Protein AF-A0A951I1D6-F1 (afdb_monomer)

Foldseek 3Di:
DVVVVLVVLCVVLQFDDKDKDKDKDDLVLLQVLLPQDPCSVVLSVLVVVVVVVAVIKMKMKMKTWRAQDDLRLLQAADEEEAEDDDPCDWFPSSVSNVFNVQLVLLLLLQCLLALPQLSPSIRMYMYMFMAGPVRTGDDDDDLSNVLSSCLSTVLVRLVVSQVVSQVVCCVVVLDVHPDDFQFQRRAAHEHDYSCQVCVQSSVSSCVVVVHDCSRYFQYDVVRLAAPDHLLLQQLLLLLLLQVLVCCLPVVPDDLQPAAEEEEDQPSNSLNNLVNSVVSPHDQARYEYEDCDPVSQVVSCVVRVHHYYNDDPVRVLVVQALVAAHAEYEYPDEALPQELSSLVSCLSNPYQEYTYLHQNNHNPVCVVVNLVSSQVSQHAYDHNSLRRSLSVLSRVLRSSQVSNVHGNHDPVNVVLSSCSSSVSSSVLCCVQQVVCVVVVNRTRVSSHVSSVVSSVCSSCCRNVDHDDSVRSSVSSRSVNDDSD

Secondary structure (DSSP, 8-state):
-HHHHHHHHHHHTT-SEEEEEEEE--HHHHHHHHTT-TTHHHHHHHHHHHHHHSS-EEEEEEEEES---SSGGG--EE--EE---STT--SHHHHHHHHHHHHHHHHHHHHHH-TT-GGG---EEEEEEEEETTSPBP----HHHHHHHHHHHHHHHHHHHHHHHHHHHHHTTS-SSS-SSSB--SEEB-B-TTTTTTHHHHHHHHHHTT--GGGBSS--GGGT--SS-HHHHHHHHHHHHHHHHHHHHSTTS-GGGPPEEEE--SHHHHHHHHHHHHTT--GGGEEEEES-HHHHHHHHHHH--EEEE--HHHHHHH--TTS--SEEEE-S-TT---HHHHHHHHHTT--EEEE-STT-S-GGGHHHHHHHHHHTT-EEE-GGGT--HHHHHHHHHHHHHHTT--TTSHHHHHHHHHHHHHHHHHHHIIIIIHHHHTT---HHHHHHHHHHHHHHHHHHHHH----HHHHHHHHBTTS----

pLDDT: mean 91.21, std 7.16, range [51.16, 98.69]

Sequence (483 aa):
DGLEKLVELRRSEGVYSITASIIRLSPDSIAEATRGFEDEARIAEELKSLLSSRQEVYAAYVVTHFNYRPMDELTVFIGGDCYRTGEEIKDLKSVLSRTKDLAQAMIRKAVMIFPDIPTLHGGKKGEWIILDREGRKIEGLSEEAIVALGTLIIPKGIKFLNDYKEMSAQARGVFEAFPARNVIRPDTASPDVVSGPNWKAMCQVWQQRGLDLSYVTCLPEDLSGPRVPSSYSTGYGVVATAVKLVQHYFRERPLGEIRFLLEALGGVGQATIEKLLADGCRPENITAFDKSAKACKLVSEKFGIRALTSSHDEFYRSLDGSQQYDVWINNGEGDNTLPEHVDKLLASGVKIFCGAANNFLQQSRKRESLQKIFDGGAWAWPDEAASGGGWTLAVIDVLTRSKGERSSSQEVRNQILETIISRNEKLVDEVVGGLIASGQADGQSIWRKVAQSINERVDHTLDREFAPEDIARQADVTTWRLT

Radius of gyration: 22.66 Å; Cα contacts (8 Å, |Δi|>4): 944; chains: 1; bounding box: 63×44×66 Å

Structure (mmCIF, N/CA/C/O backbone):
data_AF-A0A951I1D6-F1
#
_entry.id   AF-A0A951I1D6-F1
#
loop_
_atom_site.group_PDB
_atom_site.id
_atom_site.type_symbol
_atom_site.label_atom_id
_atom_site.label_alt_id
_atom_site.label_comp_id
_atom_site.label_asym_id
_atom_site.label_entity_id
_atom_site.label_seq_id
_atom_site.pdbx_PDB_ins_code
_atom_site.Cartn_x
_atom_site.Cartn_y
_atom_site.Cartn_z
_atom_site.occupancy
_atom_site.B_iso_or_equiv
_atom_site.auth_seq_id
_atom_site.auth_comp_id
_atom_site.auth_asym_id
_atom_site.auth_atom_id
_atom_site.pdbx_PDB_model_num
ATOM 1 N N . ASP A 1 1 ? 6.846 -21.765 -27.067 1.00 62.59 1 ASP A N 1
ATOM 2 C CA . ASP A 1 1 ? 7.064 -22.295 -25.703 1.00 62.59 1 ASP A CA 1
ATOM 3 C C . ASP A 1 1 ? 6.900 -21.251 -24.588 1.00 62.59 1 ASP A C 1
ATOM 5 O O . ASP A 1 1 ? 6.006 -21.407 -23.768 1.00 62.59 1 ASP A O 1
ATOM 9 N N . GLY A 1 2 ? 7.715 -20.185 -24.491 1.00 71.00 2 GLY A N 1
ATOM 10 C CA . GLY A 1 2 ? 7.650 -19.242 -23.346 1.00 71.00 2 GLY A CA 1
ATOM 11 C C . GLY A 1 2 ? 6.354 -18.416 -23.232 1.00 71.00 2 GLY A C 1
ATOM 12 O O . GLY A 1 2 ? 5.793 -18.288 -22.146 1.00 71.00 2 GLY A O 1
ATOM 13 N N . LEU A 1 3 ? 5.848 -17.897 -24.356 1.00 77.12 3 LEU A N 1
ATOM 14 C CA . LEU A 1 3 ? 4.593 -17.134 -24.404 1.00 77.12 3 LEU A CA 1
ATOM 15 C C . LEU A 1 3 ? 3.372 -18.004 -24.070 1.00 77.12 3 LEU A C 1
ATOM 17 O O . LEU A 1 3 ? 2.489 -17.569 -23.339 1.00 77.12 3 LEU A O 1
ATOM 21 N N . GLU A 1 4 ? 3.337 -19.242 -24.564 1.00 83.56 4 GLU A N 1
ATOM 22 C CA . GLU A 1 4 ? 2.246 -20.189 -24.295 1.00 83.56 4 GLU A CA 1
ATOM 23 C C . GLU A 1 4 ? 2.152 -20.496 -22.800 1.00 83.56 4 GLU A C 1
ATOM 25 O O . GLU A 1 4 ? 1.069 -20.398 -22.231 1.00 83.56 4 GLU A O 1
ATOM 30 N N . LYS A 1 5 ? 3.292 -20.725 -22.135 1.00 81.06 5 LYS A N 1
ATOM 31 C CA . LYS A 1 5 ? 3.342 -20.921 -20.678 1.00 81.06 5 LYS A CA 1
ATOM 32 C C . LYS A 1 5 ? 2.831 -19.710 -19.899 1.00 81.06 5 LYS A C 1
ATOM 34 O O . LYS A 1 5 ? 2.139 -19.883 -18.902 1.00 81.06 5 LYS A O 1
ATOM 39 N N . LEU A 1 6 ? 3.141 -18.486 -20.338 1.00 79.38 6 LEU A N 1
ATOM 40 C CA . LEU A 1 6 ? 2.600 -17.274 -19.708 1.00 79.38 6 LEU A CA 1
ATOM 41 C C . LEU A 1 6 ? 1.085 -17.151 -19.914 1.00 79.38 6 LEU A C 1
ATOM 43 O O . LEU A 1 6 ? 0.382 -16.744 -18.993 1.00 79.38 6 LEU A O 1
ATOM 47 N N . VAL A 1 7 ? 0.564 -17.529 -21.085 1.00 85.81 7 VAL A N 1
ATOM 48 C CA . VAL A 1 7 ? -0.883 -17.544 -21.358 1.00 85.81 7 VAL A CA 1
ATOM 49 C C . VAL A 1 7 ? -1.599 -18.604 -20.520 1.00 85.81 7 VAL A C 1
ATOM 51 O O . VAL A 1 7 ? -2.664 -18.318 -19.972 1.00 85.81 7 VAL A O 1
ATOM 54 N N . GLU A 1 8 ? -1.030 -19.803 -20.408 1.00 86.50 8 GLU A N 1
ATOM 55 C CA . GLU A 1 8 ? -1.536 -20.871 -19.542 1.00 86.50 8 GLU A CA 1
ATOM 56 C C . GLU A 1 8 ? -1.563 -20.423 -18.084 1.00 86.50 8 GLU A C 1
ATOM 58 O O . GLU A 1 8 ? -2.603 -20.532 -17.439 1.00 86.50 8 GLU A O 1
ATOM 63 N N . LEU A 1 9 ? -0.463 -19.841 -17.601 1.00 81.75 9 LEU A N 1
ATOM 64 C CA . LEU A 1 9 ? -0.350 -19.360 -16.229 1.00 81.75 9 LEU A CA 1
ATOM 65 C C . LEU A 1 9 ? -1.326 -18.210 -15.950 1.00 81.75 9 LEU A C 1
ATOM 67 O O . LEU A 1 9 ? -2.036 -18.230 -14.954 1.00 81.75 9 LEU A O 1
ATOM 71 N N . ARG A 1 10 ? -1.460 -17.247 -16.868 1.00 88.62 10 ARG A N 1
ATOM 72 C CA . ARG A 1 10 ? -2.468 -16.176 -16.776 1.00 88.62 10 ARG A CA 1
ATOM 73 C C . ARG A 1 10 ? -3.879 -16.742 -16.598 1.00 88.62 10 ARG A C 1
ATOM 75 O O . ARG A 1 10 ? -4.631 -16.274 -15.748 1.00 88.62 10 ARG A O 1
ATOM 82 N N . ARG A 1 11 ? -4.235 -17.751 -17.405 1.00 87.12 11 ARG A N 1
ATOM 83 C CA . ARG A 1 11 ? -5.548 -18.410 -17.355 1.00 87.12 11 ARG A CA 1
ATOM 84 C C . ARG A 1 11 ? -5.733 -19.217 -16.073 1.00 87.12 11 ARG A C 1
ATOM 86 O O . ARG A 1 11 ? -6.804 -19.133 -15.485 1.00 87.12 11 ARG A O 1
ATOM 93 N N . SER A 1 12 ? -4.722 -19.969 -15.636 1.00 84.62 12 SER A N 1
ATOM 94 C CA . SER A 1 12 ? -4.811 -20.784 -14.418 1.00 84.62 12 SER A CA 1
ATOM 95 C C . SER A 1 12 ? -4.898 -19.936 -13.154 1.00 84.62 12 SER A C 1
ATOM 97 O O . SER A 1 12 ? -5.596 -20.312 -12.220 1.00 84.62 12 SER A O 1
ATOM 99 N N . GLU A 1 13 ? -4.213 -18.791 -13.128 1.00 83.38 13 GLU A N 1
ATOM 100 C CA . GLU A 1 13 ? -4.237 -17.862 -11.995 1.00 83.38 13 GLU A CA 1
ATOM 101 C C . GLU A 1 13 ? -5.455 -16.922 -12.009 1.00 83.38 13 GLU A C 1
ATOM 103 O O . GLU A 1 13 ? -5.668 -16.195 -11.042 1.00 83.38 13 GLU A O 1
ATOM 108 N N . GLY A 1 14 ? -6.264 -16.927 -13.078 1.00 86.12 14 GLY A N 1
ATOM 109 C CA . GLY A 1 14 ? -7.478 -16.111 -13.172 1.00 86.12 14 GLY A CA 1
ATOM 110 C C . GLY A 1 14 ? -7.216 -14.603 -13.206 1.00 86.12 14 GLY A C 1
ATOM 111 O O . GLY A 1 14 ? -8.037 -13.829 -12.722 1.00 86.12 14 GLY A O 1
ATOM 112 N N . VAL A 1 15 ? -6.072 -14.176 -13.748 1.00 89.62 15 VAL A N 1
ATOM 113 C CA . VAL A 1 15 ? -5.700 -12.755 -13.859 1.00 89.62 15 VAL A CA 1
ATOM 114 C C . VAL A 1 15 ? -5.947 -12.226 -15.270 1.00 89.62 15 VAL A C 1
ATOM 116 O O . VAL A 1 15 ? -5.861 -12.967 -16.255 1.00 89.62 15 VAL A O 1
ATOM 119 N N . TYR A 1 16 ? -6.239 -10.931 -15.396 1.00 90.31 16 TYR A N 1
ATOM 120 C CA . TYR A 1 16 ? -6.505 -10.328 -16.699 1.00 90.31 16 TYR A CA 1
ATOM 121 C C . TYR A 1 16 ? -5.262 -10.308 -17.587 1.00 90.31 16 TYR A C 1
ATOM 123 O O . TYR A 1 16 ? -5.294 -10.860 -18.689 1.00 90.31 16 TYR A O 1
ATOM 131 N N . SER A 1 17 ? -4.164 -9.718 -17.114 1.00 91.31 17 SER A N 1
ATOM 132 C CA . SER A 1 17 ? -2.923 -9.614 -17.882 1.00 91.31 17 SER A CA 1
ATOM 133 C C . SER A 1 17 ? -1.689 -9.786 -17.016 1.00 91.31 17 SER A C 1
ATOM 135 O O . SER A 1 17 ? -1.669 -9.466 -15.830 1.00 91.31 17 SER A O 1
ATOM 137 N N . ILE A 1 18 ? -0.644 -10.298 -17.661 1.00 91.69 18 ILE A N 1
ATOM 138 C CA . ILE A 1 18 ? 0.704 -10.399 -17.120 1.00 91.69 18 ILE A CA 1
ATOM 139 C C . ILE A 1 18 ? 1.627 -9.722 -18.126 1.00 91.69 18 ILE A C 1
ATOM 141 O O . ILE A 1 18 ? 1.582 -10.029 -19.318 1.00 91.69 18 ILE A O 1
ATOM 145 N N . THR A 1 19 ? 2.478 -8.822 -17.656 1.00 90.38 19 THR A N 1
ATOM 146 C CA . THR A 1 19 ? 3.561 -8.237 -18.447 1.00 90.38 19 THR A CA 1
ATOM 147 C C . THR A 1 19 ? 4.884 -8.575 -17.791 1.00 90.38 19 THR A C 1
ATOM 149 O O . THR A 1 19 ? 5.047 -8.372 -16.594 1.00 90.38 19 THR A O 1
ATOM 152 N N . ALA A 1 20 ? 5.822 -9.105 -18.573 1.00 90.94 20 ALA A N 1
ATOM 153 C CA . ALA A 1 20 ? 7.159 -9.440 -18.110 1.00 90.94 20 ALA A CA 1
ATOM 154 C C . ALA A 1 20 ? 8.195 -8.703 -18.964 1.00 90.94 20 ALA A C 1
ATOM 156 O O . ALA A 1 20 ? 8.323 -8.967 -20.159 1.00 90.94 20 ALA A O 1
ATOM 157 N N . SER A 1 21 ? 8.945 -7.803 -18.337 1.00 93.12 21 SER A N 1
ATOM 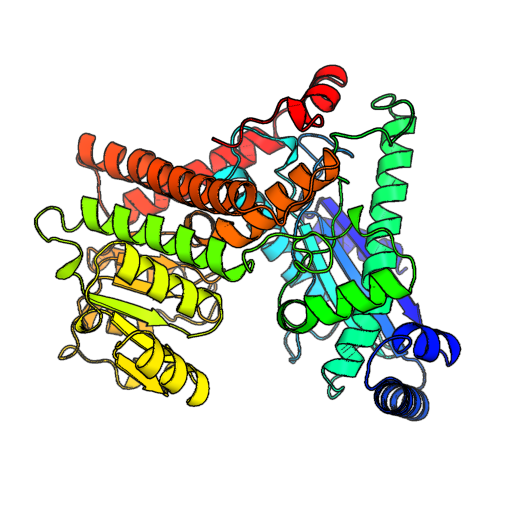158 C CA . SER A 1 21 ? 10.138 -7.189 -18.920 1.00 93.12 21 SER A CA 1
ATOM 159 C C . SER A 1 21 ? 11.352 -7.970 -18.450 1.00 93.12 21 SER A C 1
ATOM 161 O O . SER A 1 21 ? 11.486 -8.206 -17.253 1.00 93.12 21 SER A O 1
ATOM 163 N N . ILE A 1 22 ? 12.237 -8.374 -19.360 1.00 94.56 22 ILE A N 1
ATOM 164 C CA . ILE A 1 22 ? 13.427 -9.165 -19.025 1.00 94.56 22 ILE A CA 1
ATOM 165 C C . ILE A 1 22 ? 14.649 -8.509 -19.657 1.00 94.56 22 ILE A C 1
ATOM 167 O O . ILE A 1 22 ? 14.663 -8.225 -20.853 1.00 94.56 22 ILE A O 1
ATOM 171 N N . ILE A 1 23 ? 15.681 -8.286 -18.850 1.00 95.81 23 ILE A N 1
ATOM 172 C CA . ILE A 1 23 ? 16.967 -7.741 -19.275 1.00 95.81 23 ILE A CA 1
ATOM 173 C C . ILE A 1 23 ? 18.043 -8.746 -18.897 1.00 95.81 23 ILE A C 1
ATOM 175 O O . ILE A 1 23 ? 18.206 -9.082 -17.726 1.00 95.81 23 ILE A O 1
ATOM 179 N N . ARG A 1 24 ? 18.802 -9.209 -19.890 1.00 97.00 24 ARG A N 1
ATOM 180 C CA . ARG A 1 24 ? 20.043 -9.943 -19.647 1.00 97.00 24 ARG A CA 1
ATOM 181 C C . ARG A 1 24 ? 21.093 -8.964 -19.134 1.00 97.00 24 ARG A C 1
ATOM 183 O O . ARG A 1 24 ? 21.327 -7.945 -19.780 1.00 97.00 24 ARG A O 1
ATOM 190 N N . LEU A 1 25 ? 21.739 -9.288 -18.018 1.00 96.94 25 LEU A N 1
ATOM 191 C CA . LEU A 1 25 ? 22.850 -8.489 -17.521 1.00 96.94 25 LEU A CA 1
ATOM 192 C C . LEU A 1 25 ? 24.045 -8.601 -18.478 1.00 96.94 25 LEU A C 1
ATOM 194 O O . LEU A 1 25 ? 24.478 -9.691 -18.858 1.00 96.94 25 LEU A O 1
ATOM 198 N N . SER A 1 26 ? 24.576 -7.447 -18.851 1.00 97.00 26 SER A N 1
ATOM 199 C CA . SER A 1 26 ? 25.793 -7.233 -19.624 1.00 97.00 26 SER A CA 1
ATOM 200 C C . SER A 1 26 ? 26.612 -6.110 -18.968 1.00 97.00 26 SER A C 1
ATOM 202 O O . SER A 1 26 ? 26.086 -5.392 -18.111 1.00 97.00 26 SER A O 1
ATOM 204 N N . PRO A 1 27 ? 27.884 -5.904 -19.359 1.00 96.25 27 PRO A N 1
ATOM 205 C CA . PRO A 1 27 ? 28.654 -4.752 -18.889 1.00 96.25 27 PRO A CA 1
ATOM 206 C C . PRO A 1 27 ? 27.925 -3.413 -19.097 1.00 96.25 27 PRO A C 1
ATOM 208 O O . PRO A 1 27 ? 27.912 -2.580 -18.190 1.00 96.25 27 PRO A O 1
ATOM 211 N N . ASP A 1 28 ? 27.243 -3.247 -20.234 1.00 96.88 28 ASP A N 1
ATOM 212 C CA . ASP A 1 28 ? 26.486 -2.031 -20.555 1.00 96.88 28 ASP A CA 1
ATOM 213 C C . ASP A 1 28 ? 25.262 -1.860 -19.653 1.00 96.88 28 ASP A C 1
ATOM 215 O O . ASP A 1 28 ? 25.020 -0.768 -19.141 1.00 96.88 28 ASP A O 1
ATOM 219 N N . SER A 1 29 ? 24.501 -2.932 -19.400 1.00 96.12 29 SER A N 1
ATOM 220 C CA . SER A 1 29 ? 23.340 -2.840 -18.511 1.00 96.12 29 SER A CA 1
ATOM 221 C C . SER A 1 29 ? 23.749 -2.612 -17.057 1.00 96.12 29 SER A C 1
ATOM 223 O O . SER A 1 29 ? 22.995 -1.993 -16.317 1.00 96.12 29 SER A O 1
ATOM 225 N N . ILE A 1 30 ? 24.917 -3.112 -16.631 1.00 97.00 30 ILE A N 1
ATOM 226 C CA . ILE A 1 30 ? 25.469 -2.832 -15.298 1.00 97.00 30 ILE A CA 1
ATOM 227 C C . ILE A 1 30 ? 25.794 -1.348 -15.185 1.00 97.00 30 ILE A C 1
ATOM 229 O O . ILE A 1 30 ? 25.311 -0.706 -14.259 1.00 97.00 30 ILE A O 1
ATOM 233 N N . ALA A 1 31 ? 26.540 -0.800 -16.149 1.00 96.62 31 ALA A N 1
ATOM 234 C CA . ALA A 1 31 ? 26.841 0.628 -16.181 1.00 96.62 31 ALA A CA 1
ATOM 235 C C . ALA A 1 31 ? 25.554 1.471 -16.204 1.00 96.62 31 ALA A C 1
ATOM 237 O O . ALA A 1 31 ? 25.437 2.461 -15.486 1.00 96.62 31 ALA A O 1
ATOM 238 N N . GLU A 1 32 ? 24.544 1.057 -16.977 1.00 95.69 32 GLU A N 1
ATOM 239 C CA . GLU A 1 32 ? 23.240 1.721 -17.000 1.00 95.69 32 GLU A CA 1
ATOM 240 C C . GLU A 1 32 ? 22.517 1.628 -15.647 1.00 95.69 32 GLU A C 1
ATOM 242 O O . GLU A 1 32 ? 21.950 2.626 -15.204 1.00 95.69 32 GLU A O 1
ATOM 247 N N . ALA A 1 33 ? 22.529 0.459 -14.995 1.00 96.00 33 ALA A N 1
ATOM 248 C CA . ALA A 1 33 ? 21.866 0.211 -13.717 1.00 96.00 33 ALA A CA 1
ATOM 249 C C . ALA A 1 33 ? 22.481 1.018 -12.573 1.00 96.00 33 ALA A C 1
ATOM 251 O O . ALA A 1 33 ? 21.736 1.542 -11.746 1.00 96.00 33 ALA A O 1
ATOM 252 N N . THR A 1 34 ? 23.806 1.148 -12.539 1.00 96.56 34 THR A N 1
ATOM 253 C CA . THR A 1 34 ? 24.538 1.771 -11.427 1.00 96.56 34 THR A CA 1
ATOM 254 C C . THR A 1 34 ? 24.676 3.283 -11.566 1.00 96.56 34 THR A C 1
ATOM 256 O O . THR A 1 34 ? 24.839 3.973 -10.563 1.00 96.56 34 THR A O 1
ATOM 259 N N . ARG A 1 35 ? 24.571 3.816 -12.788 1.00 95.69 35 ARG A N 1
ATOM 260 C CA . ARG A 1 35 ? 24.729 5.247 -13.075 1.00 95.69 35 ARG A CA 1
ATOM 261 C C . ARG A 1 35 ? 23.813 6.130 -12.226 1.00 95.69 35 ARG A C 1
ATOM 263 O O . ARG A 1 35 ? 22.586 6.014 -12.328 1.00 95.69 35 ARG A O 1
ATOM 270 N N . GLY A 1 36 ? 24.408 7.062 -11.485 1.00 92.69 36 GLY A N 1
ATOM 271 C CA . GLY A 1 36 ? 23.699 8.064 -10.675 1.00 92.69 36 GLY A CA 1
ATOM 272 C C . GLY A 1 36 ? 23.469 7.669 -9.213 1.00 92.69 36 GLY A C 1
ATOM 273 O O . GLY A 1 36 ? 22.967 8.483 -8.441 1.00 92.69 36 GLY A O 1
ATOM 274 N N . PHE A 1 37 ? 23.842 6.450 -8.814 1.00 94.50 37 PHE A N 1
ATOM 275 C CA . PHE A 1 37 ? 23.904 6.071 -7.401 1.00 94.50 37 PHE A CA 1
ATOM 276 C C . PHE A 1 37 ? 25.194 6.595 -6.754 1.00 94.50 37 PHE A C 1
ATOM 278 O O . PHE A 1 37 ? 26.236 6.641 -7.401 1.00 94.50 37 PHE A O 1
ATOM 285 N N . GLU A 1 38 ? 25.150 6.940 -5.464 1.00 92.25 38 GLU A N 1
ATOM 286 C CA . GLU A 1 38 ? 26.334 7.414 -4.722 1.00 92.25 38 GLU A CA 1
ATOM 287 C C . GLU A 1 38 ? 27.464 6.364 -4.704 1.00 92.25 38 GLU A C 1
ATOM 289 O O . GLU A 1 38 ? 28.627 6.694 -4.920 1.00 92.25 38 GLU A O 1
ATOM 294 N N . ASP A 1 39 ? 27.106 5.084 -4.553 1.00 92.81 39 ASP A N 1
ATOM 295 C CA . ASP A 1 39 ? 28.028 3.940 -4.498 1.00 92.81 39 ASP A CA 1
ATOM 296 C C . ASP A 1 39 ? 28.229 3.240 -5.859 1.00 92.81 39 ASP A C 1
ATOM 298 O O . ASP A 1 39 ? 28.497 2.036 -5.923 1.00 92.81 39 ASP A O 1
ATOM 302 N N . GLU A 1 40 ? 28.099 3.974 -6.968 1.00 94.94 40 GLU A N 1
ATOM 303 C CA . GLU A 1 40 ? 28.096 3.435 -8.338 1.00 94.94 40 GLU A CA 1
ATOM 304 C C . GLU A 1 40 ? 29.196 2.386 -8.598 1.00 94.94 40 GLU A C 1
ATOM 306 O O . GLU A 1 40 ? 28.907 1.293 -9.089 1.00 94.94 40 GLU A O 1
ATOM 311 N N . ALA A 1 41 ? 30.449 2.680 -8.231 1.00 96.62 41 ALA A N 1
ATOM 312 C CA . ALA A 1 41 ? 31.585 1.789 -8.476 1.00 96.62 41 ALA A CA 1
ATOM 313 C C . ALA A 1 41 ? 31.503 0.472 -7.683 1.00 96.62 41 ALA A C 1
ATOM 315 O O . ALA A 1 41 ? 31.808 -0.591 -8.227 1.00 96.62 41 ALA A O 1
ATOM 316 N N . ARG A 1 42 ? 31.066 0.532 -6.417 1.00 97.50 42 ARG A N 1
ATOM 317 C CA . ARG A 1 42 ? 30.912 -0.647 -5.552 1.00 97.50 42 ARG A CA 1
ATOM 318 C C . ARG A 1 42 ? 29.807 -1.555 -6.080 1.00 97.50 42 ARG A C 1
ATOM 320 O O . ARG A 1 42 ? 30.021 -2.757 -6.215 1.00 97.50 42 ARG A O 1
ATOM 327 N N . ILE A 1 43 ? 28.654 -0.971 -6.411 1.00 97.31 43 ILE A N 1
ATOM 328 C CA . ILE A 1 43 ? 27.507 -1.710 -6.948 1.00 97.31 43 ILE A CA 1
ATOM 329 C C . ILE A 1 43 ? 27.885 -2.361 -8.287 1.00 97.31 43 ILE A C 1
ATOM 331 O O . ILE A 1 43 ? 27.591 -3.533 -8.522 1.00 97.31 43 ILE A O 1
ATOM 335 N N . ALA A 1 44 ? 28.580 -1.627 -9.162 1.00 97.56 44 ALA A N 1
ATOM 336 C CA . ALA A 1 44 ? 29.005 -2.146 -10.456 1.00 97.56 44 ALA A CA 1
ATOM 337 C C . ALA A 1 44 ? 29.974 -3.328 -10.316 1.00 97.56 44 ALA A C 1
ATOM 339 O O . ALA A 1 44 ? 29.867 -4.292 -11.073 1.00 97.56 44 ALA A O 1
ATOM 340 N N . GLU A 1 45 ? 30.906 -3.269 -9.364 1.00 97.75 45 GLU A N 1
ATOM 341 C CA . GLU A 1 45 ? 31.849 -4.358 -9.109 1.00 97.75 45 GLU A CA 1
ATOM 342 C C . GLU A 1 45 ? 31.145 -5.621 -8.600 1.00 97.75 45 GLU A C 1
ATOM 344 O O . GLU A 1 45 ? 31.407 -6.717 -9.097 1.00 97.75 45 GLU A O 1
ATOM 349 N N . GLU A 1 46 ? 30.183 -5.476 -7.687 1.00 98.00 46 GLU A N 1
ATOM 350 C CA . GLU A 1 46 ? 29.366 -6.598 -7.219 1.00 98.00 46 GLU A CA 1
ATOM 351 C C . GLU A 1 46 ? 28.614 -7.276 -8.378 1.00 98.00 46 GLU A C 1
ATOM 353 O O . GLU A 1 46 ? 28.676 -8.497 -8.540 1.00 98.00 46 GLU A O 1
ATOM 358 N N . LEU A 1 47 ? 27.966 -6.491 -9.245 1.00 97.12 47 LEU A N 1
ATOM 359 C CA . LEU A 1 47 ? 27.237 -7.021 -10.400 1.00 97.12 47 LEU A CA 1
ATOM 360 C C . LEU A 1 47 ? 28.166 -7.666 -11.447 1.00 97.12 47 LEU A C 1
ATOM 362 O O . LEU A 1 47 ? 27.792 -8.659 -12.078 1.00 97.12 47 LEU A O 1
ATOM 366 N N . LYS A 1 48 ? 29.388 -7.150 -11.631 1.00 96.62 48 LYS A N 1
ATOM 367 C CA . LYS A 1 48 ? 30.408 -7.767 -12.503 1.00 96.62 48 LYS A CA 1
ATOM 368 C C . LYS A 1 48 ? 30.929 -9.082 -11.929 1.00 96.62 48 LYS A C 1
ATOM 370 O O . LYS A 1 48 ? 31.114 -10.044 -12.678 1.00 96.62 48 LYS A O 1
ATOM 375 N N . SER A 1 49 ? 31.137 -9.145 -10.616 1.00 95.94 49 SER A N 1
ATOM 376 C CA . SER A 1 49 ? 31.509 -10.375 -9.911 1.00 95.94 49 SER A CA 1
ATOM 377 C C . SER A 1 49 ? 30.417 -11.441 -10.050 1.00 95.94 49 SER A C 1
ATOM 379 O O . SER A 1 49 ? 30.694 -12.601 -10.376 1.00 95.94 49 SER A O 1
ATOM 381 N N . LEU A 1 50 ? 29.148 -11.033 -9.939 1.00 94.88 50 LEU A N 1
ATOM 382 C CA . LEU A 1 50 ? 28.013 -11.909 -10.210 1.00 94.88 50 LEU A CA 1
ATOM 383 C C . LEU A 1 50 ? 28.047 -12.460 -11.648 1.00 94.88 50 LEU A C 1
ATOM 385 O O . LEU A 1 50 ? 27.941 -13.671 -11.834 1.00 94.88 50 LEU A O 1
ATOM 389 N N . LEU A 1 51 ? 28.256 -11.606 -12.657 1.00 93.50 51 LEU A N 1
ATOM 390 C CA . LEU A 1 51 ? 28.402 -12.044 -14.053 1.00 93.50 51 LEU A CA 1
ATOM 391 C C . LEU A 1 51 ? 29.613 -12.955 -14.289 1.00 93.50 51 LEU A C 1
ATOM 393 O O . LEU A 1 51 ? 29.582 -13.787 -15.187 1.00 93.50 51 LEU A O 1
ATOM 397 N N . SER A 1 52 ? 30.679 -12.810 -13.505 1.00 91.56 52 SER A N 1
ATOM 398 C CA . SER A 1 52 ? 31.881 -13.646 -13.633 1.00 91.56 52 SER A CA 1
ATOM 399 C C . SER A 1 52 ? 31.693 -15.039 -13.023 1.00 91.56 52 SER A C 1
ATOM 401 O O . SER A 1 52 ? 32.347 -15.992 -13.439 1.00 91.56 52 SER A O 1
ATOM 403 N N . SER A 1 53 ? 30.796 -15.169 -12.041 1.00 92.00 53 SER A N 1
ATOM 404 C CA . SER A 1 53 ? 30.508 -16.426 -11.332 1.00 92.00 53 SER A CA 1
ATOM 405 C C . SER A 1 53 ? 29.322 -17.210 -11.903 1.00 92.00 53 SER A C 1
ATOM 407 O O . SER A 1 53 ? 29.103 -18.364 -11.528 1.00 92.00 53 SER A O 1
ATOM 409 N N . ARG A 1 54 ? 28.544 -16.611 -12.810 1.00 90.31 54 ARG A N 1
ATOM 410 C CA . ARG A 1 54 ? 27.327 -17.192 -13.394 1.00 90.31 54 ARG A CA 1
ATOM 411 C C . ARG A 1 54 ? 27.390 -17.122 -14.914 1.00 90.31 54 ARG A C 1
ATOM 413 O O . ARG A 1 54 ? 27.829 -16.127 -15.470 1.00 90.31 54 ARG A O 1
ATOM 420 N N . GLN A 1 55 ? 26.899 -18.156 -15.599 1.00 87.94 55 GLN A N 1
ATOM 421 C CA . GLN A 1 55 ? 26.922 -18.178 -17.065 1.00 87.94 55 GLN A CA 1
ATOM 422 C C . GLN A 1 55 ? 26.054 -17.065 -17.672 1.00 87.94 55 GLN A C 1
ATOM 424 O O . GLN A 1 55 ? 26.487 -16.372 -18.591 1.00 87.94 55 GLN A O 1
ATOM 429 N N . GLU A 1 56 ? 24.825 -16.909 -17.171 1.00 95.00 56 GLU A N 1
ATOM 430 C CA . GLU A 1 56 ? 23.892 -15.856 -17.577 1.00 95.00 56 GLU A CA 1
ATOM 431 C C . GLU A 1 56 ? 23.091 -15.393 -16.360 1.00 95.00 56 GLU A C 1
ATOM 433 O O . GLU A 1 56 ? 22.739 -16.197 -15.492 1.00 95.00 56 GLU A O 1
ATOM 438 N N . VAL A 1 57 ? 22.818 -14.091 -16.312 1.00 97.06 57 VAL A N 1
ATOM 439 C CA . VAL A 1 57 ? 22.029 -13.450 -15.261 1.00 97.06 57 VAL A CA 1
ATOM 440 C C . VAL A 1 57 ? 21.003 -12.540 -15.914 1.00 97.06 57 VAL A C 1
ATOM 442 O O . VAL A 1 57 ? 21.313 -11.835 -16.877 1.00 97.06 57 VAL A O 1
ATOM 445 N N . TYR A 1 58 ? 19.791 -12.540 -15.378 1.00 97.25 58 TYR A N 1
ATOM 446 C CA . TYR A 1 58 ? 18.676 -11.743 -15.863 1.00 97.25 58 TYR A CA 1
ATOM 447 C C . TYR A 1 58 ? 18.064 -10.947 -14.718 1.00 97.25 58 TYR A C 1
ATOM 449 O O . TYR A 1 58 ? 17.871 -11.473 -13.629 1.00 97.25 58 TYR A O 1
ATOM 457 N N . ALA A 1 59 ? 17.700 -9.697 -14.977 1.00 97.00 59 ALA A N 1
ATOM 458 C CA . ALA A 1 59 ? 16.701 -8.997 -14.185 1.00 97.00 59 ALA A CA 1
ATOM 459 C C . ALA A 1 59 ? 15.360 -9.143 -14.908 1.00 97.00 59 ALA A C 1
ATOM 461 O O . ALA A 1 59 ? 15.278 -8.895 -16.112 1.00 97.00 59 ALA A O 1
ATOM 462 N N . ALA A 1 60 ? 14.318 -9.548 -14.193 1.00 96.31 60 ALA A N 1
ATOM 463 C CA . ALA A 1 60 ? 12.960 -9.626 -14.710 1.00 96.31 60 ALA A CA 1
ATOM 464 C C . ALA A 1 60 ? 12.028 -8.779 -13.845 1.00 96.31 60 ALA A C 1
ATOM 466 O O . ALA A 1 60 ? 12.153 -8.780 -12.627 1.00 96.31 60 ALA A O 1
ATOM 467 N N . TYR A 1 61 ? 11.098 -8.064 -14.467 1.00 96.75 61 TYR A N 1
ATOM 468 C CA . TYR A 1 61 ? 10.044 -7.307 -13.801 1.00 96.75 61 TYR A CA 1
ATOM 469 C C . TYR A 1 61 ? 8.700 -7.789 -14.310 1.00 96.75 61 TYR A C 1
ATOM 471 O O . TYR A 1 61 ? 8.443 -7.769 -15.514 1.00 96.75 61 TYR A O 1
ATOM 479 N N . VAL A 1 62 ? 7.872 -8.246 -13.382 1.00 94.50 62 VAL A N 1
ATOM 480 C CA . VAL A 1 62 ? 6.573 -8.846 -13.641 1.00 94.50 62 VAL A CA 1
ATOM 481 C C . VAL A 1 62 ? 5.496 -7.932 -13.089 1.00 94.50 62 VAL A C 1
ATOM 483 O O . VAL A 1 62 ? 5.504 -7.594 -11.908 1.00 94.50 62 VAL A O 1
ATOM 486 N N . VAL A 1 63 ? 4.556 -7.556 -13.947 1.00 95.38 63 VAL A N 1
ATOM 487 C CA . VAL A 1 63 ? 3.359 -6.800 -13.588 1.00 95.38 63 VAL A CA 1
ATOM 488 C C . VAL A 1 63 ? 2.143 -7.676 -13.813 1.00 95.38 63 VAL A C 1
ATOM 490 O O . VAL A 1 63 ? 1.934 -8.178 -14.917 1.00 95.38 63 VAL A O 1
ATOM 493 N N . THR A 1 64 ? 1.337 -7.819 -12.770 1.00 95.12 64 THR A N 1
ATOM 494 C CA . THR A 1 64 ? 0.072 -8.550 -12.795 1.00 95.12 64 THR A CA 1
ATOM 495 C C . THR A 1 64 ? -1.073 -7.558 -12.670 1.00 95.12 64 THR A C 1
ATOM 497 O O . THR A 1 64 ? -1.145 -6.820 -11.684 1.00 95.12 64 THR A O 1
ATOM 500 N N . HIS A 1 65 ? -1.983 -7.563 -13.644 1.00 95.25 65 HIS A N 1
ATOM 501 C CA . HIS A 1 65 ? -3.257 -6.851 -13.570 1.00 95.25 65 HIS A CA 1
ATOM 502 C C . HIS A 1 65 ? -4.376 -7.851 -13.327 1.00 95.25 65 HIS A C 1
ATOM 504 O O . HIS A 1 65 ? -4.546 -8.816 -14.077 1.00 95.25 65 HIS A O 1
ATOM 510 N N . PHE A 1 66 ? -5.155 -7.616 -12.278 1.00 93.19 66 PHE A N 1
ATOM 511 C CA . PHE A 1 66 ? -6.297 -8.458 -11.950 1.00 93.19 66 PHE A CA 1
ATOM 512 C C . PHE A 1 66 ? -7.471 -8.214 -12.908 1.00 93.19 66 PHE A C 1
ATOM 514 O O . PHE A 1 66 ? -8.134 -9.158 -13.328 1.00 93.19 66 PHE A O 1
ATOM 521 N N . ASN A 1 67 ? -7.678 -6.962 -13.309 1.00 92.12 67 ASN A N 1
ATOM 522 C CA . ASN A 1 67 ? -8.801 -6.513 -14.123 1.00 92.12 67 ASN A CA 1
ATOM 523 C C . ASN A 1 67 ? -8.353 -5.555 -15.236 1.00 92.12 67 ASN A C 1
ATOM 525 O O . ASN A 1 67 ? -7.218 -5.089 -15.247 1.00 92.12 67 ASN A O 1
ATOM 529 N N . TYR A 1 68 ? -9.270 -5.267 -16.161 1.00 85.62 68 TYR A N 1
ATOM 530 C CA . TYR A 1 68 ? -9.118 -4.246 -17.210 1.00 85.62 68 TYR A CA 1
ATOM 531 C C . TYR A 1 68 ? -10.276 -3.250 -17.221 1.00 85.62 68 TYR A C 1
ATOM 533 O O . TYR A 1 68 ? -10.074 -2.060 -17.426 1.00 85.62 68 TYR A O 1
ATOM 541 N N . ARG A 1 69 ? -11.480 -3.734 -16.910 1.00 86.56 69 ARG A N 1
ATOM 542 C CA . ARG A 1 69 ? -12.657 -2.935 -16.557 1.00 86.56 69 ARG A CA 1
ATOM 543 C C . ARG A 1 69 ? -12.428 -2.182 -15.240 1.00 86.56 69 ARG A C 1
ATOM 545 O O . ARG A 1 69 ? -11.659 -2.683 -14.420 1.00 86.56 69 ARG A O 1
ATOM 552 N N . PRO A 1 70 ? -13.082 -1.035 -14.997 1.00 84.75 70 PRO A N 1
ATOM 553 C CA . PRO A 1 70 ? -14.263 -0.530 -15.712 1.00 84.75 70 PRO A CA 1
ATOM 554 C C . PRO A 1 70 ? -13.990 0.339 -16.947 1.00 84.75 70 PRO A C 1
ATOM 556 O O . PRO A 1 70 ? -14.905 0.532 -17.737 1.00 84.75 70 PRO A O 1
ATOM 559 N N . MET A 1 71 ? -12.775 0.864 -17.127 1.00 86.62 71 MET A N 1
ATOM 560 C CA . MET A 1 71 ? -12.463 1.871 -18.159 1.00 86.62 71 MET A CA 1
ATOM 561 C C . MET A 1 71 ? -11.511 1.362 -19.248 1.00 86.62 71 MET A C 1
ATOM 563 O O . MET A 1 71 ? -10.861 2.153 -19.930 1.00 86.62 71 MET A O 1
ATOM 567 N N . ASP A 1 72 ? -11.401 0.044 -19.395 1.00 86.88 72 ASP A N 1
ATOM 568 C CA . ASP A 1 72 ? -10.487 -0.622 -20.320 1.00 86.88 72 ASP A CA 1
ATOM 569 C C . ASP A 1 72 ? -9.043 -0.077 -20.226 1.00 86.88 72 ASP A C 1
ATOM 571 O O . ASP A 1 72 ? -8.425 -0.109 -19.158 1.00 86.88 72 ASP A O 1
ATOM 575 N N . GLU A 1 73 ? -8.482 0.431 -21.328 1.00 86.12 73 GLU A N 1
ATOM 576 C CA . GLU A 1 73 ? -7.141 1.016 -21.376 1.00 86.12 73 GLU A CA 1
ATOM 577 C C . GLU A 1 73 ? -6.957 2.224 -20.448 1.00 86.12 73 GLU A C 1
ATOM 579 O O . GLU A 1 73 ? -5.819 2.522 -20.083 1.00 86.12 73 GLU A O 1
ATOM 584 N N . LEU A 1 74 ? -8.041 2.902 -20.056 1.00 86.94 74 LEU A N 1
ATOM 585 C CA . LEU A 1 74 ? -7.996 4.088 -19.198 1.00 86.94 74 LEU A CA 1
ATOM 586 C C . LEU A 1 74 ? -8.155 3.771 -17.711 1.00 86.94 74 LEU A C 1
ATOM 588 O O . LEU A 1 74 ? -8.049 4.680 -16.890 1.00 86.94 74 LEU A O 1
ATOM 592 N N . THR A 1 75 ? -8.376 2.506 -17.338 1.00 90.38 75 THR A N 1
ATOM 593 C CA . THR A 1 75 ? -8.357 2.117 -15.924 1.00 90.38 75 THR A CA 1
ATOM 594 C C . THR A 1 75 ? -6.975 2.425 -15.345 1.00 90.38 75 THR A C 1
ATOM 596 O O . THR A 1 75 ? -5.950 2.032 -15.904 1.00 90.38 75 THR A O 1
ATOM 599 N N . VAL A 1 76 ? -6.946 3.141 -14.224 1.00 91.44 76 VAL A N 1
ATOM 600 C CA . VAL A 1 76 ? -5.734 3.548 -13.513 1.00 91.44 76 VAL A CA 1
ATOM 601 C C . VAL A 1 76 ? -5.329 2.454 -12.534 1.00 91.44 76 VAL A C 1
ATOM 603 O O . VAL A 1 76 ? -6.077 2.061 -11.641 1.00 91.44 76 VAL A O 1
ATOM 606 N N . PHE A 1 77 ? -4.100 1.988 -12.696 1.00 93.06 77 PHE A N 1
ATOM 607 C CA . PHE A 1 77 ? -3.496 0.879 -11.985 1.00 93.06 77 PHE A CA 1
ATOM 608 C C . PHE A 1 77 ? -2.341 1.376 -11.123 1.00 93.06 77 PHE A C 1
ATOM 610 O O . PHE A 1 77 ? -1.189 1.495 -11.561 1.00 93.06 77 PHE A O 1
ATOM 617 N N . ILE A 1 78 ? -2.662 1.616 -9.855 1.00 91.44 78 ILE A N 1
ATOM 618 C CA . ILE A 1 78 ? -1.691 1.967 -8.822 1.00 91.44 78 ILE A CA 1
ATOM 619 C C . ILE A 1 78 ? -1.506 0.756 -7.915 1.00 91.44 78 ILE A C 1
ATOM 621 O O . ILE A 1 78 ? -2.419 0.332 -7.208 1.00 91.44 78 ILE A O 1
ATOM 625 N N . GLY A 1 79 ? -0.295 0.214 -7.932 1.00 90.94 79 GLY A N 1
ATOM 626 C CA . GLY A 1 79 ? 0.112 -0.897 -7.090 1.00 90.94 79 GLY A CA 1
ATOM 627 C C . GLY A 1 79 ? 1.620 -0.888 -6.920 1.00 90.94 79 GLY A C 1
ATOM 628 O O . GLY A 1 79 ? 2.344 -0.666 -7.887 1.00 90.94 79 GLY A O 1
ATOM 629 N N . GLY A 1 80 ? 2.071 -1.100 -5.684 1.00 91.50 80 GLY A N 1
ATOM 630 C CA . GLY A 1 80 ? 3.488 -1.044 -5.332 1.00 91.50 80 GLY A CA 1
ATOM 631 C C . GLY A 1 80 ? 4.347 -2.077 -6.067 1.00 91.50 80 GLY A C 1
ATOM 632 O O . GLY A 1 80 ? 3.888 -3.202 -6.282 1.00 91.50 80 GLY A O 1
ATOM 633 N N . ASP A 1 81 ? 5.578 -1.696 -6.384 1.00 94.75 81 ASP A N 1
ATOM 634 C CA . ASP A 1 81 ? 6.616 -2.500 -7.016 1.00 94.75 81 ASP A CA 1
ATOM 635 C C . ASP A 1 81 ? 7.571 -3.014 -5.945 1.00 94.75 81 ASP A C 1
ATOM 637 O O . ASP A 1 81 ? 8.249 -2.221 -5.294 1.00 94.75 81 ASP A O 1
ATOM 641 N N . CYS A 1 82 ? 7.626 -4.325 -5.731 1.00 92.56 82 CYS A N 1
ATOM 642 C CA . CYS A 1 82 ? 8.407 -4.905 -4.638 1.00 92.56 82 CYS A CA 1
ATOM 643 C C . CYS A 1 82 ? 9.537 -5.821 -5.107 1.00 92.56 82 CYS A C 1
ATOM 645 O O . CYS A 1 82 ? 9.515 -6.350 -6.216 1.00 92.56 82 CYS A O 1
ATOM 647 N N . TYR A 1 83 ? 10.467 -6.078 -4.195 1.00 93.50 83 TYR A N 1
ATOM 648 C CA . TYR A 1 83 ? 11.376 -7.216 -4.248 1.00 93.50 83 TYR A CA 1
ATOM 649 C C . TYR A 1 83 ? 11.302 -7.959 -2.920 1.00 93.50 83 TYR A C 1
ATOM 651 O O . TYR A 1 83 ? 11.179 -7.340 -1.859 1.00 93.50 83 TYR A O 1
ATOM 659 N N . ARG A 1 84 ? 11.368 -9.286 -2.964 1.00 88.75 84 ARG A N 1
ATOM 660 C CA . ARG A 1 84 ? 11.420 -10.138 -1.774 1.00 88.75 84 ARG A CA 1
ATOM 661 C C . ARG A 1 84 ? 12.668 -10.996 -1.827 1.00 88.75 84 ARG A C 1
ATOM 663 O O . ARG A 1 84 ? 12.948 -11.594 -2.859 1.00 88.75 84 ARG A O 1
ATOM 670 N N . THR A 1 85 ? 13.396 -11.073 -0.722 1.00 84.94 85 THR A N 1
ATOM 671 C CA . THR A 1 85 ? 14.408 -12.105 -0.459 1.00 84.94 85 THR A CA 1
ATOM 672 C C . THR A 1 85 ? 13.738 -13.261 0.278 1.00 84.94 85 THR A C 1
ATOM 674 O O . THR A 1 85 ? 12.808 -13.017 1.041 1.00 84.94 85 THR A O 1
ATOM 677 N N . GLY A 1 86 ? 14.185 -14.495 0.043 1.00 83.69 86 GLY A N 1
ATOM 678 C CA . GLY A 1 86 ? 13.609 -15.680 0.687 1.00 83.69 86 GLY A CA 1
ATOM 679 C C . GLY A 1 86 ? 13.248 -16.794 -0.293 1.00 83.69 86 GLY A C 1
ATOM 680 O O . GLY A 1 86 ? 13.079 -16.567 -1.494 1.00 83.69 86 GLY A O 1
ATOM 681 N N . GLU A 1 87 ? 13.152 -18.017 0.235 1.00 81.31 87 GLU A N 1
ATOM 682 C CA . GLU A 1 87 ? 12.917 -19.244 -0.540 1.00 81.31 87 GLU A CA 1
ATOM 683 C C . GLU A 1 87 ? 11.492 -19.342 -1.110 1.00 81.31 87 GLU A C 1
ATOM 685 O O . GLU A 1 87 ? 11.240 -20.116 -2.038 1.00 81.31 87 GLU A O 1
ATOM 690 N N . GLU A 1 88 ? 10.554 -18.556 -0.578 1.00 82.00 88 GLU A N 1
ATOM 691 C CA . GLU A 1 88 ? 9.162 -18.521 -1.018 1.00 82.00 88 GLU A CA 1
ATOM 692 C C . GLU A 1 88 ? 9.002 -17.919 -2.420 1.00 82.00 88 GLU A C 1
ATOM 694 O O . GLU A 1 88 ? 8.118 -18.335 -3.173 1.00 82.00 88 GLU A O 1
ATOM 699 N N . ILE A 1 89 ? 9.894 -16.997 -2.798 1.00 88.62 89 ILE A N 1
ATOM 700 C CA . ILE A 1 89 ? 9.991 -16.452 -4.151 1.00 88.62 89 ILE A CA 1
ATOM 701 C C . ILE A 1 89 ? 11.259 -17.008 -4.783 1.00 88.62 89 ILE A C 1
ATOM 703 O O . ILE A 1 89 ? 12.347 -16.547 -4.467 1.00 88.62 89 ILE A O 1
ATOM 707 N N . LYS A 1 90 ? 11.128 -17.981 -5.686 1.00 91.81 90 LYS A N 1
ATOM 708 C CA . LYS A 1 90 ? 12.255 -18.727 -6.282 1.00 91.81 90 LYS A CA 1
ATOM 709 C C . LYS A 1 90 ? 12.318 -18.676 -7.806 1.00 91.81 90 LYS A C 1
ATOM 711 O O . LYS A 1 90 ? 13.345 -19.012 -8.389 1.00 91.81 90 LYS A O 1
ATOM 716 N N . ASP A 1 91 ? 11.224 -18.286 -8.446 1.00 89.88 91 ASP A N 1
ATOM 717 C CA . ASP A 1 91 ? 11.055 -18.250 -9.898 1.00 89.88 91 ASP A CA 1
ATOM 718 C C . ASP A 1 91 ? 9.889 -17.321 -10.293 1.00 89.88 91 ASP A C 1
ATOM 720 O O . ASP A 1 91 ? 9.149 -16.811 -9.447 1.00 89.88 91 ASP A O 1
ATOM 724 N N . LEU A 1 92 ? 9.678 -17.120 -11.596 1.00 86.75 92 LEU A N 1
ATOM 725 C CA . LEU A 1 92 ? 8.576 -16.291 -12.104 1.00 86.75 92 LEU A CA 1
ATOM 726 C C . LEU A 1 92 ? 7.184 -16.811 -11.707 1.00 86.75 92 LEU A C 1
ATOM 728 O O . LEU A 1 92 ? 6.259 -16.017 -11.550 1.00 86.75 92 LEU A O 1
ATOM 732 N N . LYS A 1 93 ? 7.012 -18.128 -11.529 1.00 86.50 93 LYS A N 1
ATOM 733 C CA . LYS A 1 93 ? 5.721 -18.709 -11.140 1.00 86.50 93 LYS A CA 1
ATOM 734 C C . LYS A 1 93 ? 5.369 -18.324 -9.704 1.00 86.50 93 LYS A C 1
ATOM 736 O O . LYS A 1 93 ? 4.233 -17.938 -9.445 1.00 86.50 93 LYS A O 1
ATOM 741 N N . SER A 1 94 ? 6.336 -18.384 -8.790 1.00 88.94 94 SER A N 1
ATOM 742 C CA . SER A 1 94 ? 6.160 -17.942 -7.402 1.00 88.94 94 SER A CA 1
ATOM 743 C C . SER A 1 94 ? 5.847 -16.443 -7.300 1.00 88.94 94 SER A C 1
ATOM 745 O O . SER A 1 94 ? 4.931 -16.068 -6.570 1.00 88.94 94 SER A O 1
ATOM 747 N N . VAL A 1 95 ? 6.498 -15.599 -8.116 1.00 90.19 95 VAL A N 1
ATOM 748 C CA . VAL A 1 95 ? 6.164 -14.166 -8.238 1.00 90.19 95 VAL A CA 1
ATOM 749 C C . VAL A 1 95 ? 4.715 -13.975 -8.694 1.00 90.19 95 VAL A C 1
ATOM 751 O O . VAL A 1 95 ? 3.964 -13.193 -8.111 1.00 90.19 95 VAL A O 1
ATOM 754 N N . LEU A 1 96 ? 4.280 -14.705 -9.721 1.00 87.50 96 LEU A N 1
ATOM 755 C CA . LEU A 1 96 ? 2.927 -14.578 -10.268 1.00 87.50 96 LEU A CA 1
ATOM 756 C C . LEU A 1 96 ? 1.842 -15.032 -9.293 1.00 87.50 96 LEU A C 1
ATOM 758 O O . LEU A 1 96 ? 0.858 -14.318 -9.097 1.00 87.50 96 LEU A O 1
ATOM 762 N N . SER A 1 97 ? 2.059 -16.163 -8.622 1.00 84.75 97 SER A N 1
ATOM 763 C CA . SER A 1 97 ? 1.135 -16.666 -7.603 1.00 84.75 97 SER A CA 1
ATOM 764 C C . SER A 1 97 ? 0.923 -15.664 -6.470 1.00 84.75 97 SER A C 1
ATOM 766 O O . SER A 1 97 ? -0.165 -15.622 -5.913 1.00 84.75 97 SER A O 1
ATOM 768 N N . ARG A 1 98 ? 1.936 -14.866 -6.121 1.00 86.00 98 ARG A N 1
ATOM 769 C CA . ARG A 1 98 ? 1.843 -13.850 -5.066 1.00 86.00 98 ARG A CA 1
ATOM 770 C C . ARG A 1 98 ? 1.261 -12.534 -5.576 1.00 86.00 98 ARG A C 1
ATOM 772 O O . ARG A 1 98 ? 0.401 -11.931 -4.936 1.00 86.00 98 ARG A O 1
ATOM 779 N N . THR A 1 99 ? 1.752 -12.049 -6.713 1.00 90.38 99 THR A N 1
ATOM 780 C CA . THR A 1 99 ? 1.337 -10.751 -7.263 1.00 90.38 99 THR A CA 1
ATOM 781 C C . THR A 1 99 ? -0.142 -10.728 -7.640 1.00 90.38 99 THR A C 1
ATOM 783 O O . THR A 1 99 ? -0.745 -9.662 -7.542 1.00 90.38 99 THR A O 1
ATOM 786 N N . LYS A 1 100 ? -0.760 -11.872 -7.978 1.00 89.44 100 LYS A N 1
ATOM 787 C CA . LYS A 1 100 ? -2.214 -11.951 -8.209 1.00 89.44 100 LYS A CA 1
ATOM 788 C C . LYS A 1 100 ? -3.027 -11.584 -6.960 1.00 89.44 100 LYS A C 1
ATOM 790 O O . LYS A 1 100 ? -3.922 -10.747 -7.050 1.00 89.44 100 LYS A O 1
ATOM 795 N N . ASP A 1 101 ? -2.676 -12.142 -5.799 1.00 86.56 101 ASP A N 1
ATOM 796 C CA . ASP A 1 101 ? -3.431 -11.961 -4.555 1.00 86.56 101 ASP A CA 1
ATOM 797 C C . ASP A 1 101 ? -3.298 -10.506 -4.092 1.00 86.56 101 ASP A C 1
ATOM 799 O O . ASP A 1 101 ? -4.250 -9.869 -3.643 1.00 86.56 101 ASP A O 1
ATOM 803 N N . LEU A 1 102 ? -2.112 -9.929 -4.296 1.00 88.12 102 LEU A N 1
ATOM 804 C CA . LEU A 1 102 ? -1.855 -8.522 -4.013 1.00 88.12 102 LEU A CA 1
ATOM 805 C C . LEU A 1 102 ? -2.560 -7.585 -5.003 1.00 88.12 102 LEU A C 1
ATOM 807 O O . LEU A 1 102 ? -3.058 -6.544 -4.582 1.00 88.12 102 LEU A O 1
ATOM 811 N N . ALA A 1 103 ? -2.642 -7.933 -6.290 1.00 92.50 103 ALA A N 1
ATOM 812 C CA . ALA A 1 103 ? -3.393 -7.159 -7.280 1.00 92.50 103 ALA A CA 1
ATOM 813 C C . ALA A 1 103 ? -4.903 -7.171 -6.976 1.00 92.50 103 ALA A C 1
ATOM 815 O O . ALA A 1 103 ? -5.551 -6.127 -7.061 1.00 92.50 103 ALA A O 1
ATOM 816 N N . GLN A 1 104 ? -5.444 -8.314 -6.539 1.00 90.62 104 GLN A N 1
ATOM 817 C CA . GLN A 1 104 ? -6.814 -8.429 -6.026 1.00 90.62 104 GLN A CA 1
ATOM 818 C C . GLN A 1 104 ? -7.033 -7.563 -4.781 1.00 90.62 104 GLN A C 1
ATOM 820 O O . GLN A 1 104 ? -8.038 -6.860 -4.676 1.00 90.62 104 GLN A O 1
ATOM 825 N N . ALA A 1 105 ? -6.078 -7.545 -3.851 1.00 88.50 105 ALA A N 1
ATOM 826 C CA . ALA A 1 105 ? -6.155 -6.659 -2.695 1.00 88.50 105 ALA A CA 1
ATOM 827 C C . ALA A 1 105 ? -6.155 -5.171 -3.101 1.00 88.50 105 ALA A C 1
ATOM 829 O O . ALA A 1 105 ? -6.836 -4.369 -2.464 1.00 88.50 105 ALA A O 1
ATOM 830 N N . MET A 1 106 ? -5.443 -4.779 -4.168 1.00 90.88 106 MET A N 1
ATOM 831 C CA . MET A 1 106 ? -5.412 -3.378 -4.618 1.00 90.88 106 MET A CA 1
ATOM 832 C C . MET A 1 106 ? -6.766 -2.889 -5.139 1.00 90.88 106 MET A C 1
ATOM 834 O O . MET A 1 106 ? -7.189 -1.808 -4.733 1.00 90.88 106 MET A O 1
ATOM 838 N N . ILE A 1 107 ? -7.487 -3.675 -5.951 1.00 92.19 107 ILE A N 1
ATOM 839 C CA . ILE A 1 107 ? -8.838 -3.270 -6.385 1.00 92.19 107 ILE A CA 1
ATOM 840 C C . ILE A 1 107 ? -9.792 -3.161 -5.189 1.00 92.19 107 ILE A C 1
ATOM 842 O O . ILE A 1 107 ? -10.560 -2.205 -5.102 1.00 92.19 107 ILE A O 1
ATOM 846 N N . ARG A 1 108 ? -9.695 -4.083 -4.221 1.00 91.81 108 ARG A N 1
ATOM 847 C CA . ARG A 1 108 ? -10.506 -4.048 -2.993 1.00 91.81 108 ARG A CA 1
ATOM 848 C C . ARG A 1 108 ? -10.249 -2.769 -2.198 1.00 91.81 108 ARG A C 1
ATOM 850 O O . ARG A 1 108 ? -11.199 -2.162 -1.731 1.00 91.81 108 ARG A O 1
ATOM 857 N N . LYS A 1 109 ? -9.000 -2.306 -2.097 1.00 89.31 109 LYS A N 1
ATOM 858 C CA . LYS A 1 109 ? -8.689 -1.006 -1.475 1.00 89.31 109 LYS A CA 1
ATOM 859 C C . LYS A 1 109 ? -9.243 0.166 -2.281 1.00 89.31 109 LYS A C 1
ATOM 861 O O . LYS A 1 109 ? -9.825 1.081 -1.702 1.00 89.31 109 LYS A O 1
ATOM 866 N N . ALA A 1 110 ? -9.091 0.127 -3.602 1.00 90.38 110 ALA A N 1
ATOM 867 C CA . ALA A 1 110 ? -9.512 1.208 -4.483 1.00 90.38 110 ALA A CA 1
ATOM 868 C C . ALA A 1 110 ? -11.012 1.514 -4.357 1.00 90.38 110 ALA A C 1
ATOM 870 O O . ALA A 1 110 ? -11.381 2.664 -4.116 1.00 90.38 110 ALA A O 1
ATOM 871 N N . VAL A 1 111 ? -11.861 0.480 -4.411 1.00 91.31 111 VAL A N 1
ATOM 872 C CA . VAL A 1 111 ? -13.325 0.635 -4.306 1.00 91.31 111 VAL A CA 1
ATOM 873 C C . VAL A 1 111 ? -13.795 1.090 -2.921 1.00 91.31 111 VAL A C 1
ATOM 875 O O . VAL A 1 111 ? -14.921 1.564 -2.759 1.00 91.31 111 VAL A O 1
ATOM 878 N N . MET A 1 112 ? -12.961 0.925 -1.893 1.00 89.19 112 MET A N 1
ATOM 879 C CA . MET A 1 112 ? -13.291 1.378 -0.543 1.00 89.19 112 MET A CA 1
ATOM 880 C C . MET A 1 112 ? -12.975 2.853 -0.347 1.00 89.19 112 MET A C 1
ATOM 882 O O . MET A 1 112 ? -13.771 3.559 0.271 1.00 89.19 112 MET A O 1
ATOM 886 N N . ILE A 1 113 ? -11.864 3.320 -0.914 1.00 88.38 113 ILE A N 1
ATOM 887 C CA . ILE A 1 113 ? -11.435 4.714 -0.802 1.00 88.38 113 ILE A CA 1
ATOM 888 C C . ILE A 1 113 ? -12.171 5.617 -1.797 1.00 88.38 113 ILE A C 1
ATOM 890 O O . ILE A 1 113 ? -12.670 6.669 -1.399 1.00 88.38 113 ILE A O 1
ATOM 894 N N . PHE A 1 114 ? -12.287 5.214 -3.066 1.00 89.75 114 PHE A N 1
ATOM 895 C CA . PHE A 1 114 ? -12.915 6.023 -4.117 1.00 89.75 114 PHE A CA 1
ATOM 896 C C . PHE A 1 114 ? -14.077 5.299 -4.809 1.00 89.75 114 PHE A C 1
ATOM 898 O O . PHE A 1 114 ? -14.064 5.205 -6.031 1.00 89.75 114 PHE A O 1
ATOM 905 N N . PRO A 1 115 ? -15.121 4.854 -4.079 1.00 87.69 115 PRO A N 1
ATOM 906 C CA . PRO A 1 115 ? -16.228 4.073 -4.653 1.00 87.69 115 PRO A CA 1
ATOM 907 C C . PRO A 1 115 ? -16.919 4.751 -5.848 1.00 87.69 115 PRO A C 1
ATOM 909 O O . PRO A 1 115 ? -17.505 4.077 -6.693 1.00 87.69 115 PRO A O 1
ATOM 912 N N . ASP A 1 116 ? -16.842 6.080 -5.913 1.00 87.75 116 ASP A N 1
ATOM 913 C CA . ASP A 1 116 ? -17.525 6.923 -6.890 1.00 87.75 116 ASP A CA 1
ATOM 914 C C . ASP A 1 116 ? -16.659 7.260 -8.122 1.00 87.75 116 ASP A C 1
ATOM 916 O O . ASP A 1 116 ? -17.127 7.973 -9.010 1.00 87.75 116 ASP A O 1
ATOM 920 N N . ILE A 1 117 ? -15.408 6.775 -8.192 1.00 90.19 117 ILE A N 1
ATOM 921 C CA . ILE A 1 117 ? -14.460 7.056 -9.286 1.00 90.19 117 ILE A CA 1
ATOM 922 C C . ILE A 1 117 ? -13.986 5.730 -9.906 1.00 90.19 117 ILE A C 1
ATOM 924 O O . ILE A 1 117 ? -12.876 5.267 -9.627 1.00 90.19 117 ILE A O 1
ATOM 928 N N . PRO A 1 118 ? -14.792 5.108 -10.789 1.00 90.25 118 PRO A N 1
ATOM 929 C CA . PRO A 1 118 ? -14.510 3.773 -11.309 1.00 90.25 118 PRO A CA 1
ATOM 930 C C . PRO A 1 118 ? -13.164 3.670 -12.035 1.00 90.25 118 PRO A C 1
ATOM 932 O O . PRO A 1 118 ? -12.502 2.639 -11.962 1.00 90.25 118 PRO A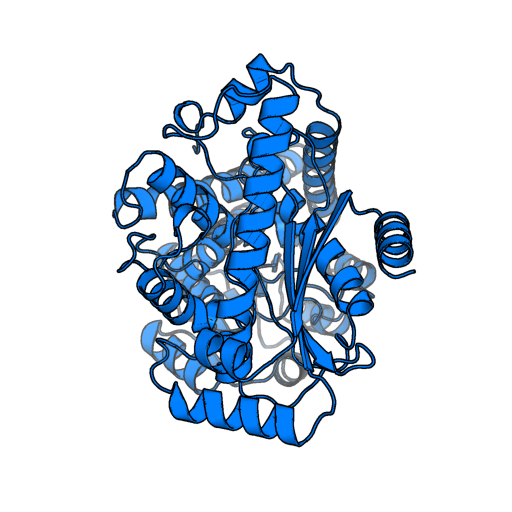 O 1
ATOM 935 N N . THR A 1 119 ? -12.705 4.748 -12.676 1.00 89.88 119 THR A N 1
ATOM 936 C CA . THR A 1 119 ? -11.386 4.823 -13.322 1.00 89.88 119 THR A CA 1
ATOM 937 C C . THR A 1 119 ? -10.241 4.421 -12.395 1.00 89.88 119 THR A C 1
ATOM 939 O O . THR A 1 119 ? -9.246 3.879 -12.861 1.00 89.88 119 THR A O 1
ATOM 942 N N . LEU A 1 120 ? -10.370 4.636 -11.085 1.00 92.31 120 LEU A N 1
ATOM 943 C CA . LEU A 1 120 ? -9.340 4.299 -10.106 1.00 92.31 120 LEU A CA 1
ATOM 944 C C . LEU A 1 120 ? -9.385 2.840 -9.635 1.00 92.31 120 LEU A C 1
ATOM 946 O O . LEU A 1 120 ? -8.525 2.423 -8.865 1.00 92.31 120 LEU A O 1
ATOM 950 N N . HIS A 1 121 ? -10.359 2.042 -10.069 1.00 93.25 121 HIS A N 1
ATOM 951 C CA . HIS A 1 121 ? -10.568 0.681 -9.574 1.00 93.25 121 HIS A CA 1
ATOM 952 C C . HIS A 1 121 ? -9.683 -0.363 -10.283 1.00 93.25 121 HIS A C 1
ATOM 954 O O . HIS A 1 121 ? -10.125 -1.467 -10.603 1.00 93.25 121 HIS A O 1
ATOM 960 N N . GLY A 1 122 ? -8.418 -0.028 -10.541 1.00 93.44 122 GLY A N 1
ATOM 961 C CA . GLY A 1 122 ? -7.429 -0.938 -11.112 1.00 93.44 122 GLY A CA 1
ATOM 962 C C . GLY A 1 122 ? -6.700 -1.763 -10.050 1.00 93.44 122 GLY A C 1
ATOM 963 O O . GLY A 1 122 ? -6.049 -1.227 -9.155 1.00 93.44 122 GLY A O 1
ATOM 964 N N . GLY A 1 123 ? -6.744 -3.088 -10.177 1.00 93.81 123 GLY A N 1
ATOM 965 C CA . GLY A 1 123 ? -5.956 -4.021 -9.378 1.00 93.81 123 GLY A CA 1
ATOM 966 C C . GLY A 1 123 ? -4.633 -4.354 -10.058 1.00 93.81 123 GLY A C 1
ATOM 967 O O . GLY A 1 123 ? -4.617 -5.082 -11.052 1.00 93.81 123 GLY A O 1
ATOM 968 N N . LYS A 1 124 ? -3.517 -3.847 -9.524 1.00 95.06 124 LYS A N 1
ATOM 969 C CA . LYS A 1 124 ? -2.163 -4.082 -10.054 1.00 95.06 124 LYS A CA 1
ATOM 970 C C . LYS A 1 124 ? -1.186 -4.487 -8.963 1.00 95.06 124 LYS A C 1
ATOM 972 O O . LYS A 1 124 ? -1.226 -3.949 -7.858 1.00 95.06 124 LYS A O 1
ATOM 977 N N . LYS A 1 125 ? -0.227 -5.348 -9.309 1.00 95.06 125 LYS A N 1
ATOM 978 C CA . LYS A 1 125 ? 1.012 -5.492 -8.542 1.00 95.06 125 LYS A CA 1
ATOM 979 C C . LYS A 1 125 ? 2.237 -5.686 -9.428 1.00 95.06 125 LYS A C 1
ATOM 981 O O . LYS A 1 125 ? 2.152 -6.412 -10.413 1.00 95.06 125 LYS A O 1
ATOM 986 N N . GLY A 1 126 ? 3.350 -5.047 -9.067 1.00 96.06 126 GLY A N 1
ATOM 987 C CA . GLY A 1 126 ? 4.649 -5.237 -9.709 1.00 96.06 126 GLY A CA 1
ATOM 988 C C . GLY A 1 126 ? 5.650 -5.924 -8.780 1.00 96.06 126 GLY A C 1
ATOM 989 O O . GLY A 1 126 ? 5.670 -5.668 -7.576 1.00 96.06 126 GLY A O 1
ATOM 990 N N . GLU A 1 127 ? 6.497 -6.785 -9.331 1.00 96.31 127 GLU A N 1
ATOM 991 C CA . GLU A 1 127 ? 7.613 -7.396 -8.610 1.00 96.31 127 GLU A CA 1
ATOM 992 C C . GLU A 1 127 ? 8.791 -7.624 -9.555 1.00 96.31 127 GLU A C 1
ATOM 994 O O . GLU A 1 127 ? 8.603 -8.096 -10.678 1.00 96.31 127 GLU A O 1
ATOM 999 N N . TRP A 1 128 ? 10.004 -7.268 -9.125 1.00 97.25 128 TRP A N 1
ATOM 1000 C CA . TRP A 1 128 ? 11.214 -7.625 -9.865 1.00 97.25 128 TRP A CA 1
ATOM 1001 C C . TRP A 1 128 ? 11.977 -8.747 -9.170 1.00 97.25 128 TRP A C 1
ATOM 1003 O O . TRP A 1 128 ? 11.885 -8.933 -7.961 1.00 97.25 128 TRP A O 1
ATOM 1013 N N . ILE A 1 129 ? 12.707 -9.522 -9.963 1.00 97.00 129 ILE A N 1
ATOM 1014 C CA . ILE A 1 129 ? 13.438 -10.711 -9.538 1.00 97.00 129 ILE A CA 1
ATOM 1015 C C . ILE A 1 129 ? 14.716 -10.843 -10.366 1.00 97.00 129 ILE A C 1
ATOM 1017 O O . ILE A 1 129 ? 14.752 -10.472 -11.542 1.00 97.00 129 ILE A O 1
ATOM 1021 N N . ILE A 1 130 ? 15.776 -11.364 -9.752 1.00 97.50 130 ILE A N 1
ATOM 1022 C CA . ILE A 1 130 ? 17.069 -11.588 -10.403 1.00 97.50 130 ILE A CA 1
ATOM 1023 C C . ILE A 1 130 ? 17.240 -13.092 -10.578 1.00 97.50 130 ILE A C 1
ATOM 1025 O O . ILE A 1 130 ? 17.117 -13.835 -9.609 1.00 97.50 130 ILE A O 1
ATOM 1029 N N . LEU A 1 131 ? 17.475 -13.542 -11.806 1.00 96.62 131 LEU A N 1
ATOM 1030 C CA . LEU A 1 131 ? 17.415 -14.944 -12.209 1.00 96.62 131 LEU A CA 1
ATOM 1031 C C . LEU A 1 131 ? 18.726 -15.406 -12.843 1.00 96.62 131 LEU A C 1
ATOM 1033 O O . LEU A 1 131 ? 19.409 -14.631 -13.513 1.00 96.62 131 LEU A O 1
ATOM 1037 N N . ASP A 1 132 ? 19.043 -16.685 -12.678 1.00 95.88 132 ASP A N 1
ATOM 1038 C CA . ASP A 1 132 ? 20.058 -17.377 -13.466 1.00 95.88 132 ASP A CA 1
ATOM 1039 C C . ASP A 1 132 ? 19.507 -17.841 -14.828 1.00 95.88 132 ASP A C 1
ATOM 1041 O O . ASP A 1 132 ? 18.341 -17.624 -15.174 1.00 95.88 132 ASP A O 1
ATOM 1045 N N . ARG A 1 133 ? 20.365 -18.495 -15.614 1.00 93.75 133 ARG A N 1
ATOM 1046 C CA . ARG A 1 133 ? 20.026 -19.081 -16.918 1.00 93.75 133 ARG A CA 1
ATOM 1047 C C . ARG A 1 133 ? 18.868 -20.077 -16.864 1.00 93.75 133 ARG A C 1
ATOM 1049 O O . ARG A 1 133 ? 18.119 -20.202 -17.830 1.00 93.75 133 ARG A O 1
ATOM 1056 N N . GLU A 1 134 ? 18.720 -20.787 -15.751 1.00 92.81 134 GLU A N 1
ATOM 1057 C CA . GLU A 1 134 ? 17.662 -21.774 -15.555 1.00 92.81 134 GLU A CA 1
ATOM 1058 C C . GLU A 1 134 ? 16.352 -21.143 -15.053 1.00 92.81 134 GLU A C 1
ATOM 1060 O O . GLU A 1 134 ? 15.370 -21.855 -14.838 1.00 92.81 134 GLU A O 1
ATOM 1065 N N . GLY A 1 135 ? 16.309 -19.817 -14.883 1.00 91.56 135 GLY A N 1
ATOM 1066 C CA . GLY A 1 135 ? 15.138 -19.100 -14.385 1.00 91.56 135 GLY A CA 1
ATOM 1067 C C . GLY A 1 135 ? 14.937 -19.246 -12.878 1.00 91.56 135 GLY A C 1
ATOM 1068 O O . GLY A 1 135 ? 13.828 -19.016 -12.391 1.00 91.56 135 GLY A O 1
ATOM 1069 N N . ARG A 1 136 ? 15.984 -19.631 -12.139 1.00 94.25 136 ARG A N 1
ATOM 1070 C CA . ARG A 1 136 ? 15.972 -19.697 -10.675 1.00 94.25 136 ARG A CA 1
ATOM 1071 C C . ARG A 1 136 ? 16.488 -18.391 -10.107 1.00 94.25 136 ARG A C 1
ATOM 1073 O O . ARG A 1 136 ? 17.436 -17.807 -10.631 1.00 94.25 136 ARG A O 1
ATOM 1080 N N . LYS A 1 137 ? 15.886 -17.949 -9.013 1.00 96.12 137 LYS A N 1
ATOM 1081 C CA . LYS A 1 137 ? 16.298 -16.734 -8.324 1.00 96.12 137 LYS A CA 1
ATOM 1082 C C . LYS A 1 137 ? 17.730 -16.824 -7.815 1.00 96.12 137 LYS A C 1
ATOM 1084 O O . LYS A 1 137 ? 18.158 -17.847 -7.283 1.00 96.12 137 LYS A O 1
ATOM 1089 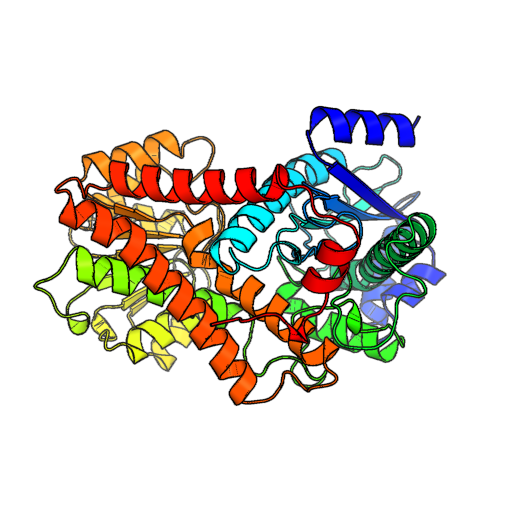N N . ILE A 1 138 ? 18.447 -15.719 -7.954 1.00 95.62 138 ILE A N 1
ATOM 1090 C CA . ILE A 1 138 ? 19.762 -15.508 -7.365 1.00 95.62 138 ILE A CA 1
ATOM 1091 C C . ILE A 1 138 ? 19.578 -14.730 -6.061 1.00 95.62 138 ILE A C 1
ATOM 1093 O O . ILE A 1 138 ? 19.031 -13.630 -6.058 1.00 95.62 138 ILE A O 1
ATOM 1097 N N . GLU A 1 139 ? 20.058 -15.311 -4.965 1.00 93.75 139 GLU A N 1
ATOM 1098 C CA . GLU A 1 139 ? 20.082 -14.701 -3.633 1.00 93.75 139 GLU A CA 1
ATOM 1099 C C . GLU A 1 139 ? 21.494 -14.225 -3.261 1.00 93.75 139 GLU A C 1
ATOM 1101 O O . GLU A 1 139 ? 22.480 -14.601 -3.902 1.00 93.75 139 GLU A O 1
ATOM 1106 N N . GLY A 1 140 ? 21.591 -13.429 -2.192 1.00 91.19 140 GLY A N 1
ATOM 1107 C CA . GLY A 1 140 ? 22.867 -13.003 -1.602 1.00 91.19 140 GLY A CA 1
ATOM 1108 C C . GLY A 1 140 ? 23.475 -11.729 -2.193 1.00 91.19 140 GLY A C 1
ATOM 1109 O O . GLY A 1 140 ? 24.623 -11.419 -1.889 1.00 91.19 140 GLY A O 1
ATOM 1110 N N . LEU A 1 141 ? 22.719 -10.999 -3.015 1.00 94.06 141 LEU A N 1
ATOM 1111 C CA . LEU A 1 141 ? 23.092 -9.659 -3.470 1.00 94.06 141 LEU A CA 1
ATOM 1112 C C . LEU A 1 141 ? 22.792 -8.615 -2.395 1.00 94.06 141 LEU A C 1
ATOM 1114 O O . LEU A 1 141 ? 21.850 -8.771 -1.612 1.00 94.06 141 LEU A O 1
ATOM 1118 N N . SER A 1 142 ? 23.574 -7.540 -2.389 1.00 95.81 142 SER A N 1
ATOM 1119 C CA . SER A 1 142 ? 23.300 -6.362 -1.576 1.00 95.81 142 SER A CA 1
ATOM 1120 C C . SER A 1 142 ? 21.976 -5.712 -1.979 1.00 95.81 142 SER A C 1
ATOM 1122 O O . SER A 1 142 ? 21.527 -5.800 -3.130 1.00 95.81 142 SER A O 1
ATOM 1124 N N . GLU A 1 143 ? 21.335 -5.039 -1.022 1.00 95.62 143 GLU A N 1
ATOM 1125 C CA . GLU A 1 143 ? 20.090 -4.315 -1.281 1.00 95.62 143 GLU A CA 1
ATOM 1126 C C . GLU A 1 143 ? 20.304 -3.234 -2.350 1.00 95.62 143 GLU A C 1
ATOM 1128 O O . GLU A 1 143 ? 19.465 -3.059 -3.230 1.00 95.62 143 GLU A O 1
ATOM 1133 N N . GLU A 1 144 ? 21.462 -2.574 -2.355 1.00 96.25 144 GLU A N 1
ATOM 1134 C CA . GLU A 1 144 ? 21.807 -1.540 -3.327 1.00 96.25 144 GLU A CA 1
ATOM 1135 C C . GLU A 1 144 ? 21.947 -2.099 -4.747 1.00 96.25 144 GLU A C 1
ATOM 1137 O O . GLU A 1 144 ? 21.468 -1.478 -5.698 1.00 96.25 144 GLU A O 1
ATOM 1142 N N . ALA A 1 145 ? 22.528 -3.293 -4.914 1.00 97.25 145 ALA A N 1
ATOM 1143 C CA . ALA A 1 145 ? 22.580 -3.973 -6.208 1.00 97.25 145 ALA A CA 1
ATOM 1144 C C . ALA A 1 145 ? 21.183 -4.379 -6.700 1.00 97.25 145 ALA A C 1
ATOM 1146 O O . ALA A 1 145 ? 20.843 -4.175 -7.871 1.00 97.25 145 ALA A O 1
ATOM 1147 N N . ILE A 1 146 ? 20.342 -4.889 -5.796 1.00 97.62 146 ILE A N 1
ATOM 1148 C CA . ILE A 1 146 ? 18.942 -5.227 -6.080 1.00 97.62 146 ILE A CA 1
ATOM 1149 C C . ILE A 1 146 ? 18.160 -3.981 -6.524 1.00 97.62 146 ILE A C 1
ATOM 1151 O O . ILE A 1 146 ? 17.442 -4.021 -7.529 1.00 97.62 146 ILE A O 1
ATOM 1155 N N . VAL A 1 147 ? 18.317 -2.866 -5.807 1.00 97.69 147 VAL A N 1
ATOM 1156 C CA . VAL A 1 147 ? 17.664 -1.580 -6.088 1.00 97.69 147 VAL A CA 1
ATOM 1157 C C . VAL A 1 147 ? 18.179 -0.955 -7.383 1.00 97.69 147 VAL A C 1
ATOM 1159 O O . VAL A 1 147 ? 17.377 -0.411 -8.144 1.00 97.69 147 VAL A O 1
ATOM 1162 N N . ALA A 1 148 ? 19.473 -1.055 -7.689 1.00 97.81 148 ALA A N 1
ATOM 1163 C CA . ALA A 1 148 ? 20.036 -0.564 -8.946 1.00 97.81 148 ALA A CA 1
ATOM 1164 C C . ALA A 1 148 ? 19.434 -1.295 -10.158 1.00 97.81 148 ALA A C 1
ATOM 1166 O O . ALA A 1 148 ? 19.020 -0.661 -11.135 1.00 97.81 148 ALA A O 1
ATOM 1167 N N . LEU A 1 149 ? 19.293 -2.622 -10.072 1.00 98.00 149 LEU A N 1
ATOM 1168 C CA . LEU A 1 149 ? 18.631 -3.419 -11.108 1.00 98.00 149 LEU A CA 1
ATOM 1169 C C . LEU A 1 149 ? 17.126 -3.124 -11.195 1.00 98.00 149 LEU A C 1
ATOM 1171 O O . LEU A 1 149 ? 16.598 -3.002 -12.301 1.00 98.00 149 LEU A O 1
ATOM 1175 N N . GLY A 1 150 ? 16.442 -2.924 -10.064 1.00 97.38 150 GLY A N 1
ATOM 1176 C CA . GLY A 1 150 ? 15.045 -2.467 -10.032 1.00 97.38 150 GLY A CA 1
ATOM 1177 C C . GLY A 1 150 ? 14.862 -1.111 -10.726 1.00 97.38 150 GLY A C 1
ATOM 1178 O O . GLY A 1 150 ? 14.008 -0.951 -11.599 1.00 97.38 150 GLY A O 1
ATOM 1179 N N . THR A 1 151 ? 15.742 -0.158 -10.412 1.00 96.94 151 THR A N 1
ATOM 1180 C CA . THR A 1 151 ? 15.806 1.191 -11.003 1.00 96.94 151 THR A CA 1
ATOM 1181 C C . THR A 1 151 ? 16.034 1.150 -12.515 1.00 96.94 151 THR A C 1
ATOM 1183 O O . THR A 1 151 ? 15.566 2.039 -13.226 1.00 96.94 151 THR A O 1
ATOM 1186 N N . LEU A 1 152 ? 16.714 0.122 -13.030 1.00 96.56 152 LEU A N 1
ATOM 1187 C CA . LEU A 1 152 ? 16.881 -0.100 -14.466 1.00 96.56 152 LEU A CA 1
ATOM 1188 C C . LEU A 1 152 ? 15.598 -0.616 -15.139 1.00 96.56 152 LEU A C 1
ATOM 1190 O O . LEU A 1 152 ? 15.242 -0.148 -16.223 1.00 96.56 152 LEU A O 1
ATOM 1194 N N . ILE A 1 153 ? 14.940 -1.617 -14.546 1.00 97.00 153 ILE A N 1
ATOM 1195 C CA . ILE A 1 153 ? 13.931 -2.421 -15.250 1.00 97.00 153 ILE A CA 1
ATOM 1196 C C . ILE A 1 153 ? 12.489 -1.932 -15.070 1.00 97.00 153 ILE A C 1
ATOM 1198 O O . ILE A 1 153 ? 11.707 -2.009 -16.021 1.00 97.00 153 ILE A O 1
ATOM 1202 N N . ILE A 1 154 ? 12.138 -1.390 -13.898 1.00 97.06 154 ILE A N 1
ATOM 1203 C CA . ILE A 1 154 ? 10.769 -0.942 -13.591 1.00 97.06 154 ILE A CA 1
ATOM 1204 C C . ILE A 1 154 ? 10.299 0.131 -14.589 1.00 97.06 154 ILE A C 1
ATOM 1206 O O . ILE A 1 154 ? 9.251 -0.070 -15.211 1.00 97.06 154 ILE A O 1
ATOM 1210 N N . PRO A 1 155 ? 11.057 1.219 -14.855 1.00 94.56 155 PRO A N 1
ATOM 1211 C CA . PRO A 1 155 ? 10.592 2.262 -15.771 1.00 94.56 155 PRO A CA 1
ATOM 1212 C C . PRO A 1 155 ? 10.376 1.758 -17.197 1.00 94.56 155 PRO A C 1
ATOM 1214 O O . PRO A 1 155 ? 9.458 2.209 -17.875 1.00 94.56 155 PRO A O 1
ATOM 1217 N N . LYS A 1 156 ? 11.192 0.794 -17.650 1.00 93.69 156 LYS A N 1
ATOM 1218 C CA . LYS A 1 156 ? 11.062 0.187 -18.982 1.00 93.69 156 LYS A CA 1
ATOM 1219 C C . LYS A 1 156 ? 9.743 -0.584 -19.102 1.00 93.69 156 LYS A C 1
ATOM 1221 O O . LYS A 1 156 ? 9.048 -0.441 -20.104 1.00 93.69 156 LYS A O 1
ATOM 1226 N N . GLY A 1 157 ? 9.369 -1.347 -18.070 1.00 94.31 157 GLY A N 1
ATOM 1227 C CA . GLY A 1 157 ? 8.083 -2.051 -18.023 1.00 94.31 157 GLY A CA 1
ATOM 1228 C C . GLY A 1 157 ? 6.878 -1.113 -17.951 1.00 94.31 157 GLY A C 1
ATOM 1229 O O . GLY A 1 157 ? 5.935 -1.272 -18.722 1.00 94.31 157 GLY A O 1
ATOM 1230 N N . ILE A 1 158 ? 6.923 -0.102 -17.079 1.00 94.50 158 ILE A N 1
ATOM 1231 C CA . ILE A 1 158 ? 5.825 0.868 -16.943 1.00 94.50 158 ILE A CA 1
ATOM 1232 C C . ILE A 1 158 ? 5.642 1.696 -18.215 1.00 94.50 158 ILE A C 1
ATOM 1234 O O . ILE A 1 158 ? 4.508 1.916 -18.643 1.00 94.50 158 ILE A O 1
ATOM 1238 N N . LYS A 1 159 ? 6.736 2.119 -18.855 1.00 92.62 159 LYS A N 1
ATOM 1239 C CA . LYS A 1 159 ? 6.663 2.829 -20.131 1.00 92.62 159 LYS A CA 1
ATOM 1240 C C . LYS A 1 159 ? 6.014 1.967 -21.213 1.00 92.62 159 LYS A C 1
ATOM 1242 O O . LYS A 1 159 ? 5.077 2.427 -21.852 1.00 92.62 159 LYS A O 1
ATOM 1247 N N . PHE A 1 160 ? 6.462 0.720 -21.375 1.00 92.94 160 PHE A N 1
ATOM 1248 C CA . PHE A 1 160 ? 5.875 -0.205 -22.347 1.00 92.94 160 PHE A CA 1
ATOM 1249 C C . PHE A 1 160 ? 4.361 -0.377 -22.145 1.00 92.94 160 PHE A C 1
ATOM 1251 O O . PHE A 1 160 ? 3.604 -0.305 -23.109 1.00 92.94 160 PHE A O 1
ATOM 1258 N N . LEU A 1 161 ? 3.917 -0.560 -20.896 1.00 92.56 161 LEU A N 1
ATOM 1259 C CA . LEU A 1 161 ? 2.497 -0.700 -20.560 1.00 92.56 161 LEU A CA 1
ATOM 1260 C C . LEU A 1 161 ? 1.673 0.524 -20.970 1.00 92.56 161 LEU A C 1
ATOM 1262 O O . LEU A 1 161 ? 0.624 0.376 -21.595 1.00 92.56 161 LEU A O 1
ATOM 1266 N N . ASN A 1 162 ? 2.153 1.725 -20.641 1.00 91.25 162 ASN A N 1
ATOM 1267 C CA . ASN A 1 162 ? 1.455 2.958 -20.995 1.00 91.25 162 ASN A CA 1
ATOM 1268 C C . ASN A 1 162 ? 1.456 3.203 -22.508 1.00 91.25 162 ASN A C 1
ATOM 1270 O O . ASN A 1 162 ? 0.403 3.527 -23.048 1.00 91.25 162 ASN A O 1
ATOM 1274 N N . ASP A 1 163 ? 2.584 2.990 -23.195 1.00 90.31 163 ASP A N 1
ATOM 1275 C CA . ASP A 1 163 ? 2.677 3.132 -24.654 1.00 90.31 163 ASP A CA 1
ATOM 1276 C C . ASP A 1 163 ? 1.707 2.161 -25.363 1.00 90.31 163 ASP A C 1
ATOM 1278 O O . ASP A 1 163 ? 1.009 2.536 -26.305 1.00 90.31 163 ASP A O 1
ATOM 1282 N N . TYR A 1 164 ? 1.612 0.915 -24.879 1.00 90.44 164 TYR A N 1
ATOM 1283 C CA . TYR A 1 164 ? 0.679 -0.083 -25.406 1.00 90.44 164 TYR A CA 1
ATOM 1284 C C . TYR A 1 164 ? -0.787 0.316 -25.190 1.00 90.44 164 TYR A C 1
ATOM 1286 O O . TYR A 1 164 ? -1.597 0.221 -26.113 1.00 90.44 164 TYR A O 1
ATOM 1294 N N . LYS A 1 165 ? -1.139 0.770 -23.981 1.00 88.88 165 LYS A N 1
ATOM 1295 C CA . LYS A 1 165 ? -2.506 1.208 -23.659 1.00 88.88 165 LYS A CA 1
ATOM 1296 C C . LYS A 1 165 ? -2.910 2.446 -24.444 1.00 88.88 165 LYS A C 1
ATOM 1298 O O . LYS A 1 165 ? -4.030 2.502 -24.935 1.00 88.88 165 LYS A O 1
ATOM 1303 N N . GLU A 1 166 ? -1.997 3.396 -24.611 1.00 87.06 166 GLU A N 1
ATOM 1304 C CA . GLU A 1 166 ? -2.209 4.574 -25.449 1.00 87.06 166 GLU A CA 1
ATOM 1305 C C . GLU A 1 166 ? -2.493 4.175 -26.903 1.00 87.06 166 GLU A C 1
ATOM 1307 O O . GLU A 1 166 ? -3.505 4.590 -27.467 1.00 87.06 166 GLU A O 1
ATOM 1312 N N . MET A 1 167 ? -1.663 3.302 -27.482 1.00 87.62 167 MET A N 1
ATOM 1313 C CA . MET A 1 167 ? -1.871 2.777 -28.834 1.00 87.62 167 MET A CA 1
ATOM 1314 C C . MET A 1 167 ? -3.223 2.051 -28.973 1.00 87.62 167 MET A C 1
ATOM 1316 O O . MET A 1 167 ? -3.935 2.251 -29.958 1.00 87.62 167 MET A O 1
ATOM 1320 N N . SER A 1 168 ? -3.598 1.217 -27.997 1.00 87.06 168 SER 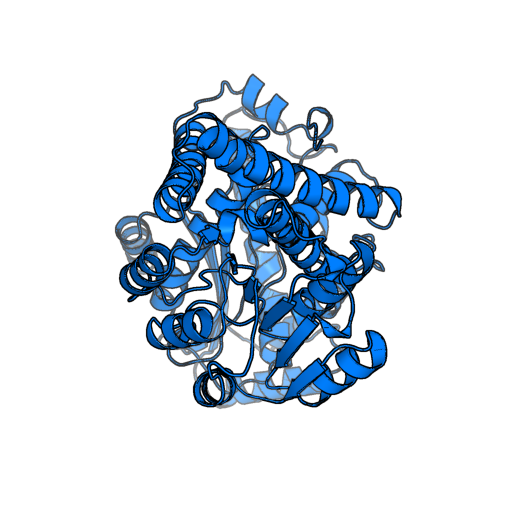A N 1
ATOM 1321 C CA . SER A 1 168 ? -4.865 0.469 -28.025 1.00 87.06 168 SER A CA 1
ATOM 1322 C C . SER A 1 168 ? -6.084 1.389 -27.874 1.00 87.06 168 SER A C 1
ATOM 1324 O O . SER A 1 168 ? -7.046 1.268 -28.635 1.00 87.06 168 SER A O 1
ATOM 1326 N N . ALA A 1 169 ? -6.029 2.375 -26.972 1.00 82.00 169 ALA A N 1
ATOM 1327 C CA . ALA A 1 169 ? -7.093 3.364 -26.795 1.00 82.00 169 ALA A CA 1
ATOM 1328 C C . ALA A 1 169 ? -7.331 4.192 -28.071 1.00 82.00 169 ALA A C 1
ATOM 1330 O O . ALA A 1 169 ? -8.484 4.426 -28.447 1.00 82.00 169 ALA A O 1
ATOM 1331 N N . GLN A 1 170 ? -6.253 4.573 -28.770 1.00 80.94 170 GLN A N 1
ATOM 1332 C CA . GLN A 1 170 ? -6.321 5.262 -30.064 1.00 80.94 170 GLN A CA 1
ATOM 1333 C C . GLN A 1 170 ? -6.991 4.400 -31.135 1.00 80.94 170 GLN A C 1
ATOM 1335 O O . GLN A 1 170 ? -7.915 4.849 -31.813 1.00 80.94 170 GLN A O 1
ATOM 1340 N N . ALA A 1 171 ? -6.585 3.134 -31.253 1.00 83.81 171 ALA A N 1
ATOM 1341 C CA . ALA A 1 171 ? -7.155 2.213 -32.234 1.00 83.81 171 ALA A CA 1
ATOM 1342 C C . ALA A 1 171 ? -8.660 1.961 -32.024 1.00 83.81 171 ALA A C 1
ATOM 1344 O O . ALA A 1 171 ? -9.381 1.691 -32.984 1.00 83.81 171 ALA A O 1
ATOM 1345 N N . ARG A 1 172 ? -9.146 2.058 -30.780 1.00 77.81 172 ARG A N 1
ATOM 1346 C CA . ARG A 1 172 ? -10.562 1.870 -30.424 1.00 77.81 172 ARG A CA 1
ATOM 1347 C C . ARG A 1 172 ? -11.403 3.143 -30.561 1.00 77.81 172 ARG A C 1
ATOM 1349 O O . ARG A 1 172 ? -12.595 3.099 -30.269 1.00 77.81 172 ARG A O 1
ATOM 1356 N N . GLY A 1 173 ? -10.810 4.265 -30.980 1.00 73.62 173 GLY A N 1
ATOM 1357 C CA . GLY A 1 173 ? -11.507 5.551 -31.081 1.00 73.62 173 GLY A CA 1
ATOM 1358 C C . GLY A 1 173 ? -11.983 6.089 -29.729 1.00 73.62 173 GLY A C 1
ATOM 1359 O O . GLY A 1 173 ? -12.842 6.963 -29.683 1.00 73.62 173 GLY A O 1
ATOM 1360 N N . VAL A 1 174 ? -11.439 5.563 -28.626 1.00 70.25 174 VAL A N 1
ATOM 1361 C CA . VAL A 1 174 ? -11.718 6.050 -27.269 1.00 70.25 174 VAL A CA 1
ATOM 1362 C C . VAL A 1 174 ? -10.975 7.374 -27.036 1.00 70.25 174 VAL A C 1
ATOM 1364 O O . VAL A 1 174 ? -11.359 8.139 -26.156 1.00 70.25 174 VAL A O 1
ATOM 1367 N N . PHE A 1 175 ? -9.933 7.672 -27.834 1.00 61.06 175 PHE A N 1
ATOM 1368 C CA . PHE A 1 175 ? -9.121 8.886 -27.703 1.00 61.06 175 PHE A CA 1
ATOM 1369 C C . PHE A 1 175 ? -8.304 9.216 -28.976 1.00 61.06 175 PHE A C 1
ATOM 1371 O O . PHE A 1 175 ? -7.693 8.314 -29.538 1.00 61.06 175 PHE A O 1
ATOM 1378 N N . GLU A 1 176 ? -8.215 10.484 -29.418 1.00 54.81 176 GLU A N 1
ATOM 1379 C CA . GLU A 1 176 ? -7.494 10.853 -30.667 1.00 54.81 176 GLU A CA 1
ATOM 1380 C C . GLU A 1 176 ? -5.992 11.198 -30.517 1.00 54.81 176 GLU A C 1
ATOM 1382 O O . GLU A 1 176 ? -5.277 11.192 -31.512 1.00 54.81 176 GLU A O 1
ATOM 1387 N N . ALA A 1 177 ? -5.454 11.427 -29.315 1.00 51.16 177 ALA A N 1
ATOM 1388 C CA . ALA A 1 177 ? -4.006 11.434 -29.027 1.00 51.16 177 ALA A CA 1
ATOM 1389 C C . ALA A 1 177 ? -3.821 11.565 -27.510 1.00 51.16 177 ALA A C 1
ATOM 1391 O O . ALA A 1 177 ? -4.388 12.480 -26.919 1.00 51.16 177 ALA A O 1
ATOM 1392 N N . PHE A 1 178 ? -3.069 10.689 -26.840 1.00 61.12 178 PHE A N 1
ATOM 1393 C CA . PHE A 1 178 ? -2.922 10.763 -25.381 1.00 61.12 178 PHE A CA 1
ATOM 1394 C C . PHE A 1 178 ? -1.707 11.635 -25.013 1.00 61.12 178 PHE A C 1
ATOM 1396 O O . PHE A 1 178 ? -0.656 11.127 -24.617 1.00 61.12 178 PHE A O 1
ATOM 1403 N N . PRO A 1 179 ? -1.797 12.972 -25.185 1.00 55.12 179 PRO A N 1
ATOM 1404 C CA . PRO A 1 179 ? -1.680 13.839 -23.997 1.00 55.12 179 PRO A CA 1
ATOM 1405 C C . PRO A 1 179 ? -2.330 15.244 -24.113 1.00 55.12 179 PRO A C 1
ATOM 1407 O O . PRO A 1 179 ? -2.038 15.963 -25.063 1.00 55.12 179 PRO A O 1
ATOM 1410 N N . ALA A 1 180 ? -3.043 15.729 -23.076 1.00 53.53 180 ALA A N 1
ATOM 1411 C CA . ALA A 1 180 ? -3.115 17.175 -22.752 1.00 53.53 180 ALA A CA 1
ATOM 1412 C C . ALA A 1 180 ? -3.776 17.484 -21.384 1.00 53.53 180 ALA A C 1
ATOM 1414 O O . ALA A 1 180 ? -4.892 17.984 -21.342 1.00 53.53 180 ALA A O 1
ATOM 1415 N N . ARG A 1 181 ? -3.056 17.288 -20.266 1.00 57.34 181 ARG A N 1
ATOM 1416 C CA . ARG A 1 181 ? -3.472 17.669 -18.890 1.00 57.34 181 ARG A CA 1
ATOM 1417 C C . ARG A 1 181 ? -4.738 16.950 -18.378 1.00 57.34 181 ARG A C 1
ATOM 1419 O O . ARG A 1 181 ? -5.574 16.481 -19.132 1.00 57.34 181 ARG A O 1
ATOM 1426 N N . ASN A 1 182 ? -4.861 16.843 -17.060 1.00 68.38 182 ASN A N 1
ATOM 1427 C CA . ASN A 1 182 ? -6.039 16.325 -16.353 1.00 68.38 182 ASN A CA 1
ATOM 1428 C C . ASN A 1 182 ? -6.384 14.833 -16.541 1.00 68.38 182 ASN A C 1
ATOM 1430 O O . ASN A 1 182 ? -7.485 14.428 -16.184 1.00 68.38 182 ASN A O 1
ATOM 1434 N N . VAL A 1 183 ? -5.468 13.996 -17.035 1.00 74.69 183 VAL A N 1
ATOM 1435 C CA . VAL A 1 183 ? -5.656 12.534 -17.056 1.00 74.69 183 VAL A CA 1
ATOM 1436 C C . VAL A 1 183 ? -4.454 11.856 -16.410 1.00 74.69 183 VAL A C 1
ATOM 1438 O O . VAL A 1 183 ? -3.305 12.228 -16.666 1.00 74.69 183 VAL A O 1
ATOM 1441 N N . ILE A 1 184 ? -4.715 10.867 -15.556 1.00 82.88 184 ILE A N 1
ATOM 1442 C CA . ILE A 1 184 ? -3.671 10.048 -14.933 1.00 82.88 184 ILE A CA 1
ATOM 1443 C C . ILE A 1 184 ? -3.237 8.959 -15.913 1.00 82.88 184 ILE A C 1
ATOM 1445 O O . ILE A 1 184 ? -4.062 8.333 -16.577 1.00 82.88 184 ILE A O 1
ATOM 1449 N N . ARG A 1 185 ? -1.926 8.717 -15.993 1.00 86.12 185 ARG A N 1
ATOM 1450 C CA . ARG A 1 185 ? -1.379 7.610 -16.782 1.00 86.12 185 ARG A CA 1
ATOM 1451 C C . ARG A 1 185 ? -1.899 6.268 -16.231 1.00 86.12 185 ARG A C 1
ATOM 1453 O O . ARG A 1 185 ? -1.798 6.055 -15.021 1.00 86.12 185 ARG A O 1
ATOM 1460 N N . PRO A 1 186 ? -2.432 5.368 -17.080 1.00 87.69 186 PRO A N 1
ATOM 1461 C CA . PRO A 1 186 ? -3.053 4.125 -16.628 1.00 87.69 186 PRO A CA 1
ATOM 1462 C C . PRO A 1 186 ? -2.155 3.214 -15.793 1.00 87.69 186 PRO A C 1
ATOM 1464 O O . PRO A 1 186 ? -2.669 2.492 -14.955 1.00 87.69 186 PRO A O 1
ATOM 1467 N N . ASP A 1 187 ? -0.836 3.211 -15.990 1.00 93.00 187 ASP A N 1
ATOM 1468 C CA . ASP A 1 187 ? 0.084 2.419 -15.167 1.00 93.00 187 ASP A CA 1
ATOM 1469 C C . ASP A 1 187 ? 1.137 3.295 -14.505 1.00 93.00 187 AS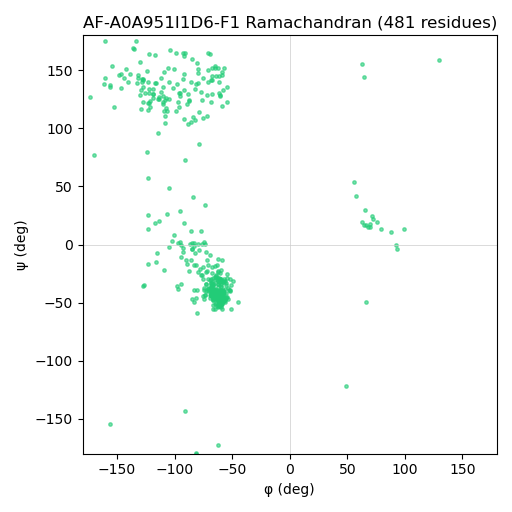P A C 1
ATOM 1471 O O . ASP A 1 187 ? 1.842 4.050 -15.174 1.00 93.00 187 ASP A O 1
ATOM 1475 N N . THR A 1 188 ? 1.314 3.124 -13.196 1.00 92.88 188 THR A N 1
ATOM 1476 C CA . THR A 1 188 ? 2.316 3.887 -12.440 1.00 92.88 188 THR A CA 1
ATOM 1477 C C . THR A 1 188 ? 3.241 2.990 -11.634 1.00 92.88 188 THR A C 1
ATOM 1479 O O . THR A 1 188 ? 2.774 2.031 -11.016 1.00 92.88 188 THR A O 1
ATOM 1482 N N . ALA A 1 189 ? 4.520 3.337 -11.559 1.00 94.25 189 ALA A N 1
ATOM 1483 C CA . ALA A 1 189 ? 5.433 2.818 -10.555 1.00 94.25 189 ALA A CA 1
ATOM 1484 C C . ALA A 1 189 ? 5.048 3.342 -9.159 1.00 94.25 189 ALA A C 1
ATOM 1486 O O . ALA A 1 189 ? 4.649 4.504 -9.006 1.00 94.25 189 ALA A O 1
ATOM 1487 N N . SER A 1 190 ? 5.155 2.504 -8.132 1.00 93.62 190 SER A N 1
ATOM 1488 C CA . SER A 1 190 ? 4.784 2.869 -6.760 1.00 93.62 190 SER A CA 1
ATOM 1489 C C . SER A 1 190 ? 5.653 2.135 -5.731 1.00 93.62 190 SER A C 1
ATOM 1491 O O . SER A 1 190 ? 6.035 0.994 -5.983 1.00 93.62 190 SER A O 1
ATOM 1493 N N . PRO A 1 191 ? 5.988 2.736 -4.576 1.00 90.94 191 PRO A N 1
ATOM 1494 C CA . PRO A 1 191 ? 6.853 2.084 -3.596 1.00 90.94 191 PRO A CA 1
ATOM 1495 C C . PRO A 1 191 ? 6.164 0.918 -2.870 1.00 90.94 191 PRO A C 1
ATOM 1497 O O . PRO A 1 191 ? 4.959 0.937 -2.621 1.00 90.94 191 PRO A O 1
ATOM 1500 N N . ASP A 1 192 ? 6.956 -0.073 -2.463 1.00 88.00 192 ASP A N 1
ATOM 1501 C CA . ASP A 1 192 ? 6.575 -1.200 -1.605 1.00 88.00 192 ASP A CA 1
ATOM 1502 C C . ASP A 1 192 ? 7.811 -1.789 -0.887 1.00 88.00 192 ASP A C 1
ATOM 1504 O O . ASP A 1 192 ? 8.794 -1.095 -0.657 1.00 88.00 192 ASP A O 1
ATOM 1508 N N . VAL A 1 193 ? 7.801 -3.060 -0.488 1.00 83.75 193 VAL A N 1
ATOM 1509 C CA . VAL A 1 193 ? 8.949 -3.744 0.123 1.00 83.75 193 VAL A CA 1
ATOM 1510 C C . VAL A 1 193 ? 10.203 -3.648 -0.760 1.00 83.75 193 VAL A C 1
ATOM 1512 O O . VAL A 1 193 ? 10.133 -3.843 -1.974 1.00 83.75 193 VAL A O 1
ATOM 1515 N N . VAL A 1 194 ? 11.346 -3.346 -0.132 1.00 88.56 194 VAL A N 1
ATOM 1516 C CA . VAL A 1 194 ? 12.647 -2.974 -0.735 1.00 88.56 194 VAL A CA 1
ATOM 1517 C C . VAL A 1 194 ? 12.634 -1.637 -1.485 1.00 88.56 194 VAL A C 1
ATOM 1519 O O . VAL A 1 194 ? 13.487 -0.793 -1.217 1.00 88.56 194 VAL A O 1
ATOM 1522 N N . SER A 1 195 ? 11.675 -1.377 -2.377 1.00 91.06 195 SER A N 1
ATOM 1523 C CA . SER A 1 195 ? 11.645 -0.113 -3.134 1.00 91.06 195 SER A CA 1
ATOM 1524 C C . SER A 1 195 ? 11.268 1.096 -2.273 1.00 91.06 195 SER A C 1
ATOM 1526 O O . SER A 1 195 ? 11.730 2.191 -2.540 1.00 91.06 195 SER A O 1
ATOM 1528 N N . GLY A 1 196 ? 10.470 0.921 -1.222 1.00 88.19 196 GLY A N 1
ATOM 1529 C CA . GLY A 1 196 ? 9.933 1.979 -0.367 1.00 88.19 196 GLY A CA 1
ATOM 1530 C C . GLY A 1 196 ? 10.998 2.734 0.425 1.00 88.19 196 GLY A C 1
ATOM 1531 O O . GLY A 1 196 ? 11.086 3.952 0.268 1.00 88.19 196 GLY A O 1
ATOM 1532 N N . PRO A 1 197 ? 11.845 2.054 1.224 1.00 86.38 197 PRO A N 1
ATOM 1533 C CA . PRO A 1 197 ? 12.980 2.696 1.891 1.00 86.38 197 PRO A CA 1
ATOM 1534 C C . PRO A 1 197 ? 13.935 3.393 0.910 1.00 86.38 197 PRO A C 1
ATOM 1536 O O . PRO A 1 197 ? 14.507 4.430 1.237 1.00 86.38 197 PRO A O 1
ATOM 1539 N N . ASN A 1 198 ? 14.045 2.861 -0.310 1.00 92.31 198 ASN A N 1
ATOM 1540 C CA . ASN A 1 198 ? 14.953 3.341 -1.348 1.00 92.31 198 ASN A CA 1
ATOM 1541 C C . ASN A 1 198 ? 14.289 4.284 -2.368 1.00 92.31 198 ASN A C 1
ATOM 1543 O O . ASN A 1 198 ? 14.953 4.763 -3.287 1.00 92.31 198 ASN A O 1
ATOM 1547 N N . TRP A 1 199 ? 12.997 4.598 -2.212 1.00 93.00 199 TRP A N 1
ATOM 1548 C CA . TRP A 1 199 ? 12.187 5.208 -3.275 1.00 93.00 199 TRP A CA 1
ATOM 1549 C C . TRP A 1 199 ? 12.708 6.578 -3.683 1.00 93.00 199 TRP A C 1
ATOM 1551 O O . TRP A 1 199 ? 12.719 6.925 -4.862 1.00 93.00 199 TRP A O 1
ATOM 1561 N N . LYS A 1 200 ? 13.202 7.339 -2.700 1.00 93.25 200 LYS A N 1
ATOM 1562 C CA . LYS A 1 200 ? 13.829 8.637 -2.935 1.00 93.25 200 LYS A CA 1
ATOM 1563 C C . LYS A 1 200 ? 15.045 8.517 -3.848 1.00 93.25 200 LYS A C 1
ATOM 1565 O O . LYS A 1 200 ? 15.095 9.216 -4.856 1.00 93.25 200 LYS A O 1
ATOM 1570 N N . ALA A 1 201 ? 15.971 7.615 -3.528 1.00 94.25 201 ALA A N 1
ATOM 1571 C CA . ALA A 1 201 ? 17.162 7.387 -4.338 1.00 94.25 201 ALA A CA 1
ATOM 1572 C C . ALA A 1 201 ? 16.782 6.915 -5.750 1.00 94.25 201 ALA A C 1
ATOM 1574 O O . ALA A 1 201 ? 17.269 7.469 -6.732 1.00 94.25 201 ALA A O 1
ATOM 1575 N N . MET A 1 202 ? 15.835 5.975 -5.865 1.00 96.19 202 MET A N 1
ATOM 1576 C CA . MET A 1 202 ? 15.338 5.497 -7.162 1.00 96.19 202 MET A CA 1
ATOM 1577 C C . MET A 1 202 ? 14.770 6.645 -8.012 1.00 96.19 202 MET A C 1
ATOM 1579 O O . MET A 1 202 ? 15.160 6.808 -9.167 1.00 96.19 202 MET A O 1
ATOM 1583 N N . CYS A 1 203 ? 13.902 7.487 -7.439 1.00 95.88 203 CYS A N 1
ATOM 1584 C CA . CYS A 1 203 ? 13.289 8.612 -8.150 1.00 95.88 203 CYS A CA 1
ATOM 1585 C C . CYS A 1 203 ? 14.309 9.681 -8.562 1.00 95.88 203 CYS A C 1
ATOM 1587 O O . CYS A 1 203 ? 14.215 10.223 -9.663 1.00 95.88 203 CYS A O 1
ATOM 1589 N N . GLN A 1 204 ? 15.292 9.977 -7.709 1.00 95.25 204 GLN A N 1
ATOM 1590 C CA . GLN A 1 204 ? 16.367 10.920 -8.030 1.00 95.25 204 GLN A CA 1
ATOM 1591 C C . GLN A 1 204 ? 17.228 10.401 -9.185 1.00 95.25 204 GLN A C 1
ATOM 1593 O O . GLN A 1 204 ? 17.499 11.140 -10.131 1.00 95.25 204 GLN A O 1
ATOM 1598 N N . VAL A 1 205 ? 17.583 9.114 -9.168 1.00 95.81 205 VAL A N 1
ATOM 1599 C CA . VAL A 1 205 ? 18.304 8.470 -10.272 1.00 95.81 205 VAL A CA 1
ATOM 1600 C C . VAL A 1 205 ? 17.475 8.491 -11.560 1.00 95.81 205 VAL A C 1
ATOM 1602 O O . VAL A 1 205 ? 18.000 8.793 -12.632 1.00 95.81 205 VAL A O 1
ATOM 1605 N N . TRP A 1 206 ? 16.168 8.228 -11.484 1.00 96.31 206 TRP A N 1
ATOM 1606 C CA . TRP A 1 206 ? 15.276 8.335 -12.641 1.00 96.31 206 TRP A CA 1
ATOM 1607 C C . TRP A 1 206 ? 15.228 9.750 -13.220 1.00 96.31 206 TRP A C 1
ATOM 1609 O O . TRP A 1 206 ? 15.339 9.905 -14.438 1.00 96.31 206 TRP A O 1
ATOM 1619 N N . GLN A 1 207 ? 15.147 10.775 -12.368 1.00 95.31 207 GLN A N 1
ATOM 1620 C CA . GLN A 1 207 ? 15.197 12.171 -12.798 1.00 95.31 207 GLN A CA 1
ATOM 1621 C C . GLN A 1 207 ? 16.520 12.499 -13.502 1.00 95.31 207 GLN A C 1
ATOM 1623 O O . GLN A 1 207 ? 16.510 13.078 -14.587 1.00 95.31 207 GLN A O 1
ATOM 1628 N N . GLN A 1 208 ? 17.658 12.093 -12.927 1.00 93.31 208 GLN A N 1
ATOM 1629 C CA . GLN A 1 208 ? 18.985 12.305 -13.520 1.00 93.31 208 GLN A CA 1
ATOM 1630 C C . GLN A 1 208 ? 19.132 11.621 -14.887 1.00 93.31 208 GLN A C 1
ATOM 1632 O O . GLN A 1 208 ? 19.817 12.132 -15.770 1.00 93.31 208 GLN A O 1
ATOM 1637 N N . ARG A 1 209 ? 18.463 10.478 -15.082 1.00 92.12 209 ARG A N 1
ATOM 1638 C CA . ARG A 1 209 ? 18.418 9.745 -16.358 1.00 92.12 209 ARG A CA 1
ATOM 1639 C C . ARG A 1 209 ? 17.418 10.327 -17.366 1.00 92.12 209 ARG A C 1
ATOM 1641 O O . ARG A 1 209 ? 17.296 9.780 -18.459 1.00 92.12 209 ARG A O 1
ATOM 1648 N N . GLY A 1 210 ? 16.712 11.408 -17.024 1.00 91.44 210 GLY A N 1
ATOM 1649 C CA . GLY A 1 210 ? 15.726 12.051 -17.895 1.00 91.44 210 GLY A CA 1
ATOM 1650 C C . GLY A 1 210 ? 14.443 11.238 -18.083 1.00 91.44 210 GLY A C 1
ATOM 1651 O O . GLY A 1 210 ? 13.779 11.379 -19.109 1.00 91.44 210 GLY A O 1
ATOM 1652 N N . LEU A 1 211 ? 14.103 10.361 -17.132 1.00 90.62 211 LEU A N 1
ATOM 1653 C CA . LEU A 1 211 ? 12.854 9.605 -17.181 1.00 90.62 211 LEU A CA 1
ATOM 1654 C C . LEU A 1 211 ? 11.662 10.492 -16.815 1.00 90.62 211 LEU A C 1
ATOM 1656 O O . LEU A 1 211 ? 11.740 11.342 -15.928 1.00 90.62 211 LEU A O 1
ATOM 1660 N N . ASP A 1 212 ? 10.538 10.256 -17.487 1.00 88.88 212 ASP A N 1
ATOM 1661 C CA . ASP A 1 212 ? 9.289 10.955 -17.207 1.00 88.88 212 ASP A CA 1
ATOM 1662 C C . ASP A 1 212 ? 8.685 10.474 -15.876 1.00 88.88 212 ASP A C 1
ATOM 1664 O O . ASP A 1 212 ? 8.204 9.346 -15.748 1.00 88.88 212 ASP A O 1
ATOM 1668 N N . LEU A 1 213 ? 8.701 11.352 -14.872 1.00 90.62 213 LEU A N 1
ATOM 1669 C CA . LEU A 1 213 ? 8.164 11.081 -13.537 1.00 90.62 213 LEU A CA 1
ATOM 1670 C C . LEU A 1 213 ? 6.626 11.143 -13.476 1.00 90.62 213 LEU A C 1
ATOM 1672 O O . LEU A 1 213 ? 6.041 10.917 -12.413 1.00 90.62 213 LEU A O 1
ATOM 1676 N N . SER A 1 214 ? 5.938 11.410 -14.593 1.00 86.44 214 SER A N 1
ATOM 1677 C CA . SER A 1 214 ? 4.479 11.261 -14.680 1.00 86.44 214 SER A CA 1
ATOM 1678 C C . SER A 1 214 ? 4.028 9.808 -14.462 1.00 86.44 214 SER A C 1
ATOM 1680 O O . SER A 1 214 ? 2.923 9.576 -13.978 1.00 86.44 214 SER A O 1
ATOM 1682 N N . TYR A 1 215 ? 4.915 8.838 -14.716 1.00 88.94 215 TYR A N 1
ATOM 1683 C CA . TYR A 1 215 ? 4.688 7.410 -14.480 1.00 88.94 215 TYR A CA 1
ATOM 1684 C C . TYR A 1 215 ? 4.945 6.959 -13.042 1.00 88.94 215 TYR A C 1
ATOM 1686 O O . TYR A 1 215 ? 4.863 5.769 -12.760 1.00 88.94 215 TYR A O 1
ATOM 1694 N N . VAL A 1 216 ? 5.313 7.855 -12.132 1.00 92.88 216 VAL A N 1
ATOM 1695 C CA . VAL A 1 216 ? 5.764 7.499 -10.782 1.00 92.88 216 VAL A CA 1
ATOM 1696 C C . VAL A 1 216 ? 4.814 8.117 -9.768 1.00 92.88 216 VAL A C 1
ATOM 1698 O O . VAL A 1 216 ? 4.468 9.286 -9.893 1.00 92.88 216 VAL A O 1
ATOM 1701 N N . THR A 1 217 ? 4.383 7.351 -8.770 1.00 92.50 217 THR A N 1
ATOM 1702 C CA . THR A 1 217 ? 3.588 7.841 -7.628 1.00 92.50 217 THR A CA 1
ATOM 1703 C C . THR A 1 217 ? 4.474 8.072 -6.408 1.00 92.50 217 THR A C 1
ATOM 1705 O O . THR A 1 217 ? 5.594 7.558 -6.333 1.00 92.50 217 THR A O 1
ATOM 1708 N N . CYS A 1 218 ? 3.954 8.803 -5.419 1.00 90.75 218 CYS A N 1
ATOM 1709 C CA . CYS A 1 218 ? 4.622 9.008 -4.132 1.00 90.75 218 CYS A CA 1
ATOM 1710 C C . CYS A 1 218 ? 6.009 9.640 -4.307 1.00 90.75 218 CYS A C 1
ATOM 1712 O O . CYS A 1 218 ? 6.977 9.197 -3.685 1.00 90.75 218 CYS A O 1
ATOM 1714 N N . LEU A 1 219 ? 6.121 10.630 -5.199 1.00 92.44 219 LEU A N 1
ATOM 1715 C CA . LEU A 1 219 ? 7.399 11.295 -5.427 1.00 92.44 219 LEU A CA 1
ATOM 1716 C C . LEU A 1 219 ? 7.930 11.918 -4.118 1.00 92.44 219 LEU A C 1
ATOM 1718 O O . LEU A 1 219 ? 7.148 12.356 -3.270 1.00 92.44 219 LEU A O 1
ATOM 1722 N N . PRO A 1 220 ? 9.255 11.984 -3.937 1.00 90.75 220 PRO A N 1
ATOM 1723 C CA . PRO A 1 220 ? 9.865 12.808 -2.900 1.00 90.75 220 PRO A CA 1
ATOM 1724 C C . PRO A 1 220 ? 9.463 14.284 -3.025 1.00 90.75 220 PRO A C 1
ATOM 1726 O O . PRO A 1 220 ? 9.220 14.778 -4.128 1.00 90.75 220 PRO A O 1
ATOM 1729 N N . GLU A 1 221 ? 9.436 15.014 -1.907 1.00 89.69 221 GLU A N 1
ATOM 1730 C CA . GLU A 1 221 ? 9.077 16.441 -1.892 1.00 89.69 221 GLU A CA 1
ATOM 1731 C C . GLU A 1 221 ? 9.995 17.286 -2.793 1.00 89.69 221 GLU A C 1
ATOM 1733 O O . GLU A 1 221 ? 9.519 18.153 -3.528 1.00 89.69 221 GLU A O 1
ATOM 1738 N N . ASP A 1 222 ? 11.301 16.997 -2.794 1.00 89.50 222 ASP A N 1
ATOM 1739 C CA . ASP A 1 222 ? 12.293 17.646 -3.660 1.00 89.50 222 ASP A CA 1
ATOM 1740 C C . ASP A 1 222 ? 12.038 17.393 -5.155 1.00 89.50 222 ASP A C 1
ATOM 1742 O O . ASP A 1 222 ? 12.496 18.158 -6.002 1.00 89.50 222 ASP A O 1
ATOM 1746 N N . LEU A 1 223 ? 11.229 16.380 -5.476 1.00 90.12 223 LEU A N 1
ATOM 1747 C CA . LEU A 1 223 ? 10.764 16.036 -6.818 1.00 90.12 223 LEU A CA 1
ATOM 1748 C C . LEU A 1 223 ? 9.285 16.400 -7.038 1.00 90.12 223 LEU A C 1
ATOM 1750 O O . LEU A 1 223 ? 8.619 15.829 -7.897 1.00 90.12 223 LEU A O 1
ATOM 1754 N N . SER A 1 224 ? 8.779 17.395 -6.299 1.00 87.50 224 SER A N 1
ATOM 1755 C CA . SER A 1 224 ? 7.397 17.908 -6.362 1.00 87.50 224 SER A CA 1
ATOM 1756 C C . SER A 1 224 ? 6.305 16.957 -5.861 1.00 87.50 224 SER A C 1
ATOM 1758 O O . SER A 1 224 ? 5.126 17.207 -6.123 1.00 87.50 224 SER A O 1
ATOM 1760 N N . GLY A 1 225 ? 6.663 15.897 -5.137 1.00 90.12 225 GLY A N 1
ATOM 1761 C CA . GLY A 1 225 ? 5.685 15.027 -4.492 1.00 90.12 225 GLY A CA 1
ATOM 1762 C C . GLY A 1 225 ? 5.158 15.557 -3.149 1.00 90.12 225 GLY A C 1
ATOM 1763 O O . GLY A 1 225 ? 5.529 16.654 -2.719 1.00 90.12 225 GLY A O 1
ATOM 1764 N N . PRO A 1 226 ? 4.253 14.815 -2.485 1.00 87.00 226 PRO A N 1
ATOM 1765 C CA . PRO A 1 226 ? 3.557 15.282 -1.289 1.00 87.00 226 PRO A CA 1
ATOM 1766 C C . PRO A 1 226 ? 4.458 15.544 -0.077 1.00 87.00 226 PRO A C 1
ATOM 1768 O O . PRO A 1 226 ? 5.369 14.773 0.218 1.00 87.00 226 PRO A O 1
ATOM 1771 N N . ARG A 1 227 ? 4.110 16.566 0.721 1.00 85.12 227 ARG A N 1
ATOM 1772 C CA . ARG A 1 227 ? 4.700 16.871 2.050 1.00 85.12 227 ARG A CA 1
ATOM 1773 C C . ARG A 1 227 ? 4.265 15.909 3.157 1.00 85.12 227 ARG A C 1
ATOM 1775 O O . ARG A 1 227 ? 4.034 16.283 4.307 1.00 85.12 227 ARG A O 1
ATOM 1782 N N . VAL A 1 228 ? 4.066 14.655 2.801 1.00 78.88 228 VAL A N 1
ATOM 1783 C CA . VAL A 1 228 ? 3.581 13.631 3.709 1.00 78.88 228 VAL A CA 1
ATOM 1784 C C . VAL A 1 228 ? 4.104 12.291 3.206 1.00 78.88 228 VAL A C 1
ATOM 1786 O O . VAL A 1 228 ? 3.801 11.904 2.082 1.00 78.88 228 VAL A O 1
ATOM 1789 N N . PRO A 1 229 ? 4.922 11.572 3.990 1.00 77.25 229 PRO A N 1
ATOM 1790 C CA . PRO A 1 229 ? 5.311 10.219 3.620 1.00 77.25 229 PRO A CA 1
ATOM 1791 C C . PRO A 1 229 ? 4.067 9.332 3.480 1.00 77.25 229 PRO A C 1
ATOM 1793 O O . PRO A 1 229 ? 3.121 9.468 4.257 1.00 77.25 229 PRO A O 1
ATOM 1796 N N . SER A 1 230 ? 4.073 8.376 2.549 1.00 76.75 230 SER A N 1
ATOM 1797 C CA . SER A 1 230 ? 2.953 7.432 2.352 1.00 76.75 230 SER A CA 1
ATOM 1798 C C . SER A 1 230 ? 2.511 6.750 3.649 1.00 76.75 230 SER A C 1
ATOM 1800 O O . SER A 1 230 ? 1.317 6.567 3.892 1.00 76.75 230 SER A O 1
ATOM 1802 N N . SER A 1 231 ? 3.462 6.474 4.541 1.00 81.69 231 SER A N 1
ATOM 1803 C CA . SER A 1 231 ? 3.211 5.860 5.839 1.00 81.69 231 SER A CA 1
ATOM 1804 C C . SER A 1 231 ? 2.288 6.667 6.759 1.00 81.69 231 SER A C 1
ATOM 1806 O O . SER A 1 231 ? 1.556 6.068 7.545 1.00 81.69 231 SER A O 1
ATOM 1808 N N . TYR A 1 232 ? 2.281 8.000 6.646 1.00 88.12 232 TYR A N 1
ATOM 1809 C CA . TYR A 1 232 ? 1.427 8.875 7.452 1.00 88.12 232 TYR A CA 1
ATOM 1810 C C . TYR A 1 232 ? -0.043 8.684 7.114 1.00 88.12 232 TYR A C 1
ATOM 1812 O O . TYR A 1 232 ? -0.845 8.395 7.994 1.00 88.12 232 TYR A O 1
ATOM 1820 N N . SER A 1 233 ? -0.383 8.774 5.829 1.00 90.31 233 SER A N 1
ATOM 1821 C CA . SER A 1 233 ? -1.761 8.580 5.374 1.00 90.31 233 SER A CA 1
ATOM 1822 C C . SER A 1 233 ? -2.317 7.205 5.768 1.00 90.31 233 SER A C 1
ATOM 1824 O O . SER A 1 233 ? -3.460 7.119 6.211 1.00 90.31 233 SER A O 1
ATOM 1826 N N . THR A 1 234 ? -1.510 6.136 5.690 1.00 91.75 234 THR A N 1
ATOM 1827 C CA . THR A 1 234 ? -1.916 4.797 6.153 1.00 91.75 234 THR A CA 1
ATOM 1828 C C . THR A 1 234 ? -2.162 4.769 7.660 1.00 91.75 234 THR A C 1
ATOM 1830 O O . THR A 1 234 ? -3.229 4.332 8.080 1.00 91.75 234 THR A O 1
ATOM 1833 N N . GLY A 1 235 ? -1.220 5.266 8.472 1.00 93.94 235 GLY A N 1
ATOM 1834 C CA . GLY A 1 235 ? -1.380 5.286 9.930 1.00 93.94 235 GLY A CA 1
ATOM 1835 C C . GLY A 1 235 ? -2.595 6.109 10.368 1.00 93.94 235 GLY A C 1
ATOM 1836 O O . GLY A 1 235 ? -3.382 5.663 11.195 1.00 93.94 235 GLY A O 1
ATOM 1837 N N . TYR A 1 236 ? -2.815 7.272 9.751 1.00 95.06 236 TYR A N 1
ATOM 1838 C CA . TYR A 1 236 ? -3.941 8.150 10.078 1.00 95.06 236 TYR A CA 1
ATOM 1839 C C . TYR A 1 236 ? -5.287 7.519 9.715 1.00 95.06 236 TYR A C 1
ATOM 1841 O O . TYR A 1 236 ? -6.228 7.605 10.500 1.00 95.06 236 TYR A O 1
ATOM 1849 N N . GLY A 1 237 ? -5.376 6.850 8.562 1.00 94.69 237 GLY A N 1
ATOM 1850 C CA . GLY A 1 237 ? -6.581 6.119 8.169 1.00 94.69 237 GLY A CA 1
ATOM 1851 C C . GLY A 1 237 ? -6.924 4.978 9.128 1.00 94.69 237 GLY A C 1
ATOM 1852 O O . GLY A 1 237 ? -8.090 4.790 9.491 1.00 94.69 237 GLY A O 1
ATOM 1853 N N . VAL A 1 238 ? -5.915 4.239 9.583 1.00 95.31 238 VAL A N 1
ATOM 1854 C CA . VAL A 1 238 ? -6.100 3.145 10.543 1.00 95.31 238 VAL A CA 1
ATOM 1855 C C . VAL A 1 238 ? -6.563 3.680 11.896 1.00 95.31 238 VAL A C 1
ATOM 1857 O O . VAL A 1 238 ? -7.489 3.116 12.478 1.00 95.31 238 VAL A O 1
ATOM 1860 N N . VAL A 1 239 ? -5.984 4.787 12.375 1.00 97.19 239 VAL A N 1
ATOM 1861 C CA . VAL A 1 239 ? -6.435 5.429 13.620 1.00 97.19 239 VAL A CA 1
ATOM 1862 C C . VAL A 1 239 ? -7.861 5.946 13.491 1.00 97.19 239 VAL A C 1
ATOM 1864 O O . VAL A 1 239 ? -8.659 5.673 14.380 1.00 97.19 239 VAL A O 1
ATOM 1867 N N . ALA A 1 240 ? -8.214 6.599 12.380 1.00 96.81 240 ALA A N 1
ATOM 1868 C CA . ALA A 1 240 ? -9.585 7.049 12.134 1.00 96.81 240 ALA A CA 1
ATOM 1869 C C . ALA A 1 240 ? -10.582 5.883 12.240 1.00 96.81 240 ALA A C 1
ATOM 1871 O O . ALA A 1 240 ? -11.579 5.972 12.9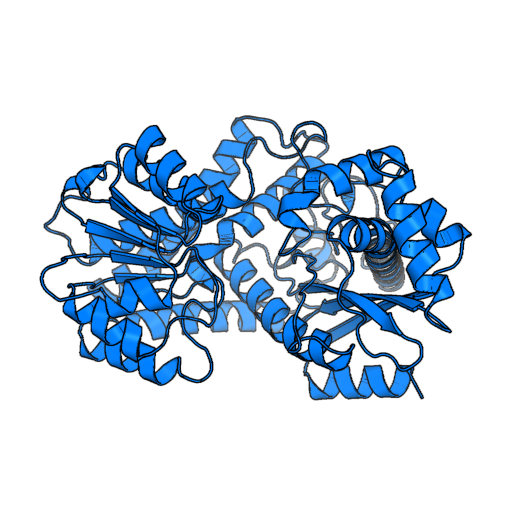51 1.00 96.81 240 ALA A O 1
ATOM 1872 N N . THR A 1 241 ? -10.251 4.739 11.633 1.00 97.00 241 THR A N 1
ATOM 1873 C CA . THR A 1 241 ? -11.048 3.507 11.743 1.00 97.00 241 THR A CA 1
ATOM 1874 C C . THR A 1 241 ? -11.137 3.020 13.193 1.00 97.00 241 THR A C 1
ATOM 1876 O O . THR A 1 241 ? -12.229 2.803 13.714 1.00 97.00 241 THR A O 1
ATOM 1879 N N . ALA A 1 242 ? -9.995 2.859 13.867 1.00 97.69 242 ALA A N 1
ATOM 1880 C CA . ALA A 1 242 ? -9.924 2.302 15.215 1.00 97.69 242 ALA A CA 1
ATOM 1881 C C . ALA A 1 242 ? -10.643 3.181 16.251 1.00 97.69 242 ALA A C 1
ATOM 1883 O O . ALA A 1 242 ? -11.415 2.669 17.059 1.00 97.69 242 ALA A O 1
ATOM 1884 N N . VAL A 1 243 ? -10.442 4.499 16.203 1.00 97.69 243 VAL A N 1
ATOM 1885 C CA . VAL A 1 243 ? -11.109 5.468 17.084 1.00 97.69 243 VAL A CA 1
ATOM 1886 C C . VAL A 1 243 ? -12.615 5.463 16.843 1.00 97.69 243 VAL A C 1
ATOM 1888 O O . VAL A 1 243 ? -13.387 5.479 17.800 1.00 97.69 243 VAL A O 1
ATOM 1891 N N . LYS A 1 244 ? -13.059 5.368 15.587 1.00 97.62 244 LYS A N 1
ATOM 1892 C CA . LYS A 1 244 ? -14.487 5.289 15.278 1.00 97.62 244 LYS A CA 1
ATOM 1893 C C . LYS A 1 244 ? -15.122 3.992 15.786 1.00 97.62 244 LYS A C 1
ATOM 1895 O O . LYS A 1 244 ? -16.207 4.021 16.363 1.00 97.62 244 LYS A O 1
ATOM 1900 N N . LEU A 1 245 ? -14.425 2.860 15.666 1.00 97.69 245 LEU A N 1
ATOM 1901 C CA . LEU A 1 245 ? -14.856 1.591 16.266 1.00 97.69 245 LEU A CA 1
ATOM 1902 C C . LEU A 1 245 ? -14.934 1.686 17.794 1.00 97.69 245 LEU A C 1
ATOM 1904 O O . LEU A 1 245 ? -15.906 1.219 18.383 1.00 97.69 245 LEU A O 1
ATOM 1908 N N . VAL A 1 246 ? -13.956 2.335 18.433 1.00 97.88 246 VAL A N 1
ATOM 1909 C CA . VAL A 1 246 ? -13.954 2.611 19.877 1.00 97.88 246 VAL A CA 1
ATOM 1910 C C . VAL A 1 246 ? -15.173 3.433 20.286 1.00 97.88 246 VAL A C 1
ATOM 1912 O O . VAL A 1 246 ? -15.834 3.069 21.253 1.00 97.88 246 VAL A O 1
ATOM 1915 N N . GLN A 1 247 ? -15.511 4.489 19.543 1.00 96.75 247 GLN A N 1
ATOM 1916 C CA . GLN A 1 247 ? -16.691 5.317 19.822 1.00 96.75 247 GLN A CA 1
ATOM 1917 C C . GLN A 1 247 ? -17.992 4.506 19.772 1.00 96.75 247 GLN A C 1
ATOM 1919 O O . GLN A 1 247 ? -18.901 4.770 20.554 1.00 96.75 247 GLN A O 1
ATOM 1924 N N . HIS A 1 248 ? -18.081 3.501 18.893 1.00 96.75 248 HIS A N 1
ATOM 1925 C CA . HIS A 1 248 ? -19.249 2.620 18.788 1.00 96.75 248 HIS A CA 1
ATOM 1926 C C . HIS A 1 248 ? -19.276 1.502 19.838 1.00 96.75 248 HIS A C 1
ATOM 1928 O O . HIS A 1 248 ? -20.358 1.189 20.345 1.00 96.75 248 HIS A O 1
ATOM 1934 N N . TYR A 1 249 ? -18.120 0.904 20.150 1.00 97.25 249 TYR A N 1
ATOM 1935 C CA . TYR A 1 249 ? -17.981 -0.242 21.059 1.00 97.25 249 TYR A CA 1
ATOM 1936 C C . TYR A 1 249 ? -17.937 0.180 22.533 1.00 97.25 249 TYR A C 1
ATOM 1938 O O . TYR A 1 249 ? -18.676 -0.341 23.364 1.00 97.25 249 TYR A O 1
ATOM 1946 N N . PHE A 1 250 ? -17.088 1.154 22.863 1.00 96.69 250 PHE A N 1
ATOM 1947 C CA . PHE A 1 250 ? -16.839 1.657 24.214 1.00 96.69 250 PHE A CA 1
ATOM 1948 C C . PHE A 1 250 ? -17.515 3.017 24.434 1.00 96.69 250 PHE A C 1
ATOM 1950 O O . PHE A 1 250 ? -16.887 3.947 24.928 1.00 96.69 250 PHE A O 1
ATOM 1957 N N . ARG A 1 251 ? -18.800 3.142 24.074 1.00 92.00 251 ARG A N 1
ATOM 1958 C CA . ARG A 1 251 ? -19.549 4.422 24.028 1.00 92.00 251 ARG A CA 1
ATOM 1959 C C . ARG A 1 251 ? -19.430 5.294 25.277 1.00 92.00 251 ARG A C 1
ATOM 1961 O O . ARG A 1 251 ? -19.516 6.513 25.188 1.00 92.00 251 ARG A O 1
ATOM 1968 N N . GLU A 1 252 ? -19.280 4.664 26.435 1.00 94.00 252 GLU A N 1
ATOM 1969 C CA . GLU A 1 252 ? -19.243 5.328 27.740 1.00 94.00 252 GLU A CA 1
ATOM 1970 C C . GLU A 1 252 ? -17.823 5.687 28.202 1.00 94.00 252 GLU A C 1
ATOM 1972 O O . GLU A 1 252 ? -17.665 6.352 29.223 1.00 94.00 252 GLU A O 1
ATOM 1977 N N . ARG A 1 253 ? -16.782 5.266 27.469 1.00 95.88 253 ARG A N 1
ATOM 1978 C CA . ARG A 1 253 ? -15.380 5.514 27.820 1.00 95.88 253 ARG A CA 1
ATOM 1979 C C . ARG A 1 253 ? -14.770 6.554 26.878 1.00 95.88 253 ARG A C 1
ATOM 1981 O O . ARG A 1 253 ? -14.792 6.364 25.660 1.00 95.88 253 ARG A O 1
ATOM 1988 N N . PRO A 1 254 ? -14.178 7.640 27.401 1.00 95.75 254 PRO A N 1
ATOM 1989 C CA . PRO A 1 254 ? -13.461 8.596 26.568 1.00 95.75 254 PRO A CA 1
ATOM 1990 C C . PRO A 1 254 ? -12.197 7.957 25.976 1.00 95.75 254 PRO A C 1
ATOM 1992 O O . PRO A 1 254 ? -11.571 7.104 26.605 1.00 95.75 254 PRO A O 1
ATOM 1995 N N . LEU A 1 255 ? -11.756 8.427 24.801 1.00 95.81 255 LEU A N 1
ATOM 1996 C CA . LEU A 1 255 ? -10.566 7.891 24.118 1.00 95.81 255 LEU A CA 1
ATOM 1997 C C . LEU A 1 255 ? -9.307 7.910 25.004 1.00 95.81 255 LEU A C 1
ATOM 1999 O O . LEU A 1 255 ? -8.481 7.003 24.937 1.00 95.81 255 LEU A O 1
ATOM 2003 N N . GLY A 1 256 ? -9.190 8.911 25.879 1.00 96.38 256 GLY A N 1
ATOM 2004 C CA . GLY A 1 256 ? -8.089 9.036 26.833 1.00 96.38 256 GLY A CA 1
ATOM 2005 C C . GLY A 1 256 ? -7.990 7.903 27.862 1.00 96.38 256 GLY A C 1
ATOM 2006 O O . GLY A 1 256 ? -6.961 7.815 28.522 1.00 96.38 256 GLY A O 1
ATOM 2007 N N . GLU A 1 257 ? -9.005 7.044 27.999 1.00 97.25 257 GLU A N 1
ATOM 2008 C CA . GLU A 1 257 ? -9.023 5.862 28.879 1.00 97.25 257 GLU A CA 1
ATOM 2009 C C . GLU A 1 257 ? -8.866 4.533 28.125 1.00 97.25 257 GLU A C 1
ATOM 2011 O O . GLU A 1 257 ? -8.857 3.466 28.744 1.00 97.25 257 GLU A O 1
ATOM 2016 N N . ILE A 1 258 ? -8.777 4.578 26.796 1.00 98.56 258 ILE A N 1
ATOM 2017 C CA . ILE A 1 258 ? -8.681 3.395 25.940 1.00 98.56 258 ILE A CA 1
ATOM 2018 C C . ILE A 1 258 ? -7.219 3.011 25.775 1.00 98.56 258 ILE A C 1
ATOM 2020 O O . ILE A 1 258 ? -6.388 3.849 25.424 1.00 98.56 258 ILE A O 1
ATOM 2024 N N . ARG A 1 259 ? -6.910 1.736 26.011 1.00 98.50 259 ARG A N 1
ATOM 2025 C CA . ARG A 1 259 ? -5.555 1.193 25.938 1.00 98.50 259 ARG A CA 1
ATOM 2026 C C . ARG A 1 259 ? -5.295 0.556 24.580 1.00 98.50 259 ARG A C 1
ATOM 2028 O O . ARG A 1 259 ? -5.940 -0.425 24.213 1.00 98.50 259 ARG A O 1
ATOM 2035 N N . PHE A 1 260 ? -4.318 1.089 23.861 1.00 98.62 260 PHE A N 1
ATOM 2036 C CA . PHE A 1 260 ? -3.907 0.616 22.546 1.00 98.62 260 PHE A CA 1
ATOM 2037 C C . PHE A 1 260 ? -2.638 -0.227 22.642 1.00 98.62 260 PHE A C 1
ATOM 2039 O O . PHE A 1 260 ? -1.662 0.165 23.286 1.00 98.62 260 PHE A O 1
ATOM 2046 N N . LEU A 1 261 ? -2.644 -1.361 21.946 1.00 98.31 261 LEU A N 1
ATOM 2047 C CA . LEU A 1 261 ? -1.470 -2.173 21.663 1.00 98.31 261 LEU A CA 1
ATOM 2048 C C . LEU A 1 261 ? -1.132 -2.075 20.172 1.00 98.31 261 LEU A C 1
ATOM 2050 O O . LEU A 1 261 ? -1.953 -2.428 19.325 1.00 98.31 261 LEU A O 1
ATOM 2054 N N . LEU A 1 262 ? 0.076 -1.615 19.854 1.00 97.62 262 LEU A N 1
ATOM 2055 C CA . LEU A 1 262 ? 0.552 -1.435 18.484 1.00 97.62 262 LEU A CA 1
ATOM 2056 C C . LEU A 1 262 ? 1.693 -2.407 18.171 1.00 97.62 262 LEU A C 1
ATOM 2058 O O . LEU A 1 262 ? 2.705 -2.439 18.874 1.00 97.62 262 LEU A O 1
ATOM 2062 N N . GLU A 1 263 ? 1.556 -3.161 17.086 1.00 95.31 263 GLU A N 1
ATOM 2063 C CA . GLU A 1 263 ? 2.643 -3.982 16.547 1.00 95.31 263 GLU A CA 1
ATOM 2064 C C . GLU A 1 263 ? 3.437 -3.203 15.495 1.00 95.31 263 GLU A C 1
ATOM 2066 O O . GLU A 1 263 ? 2.843 -2.624 14.586 1.00 95.31 263 GLU A O 1
ATOM 2071 N N . ALA A 1 264 ? 4.766 -3.260 15.609 1.00 92.31 264 ALA A N 1
ATOM 2072 C CA . ALA A 1 264 ? 5.772 -2.633 14.756 1.00 92.31 264 ALA A CA 1
ATOM 2073 C C . ALA A 1 264 ? 5.794 -1.092 14.753 1.00 92.31 264 ALA A C 1
ATOM 2075 O O . ALA A 1 264 ? 4.784 -0.390 14.806 1.00 92.31 264 ALA A O 1
ATOM 2076 N N . LEU A 1 265 ? 7.007 -0.550 14.652 1.00 93.25 265 LEU A N 1
ATOM 2077 C CA . LEU A 1 265 ? 7.351 0.864 14.824 1.00 93.25 265 LEU A CA 1
ATOM 2078 C C . LEU A 1 265 ? 8.046 1.461 13.592 1.00 93.25 265 LEU A C 1
ATOM 2080 O O . LEU A 1 265 ? 8.778 2.455 13.676 1.00 93.25 265 LEU A O 1
ATOM 2084 N N . GLY A 1 266 ? 7.781 0.872 12.423 1.00 88.25 266 GLY A N 1
ATOM 2085 C CA . GLY A 1 266 ? 8.086 1.483 11.131 1.00 88.25 266 GLY A CA 1
ATOM 2086 C C . GLY A 1 266 ? 7.315 2.792 10.908 1.00 88.25 266 GLY A C 1
ATOM 2087 O O . GLY A 1 266 ? 6.609 3.290 11.788 1.00 88.25 266 GLY A O 1
ATOM 2088 N N . GLY A 1 267 ? 7.409 3.355 9.700 1.00 87.62 267 GLY A N 1
ATOM 2089 C CA . GLY A 1 267 ? 6.778 4.646 9.391 1.00 87.62 267 GLY A CA 1
ATOM 2090 C C . GLY A 1 267 ? 5.267 4.692 9.671 1.00 87.62 267 GLY A C 1
ATOM 2091 O O . GLY A 1 267 ? 4.761 5.732 10.085 1.00 87.62 267 GLY A O 1
ATOM 2092 N N . VAL A 1 268 ? 4.547 3.578 9.465 1.00 90.81 268 VAL A N 1
ATOM 2093 C CA . VAL A 1 268 ? 3.094 3.487 9.719 1.00 90.81 268 VAL A CA 1
ATOM 2094 C C . VAL A 1 268 ? 2.804 3.447 11.221 1.00 90.81 268 VAL A C 1
ATOM 2096 O O . VAL A 1 268 ? 1.926 4.167 11.691 1.00 90.81 268 VAL A O 1
ATOM 2099 N N . GLY A 1 269 ? 3.575 2.673 11.994 1.00 94.31 269 GLY A N 1
ATOM 2100 C CA . GLY A 1 269 ? 3.437 2.604 13.452 1.00 94.31 269 GLY A CA 1
ATOM 2101 C C . GLY A 1 269 ? 3.692 3.953 14.127 1.00 94.31 269 GLY A C 1
ATOM 2102 O O . GLY A 1 269 ? 2.910 4.383 14.970 1.00 94.31 269 GLY A O 1
ATOM 2103 N N . GLN A 1 270 ? 4.719 4.687 13.688 1.00 94.81 270 GLN A N 1
ATOM 2104 C CA . GLN A 1 270 ? 5.000 6.038 14.195 1.00 94.81 270 GLN A CA 1
ATOM 2105 C C . GLN A 1 270 ? 3.869 7.027 13.895 1.00 94.81 270 GLN A C 1
ATOM 2107 O O . GLN A 1 270 ? 3.471 7.780 14.781 1.00 94.81 270 GLN A O 1
ATOM 2112 N N . ALA A 1 271 ? 3.323 7.001 12.676 1.00 94.25 271 ALA A N 1
ATOM 2113 C CA . ALA A 1 271 ? 2.186 7.841 12.309 1.00 94.25 271 ALA A CA 1
ATOM 2114 C C . ALA A 1 271 ? 0.903 7.473 13.073 1.00 94.25 271 ALA A C 1
ATOM 2116 O O . ALA A 1 271 ? 0.120 8.354 13.420 1.00 94.25 271 ALA A O 1
ATOM 2117 N N . THR A 1 272 ? 0.708 6.185 13.368 1.00 96.88 272 THR A N 1
ATOM 2118 C CA . THR A 1 272 ? -0.404 5.691 14.194 1.00 96.88 272 THR A CA 1
ATOM 2119 C C . THR A 1 272 ? -0.316 6.259 15.613 1.00 96.88 272 THR A C 1
ATOM 2121 O O . THR A 1 272 ? -1.301 6.782 16.123 1.00 96.88 272 THR A O 1
ATOM 2124 N N . ILE A 1 273 ? 0.872 6.237 16.232 1.00 97.81 273 ILE A N 1
ATOM 2125 C CA . ILE A 1 273 ? 1.098 6.838 17.560 1.00 97.81 273 ILE A CA 1
ATOM 2126 C C . ILE A 1 273 ? 0.829 8.345 17.523 1.00 97.81 273 ILE A C 1
ATOM 2128 O O . ILE A 1 273 ? 0.079 8.854 18.352 1.00 97.81 273 ILE A O 1
ATOM 2132 N N . GLU A 1 274 ? 1.414 9.051 16.551 1.00 96.94 274 GLU A N 1
ATOM 2133 C CA . GLU A 1 274 ? 1.251 10.501 16.400 1.00 96.94 274 GLU A CA 1
ATOM 2134 C C . GLU A 1 274 ? -0.2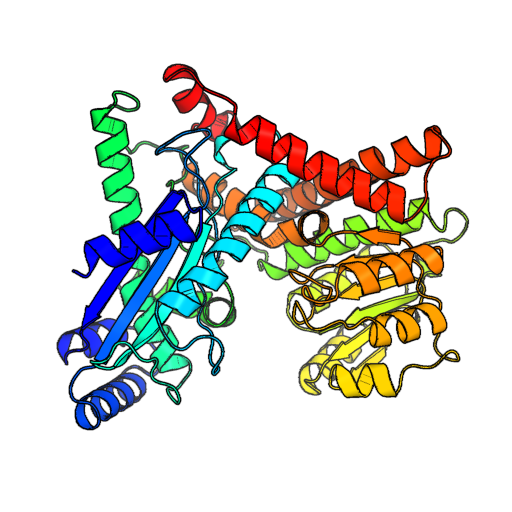29 10.895 16.307 1.00 96.94 274 GLU A C 1
ATOM 2136 O O . GLU A 1 274 ? -0.678 11.798 17.015 1.00 96.94 274 GLU A O 1
ATOM 2141 N N . LYS A 1 275 ? -1.006 10.179 15.487 1.00 96.75 275 LYS A N 1
ATOM 2142 C CA . LYS A 1 275 ? -2.431 10.457 15.307 1.00 96.75 275 LYS A CA 1
ATOM 2143 C C . LYS A 1 275 ? -3.272 10.084 16.531 1.00 96.75 275 LYS A C 1
ATOM 2145 O O . LYS A 1 275 ? -4.136 10.870 16.901 1.00 96.75 275 LYS A O 1
ATOM 2150 N N . LEU A 1 276 ? -2.998 8.963 17.207 1.00 98.19 276 LEU A N 1
ATOM 2151 C CA . LEU A 1 276 ? -3.695 8.606 18.454 1.00 98.19 276 LEU A CA 1
ATOM 2152 C C . LEU A 1 276 ? -3.529 9.687 19.528 1.00 98.19 276 LEU A C 1
ATOM 2154 O O . LEU A 1 276 ? -4.502 10.060 20.184 1.00 98.19 276 LEU A O 1
ATOM 2158 N N . LEU A 1 277 ? -2.311 10.209 19.690 1.00 97.94 277 LEU A N 1
ATOM 2159 C CA . LEU A 1 277 ? -2.032 11.299 20.626 1.00 97.94 277 LEU A CA 1
ATOM 2160 C C . LEU A 1 277 ? -2.746 12.592 20.217 1.00 97.94 277 LEU A C 1
ATOM 2162 O O . LEU A 1 277 ? -3.333 13.261 21.065 1.00 97.94 277 LEU A O 1
ATOM 2166 N N . ALA A 1 278 ? -2.739 12.922 18.921 1.00 96.38 278 ALA A N 1
ATOM 2167 C CA . ALA A 1 278 ? -3.443 14.090 18.395 1.00 96.38 278 ALA A CA 1
ATOM 2168 C C . ALA A 1 278 ? -4.967 14.019 18.610 1.00 96.38 278 ALA A C 1
ATOM 2170 O O . ALA A 1 278 ? -5.593 15.052 18.832 1.00 96.38 278 ALA A O 1
ATOM 2171 N N . ASP A 1 279 ? -5.546 12.815 18.601 1.00 96.31 279 ASP A N 1
ATOM 2172 C CA . ASP A 1 279 ? -6.978 12.587 18.838 1.00 96.31 279 ASP A CA 1
ATOM 2173 C C . ASP A 1 279 ? -7.345 12.522 20.333 1.00 96.31 279 ASP A C 1
ATOM 2175 O O . ASP A 1 279 ? -8.518 12.398 20.685 1.00 96.31 279 ASP A O 1
ATOM 2179 N N . GLY A 1 280 ? -6.360 12.656 21.230 1.00 96.38 280 GLY A N 1
ATOM 2180 C CA . GLY A 1 280 ? -6.569 12.751 22.677 1.00 96.38 280 GLY A CA 1
ATOM 2181 C C . GLY A 1 280 ? -6.347 11.451 23.453 1.00 96.38 280 GLY A C 1
ATOM 2182 O O . GLY A 1 280 ? -6.721 11.374 24.628 1.00 96.38 280 GLY A O 1
ATOM 2183 N N . CYS A 1 281 ? -5.736 10.429 22.844 1.00 97.56 281 CYS A N 1
ATOM 2184 C CA . CYS A 1 281 ? -5.225 9.284 23.595 1.00 97.56 281 CYS A CA 1
ATOM 2185 C C . CYS A 1 281 ? -4.045 9.724 24.476 1.00 97.56 281 CYS A C 1
ATOM 2187 O O . CYS A 1 281 ? -3.221 10.546 24.075 1.00 97.56 281 CYS A O 1
ATOM 2189 N N . ARG A 1 282 ? -3.952 9.177 25.690 1.00 97.75 282 ARG A N 1
ATOM 2190 C CA . ARG A 1 282 ? -2.853 9.497 26.606 1.00 97.75 282 ARG A CA 1
ATOM 2191 C C . ARG A 1 282 ? -1.636 8.608 26.321 1.00 97.75 282 ARG A C 1
ATOM 2193 O O . ARG A 1 282 ? -1.836 7.410 26.108 1.00 97.75 282 ARG A O 1
ATOM 2200 N N . PRO A 1 283 ? -0.395 9.130 26.361 1.00 97.88 283 PRO A N 1
ATOM 2201 C CA . PRO A 1 283 ? 0.804 8.338 26.078 1.00 97.88 283 PRO A CA 1
ATOM 2202 C C . PRO A 1 283 ? 0.923 7.052 26.905 1.00 97.88 283 PRO A C 1
ATOM 2204 O O . PRO A 1 283 ? 1.298 6.010 26.372 1.00 97.88 283 PRO A O 1
ATOM 2207 N N . GLU A 1 284 ? 0.545 7.089 28.186 1.00 97.56 284 GLU A N 1
ATOM 2208 C CA . GLU A 1 284 ? 0.584 5.933 29.089 1.00 97.56 284 GLU A CA 1
ATOM 2209 C C . GLU A 1 284 ? -0.378 4.800 28.699 1.00 97.56 284 GLU A C 1
ATOM 2211 O O . GLU A 1 284 ? -0.193 3.659 29.126 1.00 97.56 284 GLU A O 1
ATOM 2216 N N . ASN A 1 285 ? -1.379 5.095 27.865 1.00 98.25 285 ASN A N 1
ATOM 2217 C CA . ASN A 1 285 ? -2.345 4.128 27.355 1.00 98.25 285 ASN A CA 1
ATOM 2218 C C . ASN A 1 285 ? -1.959 3.568 25.980 1.00 98.25 285 ASN A C 1
ATOM 2220 O O . ASN A 1 285 ? -2.685 2.739 25.437 1.00 98.25 285 ASN A O 1
ATOM 2224 N N . ILE A 1 286 ? -0.811 3.962 25.427 1.00 98.50 286 ILE A N 1
ATOM 2225 C CA . ILE A 1 286 ? -0.275 3.399 24.190 1.00 98.50 286 ILE A CA 1
ATOM 2226 C C . ILE A 1 286 ? 0.925 2.523 24.549 1.00 98.50 286 ILE A C 1
ATOM 2228 O O . ILE A 1 286 ? 1.941 2.992 25.064 1.00 98.50 286 ILE A O 1
ATOM 2232 N N . THR A 1 287 ? 0.817 1.227 24.266 1.00 98.19 287 THR A N 1
ATOM 2233 C CA . THR A 1 287 ? 1.959 0.309 24.278 1.00 98.19 287 THR A CA 1
ATOM 2234 C C . THR A 1 287 ? 2.276 -0.120 22.858 1.00 98.19 287 THR A C 1
ATOM 2236 O O . THR A 1 287 ? 1.377 -0.477 22.102 1.00 98.19 287 THR A O 1
ATOM 2239 N N . ALA A 1 288 ? 3.554 -0.125 22.498 1.00 97.75 288 ALA A N 1
ATOM 2240 C CA . ALA A 1 288 ? 4.012 -0.638 21.216 1.00 97.75 288 ALA A CA 1
ATOM 2241 C C . ALA A 1 288 ? 5.172 -1.623 21.380 1.00 97.75 288 ALA A C 1
ATOM 2243 O O . ALA A 1 288 ? 5.898 -1.571 22.376 1.00 97.75 288 ALA A O 1
ATOM 2244 N N . PHE A 1 289 ? 5.375 -2.500 20.399 1.00 97.00 289 PHE A N 1
ATOM 2245 C CA . PHE A 1 289 ? 6.536 -3.389 20.363 1.00 97.00 289 PHE A CA 1
ATOM 2246 C C . PHE A 1 289 ? 7.127 -3.518 18.956 1.00 97.00 289 PHE A C 1
ATOM 2248 O O . PHE A 1 289 ? 6.409 -3.455 17.959 1.00 97.00 289 PHE A O 1
ATOM 2255 N N . ASP A 1 290 ? 8.449 -3.677 18.880 1.00 96.31 290 ASP A N 1
ATOM 2256 C CA . ASP A 1 290 ? 9.198 -3.887 17.635 1.00 96.31 290 ASP A CA 1
ATOM 2257 C C . ASP A 1 290 ? 10.507 -4.646 17.918 1.00 96.31 290 ASP A C 1
ATOM 2259 O O . ASP A 1 290 ? 11.080 -4.541 19.007 1.00 96.31 290 ASP A O 1
ATOM 2263 N N . LYS A 1 291 ? 11.021 -5.379 16.923 1.00 93.50 291 LYS A N 1
ATOM 2264 C CA . LYS A 1 291 ? 12.322 -6.069 17.004 1.00 93.50 291 LYS A CA 1
ATOM 2265 C C . LYS A 1 291 ? 13.507 -5.096 17.072 1.00 93.50 291 LYS A C 1
ATOM 2267 O O . LYS A 1 291 ? 14.580 -5.439 17.563 1.00 93.50 291 LYS A O 1
ATOM 2272 N N . SER A 1 292 ? 13.331 -3.876 16.573 1.00 93.62 292 SER A N 1
ATOM 2273 C CA . SER A 1 292 ? 14.342 -2.829 16.522 1.00 93.62 292 SER A CA 1
ATOM 2274 C C . SER A 1 292 ? 14.384 -2.028 17.820 1.00 93.62 292 SER A C 1
ATOM 2276 O O . SER A 1 292 ? 13.587 -1.115 18.044 1.00 93.62 292 SER A O 1
ATOM 2278 N N . ALA A 1 293 ? 15.414 -2.281 18.633 1.00 95.25 293 ALA A N 1
ATOM 2279 C CA . ALA A 1 293 ? 15.697 -1.495 19.837 1.00 95.25 293 ALA A CA 1
ATOM 2280 C C . ALA A 1 293 ? 15.793 0.013 19.549 1.00 95.25 293 ALA A C 1
ATOM 2282 O O . ALA A 1 293 ? 15.335 0.845 20.333 1.00 95.25 293 ALA A O 1
ATOM 2283 N N . LYS A 1 294 ? 16.363 0.369 18.390 1.00 95.56 294 LYS A N 1
ATOM 2284 C CA . LYS A 1 294 ? 16.488 1.759 17.940 1.00 95.56 294 LYS A CA 1
ATOM 2285 C C . LYS A 1 294 ? 15.118 2.389 17.681 1.00 95.56 294 LYS A C 1
ATOM 2287 O O . LYS A 1 294 ? 14.911 3.530 18.084 1.00 95.56 294 LYS A O 1
ATOM 2292 N N . ALA A 1 295 ? 14.200 1.666 17.035 1.00 93.31 295 ALA A N 1
ATOM 2293 C CA . ALA A 1 295 ? 12.847 2.160 16.785 1.00 93.31 295 ALA A CA 1
ATOM 2294 C C . ALA A 1 295 ? 12.070 2.332 18.099 1.00 93.31 295 ALA A C 1
ATOM 2296 O O . ALA A 1 295 ? 11.504 3.397 18.327 1.00 93.31 295 ALA A O 1
ATOM 2297 N N . CYS A 1 296 ? 12.126 1.342 18.998 1.00 96.94 296 CYS A N 1
ATOM 2298 C CA . CYS A 1 296 ? 11.496 1.410 20.321 1.00 96.94 296 CYS A CA 1
ATOM 2299 C C . CYS A 1 296 ? 11.993 2.603 21.142 1.00 96.94 296 CYS A C 1
ATOM 2301 O O . CYS A 1 296 ? 11.189 3.368 21.675 1.00 96.94 296 CYS A O 1
ATOM 2303 N N . LYS A 1 297 ? 13.315 2.798 21.203 1.00 97.06 297 LYS A N 1
ATOM 2304 C CA . LYS A 1 297 ? 13.916 3.941 21.894 1.00 97.06 297 LYS A CA 1
ATOM 2305 C C . LYS A 1 297 ? 13.438 5.265 21.296 1.00 97.06 297 LYS A C 1
ATOM 2307 O O . LYS A 1 297 ? 12.959 6.119 22.033 1.00 97.06 297 LYS A O 1
ATOM 2312 N N . LEU A 1 298 ? 13.505 5.397 19.968 1.00 95.44 298 LEU A N 1
ATOM 2313 C CA . LEU A 1 298 ? 13.098 6.610 19.259 1.00 95.44 298 LEU A CA 1
ATOM 2314 C C . LEU A 1 298 ? 11.650 6.999 19.574 1.00 95.44 298 LEU A C 1
ATOM 2316 O O . LEU A 1 298 ? 11.388 8.156 19.888 1.00 95.44 298 LEU A O 1
ATOM 2320 N N . VAL A 1 299 ? 10.703 6.059 19.489 1.00 95.94 299 VAL A N 1
ATOM 2321 C CA . VAL A 1 299 ? 9.286 6.385 19.713 1.00 95.94 299 VAL A CA 1
ATOM 2322 C C . VAL A 1 299 ? 8.968 6.641 21.181 1.00 95.94 299 VAL A C 1
ATOM 2324 O O . VAL A 1 299 ? 8.138 7.497 21.468 1.00 95.94 299 VAL A O 1
ATOM 2327 N N . SER A 1 300 ? 9.636 5.950 22.110 1.00 96.75 300 SER A N 1
ATOM 2328 C CA . SER A 1 300 ? 9.450 6.193 23.541 1.00 96.75 300 SER A CA 1
ATOM 2329 C C . SER A 1 300 ? 9.948 7.589 23.924 1.00 96.75 300 SER A C 1
ATOM 2331 O O . SER A 1 300 ? 9.228 8.331 24.583 1.00 96.75 300 SER A O 1
ATOM 2333 N N . GLU A 1 301 ? 11.117 7.998 23.420 1.00 96.81 301 GLU A N 1
ATOM 2334 C CA . GLU A 1 301 ? 11.666 9.344 23.639 1.00 96.81 301 GLU A CA 1
ATOM 2335 C C . GLU A 1 301 ? 10.835 10.433 22.946 1.00 96.81 301 GLU A C 1
ATOM 2337 O O . GLU A 1 301 ? 10.582 11.483 23.532 1.00 96.81 301 GLU A O 1
ATOM 2342 N N . LYS A 1 302 ? 10.389 10.189 21.706 1.00 96.88 302 LYS A N 1
ATOM 2343 C CA . LYS A 1 302 ? 9.642 11.173 20.907 1.00 96.88 302 LYS A CA 1
ATOM 2344 C C . LYS A 1 302 ? 8.210 11.385 21.402 1.00 96.88 302 LYS A C 1
ATOM 2346 O O . LYS A 1 302 ? 7.726 12.512 21.367 1.00 96.88 302 LYS A O 1
ATOM 2351 N N . PHE A 1 303 ? 7.521 10.316 21.800 1.00 97.06 303 PHE A N 1
ATOM 2352 C CA . PHE A 1 303 ? 6.079 10.338 22.075 1.00 97.06 303 PHE A CA 1
ATOM 2353 C C . PHE A 1 303 ? 5.717 10.073 23.542 1.00 97.06 303 PHE A C 1
ATOM 2355 O O . PHE A 1 303 ? 4.549 10.183 23.902 1.00 97.06 303 PHE A O 1
ATOM 2362 N N . GLY A 1 304 ? 6.684 9.710 24.393 1.00 97.06 304 GLY A N 1
ATOM 2363 C CA . GLY A 1 304 ? 6.445 9.421 25.811 1.00 97.06 304 GLY A CA 1
ATOM 2364 C C . GLY A 1 304 ? 5.661 8.130 26.073 1.00 97.06 304 GLY A C 1
ATOM 2365 O O . GLY A 1 304 ? 5.104 7.969 27.156 1.00 97.06 304 GLY A O 1
ATOM 2366 N N . ILE A 1 305 ? 5.585 7.223 25.093 1.00 97.69 305 ILE A N 1
ATOM 2367 C CA . ILE A 1 305 ? 4.831 5.965 25.199 1.00 97.69 305 ILE A CA 1
ATOM 2368 C C . ILE A 1 305 ? 5.695 4.814 25.734 1.00 97.69 305 ILE A C 1
ATOM 2370 O O . ILE A 1 305 ? 6.932 4.853 25.680 1.00 97.69 305 ILE A O 1
ATOM 2374 N N . ARG A 1 306 ? 5.045 3.726 26.168 1.00 97.19 306 ARG A N 1
ATOM 2375 C CA . ARG A 1 306 ? 5.730 2.467 26.492 1.00 97.19 306 ARG A CA 1
ATOM 2376 C C . ARG A 1 306 ? 6.059 1.702 25.206 1.00 97.19 306 ARG A C 1
ATOM 2378 O O . ARG A 1 306 ? 5.157 1.206 24.538 1.00 97.19 306 ARG A O 1
ATOM 2385 N N . ALA A 1 307 ? 7.345 1.544 24.893 1.00 97.50 307 ALA A N 1
ATOM 2386 C CA . ALA A 1 307 ? 7.812 0.749 23.755 1.00 97.50 307 ALA A CA 1
ATOM 2387 C C . ALA A 1 307 ? 8.692 -0.424 24.212 1.00 97.50 307 ALA A C 1
ATOM 2389 O O . ALA A 1 307 ? 9.634 -0.239 24.982 1.00 97.50 307 ALA A O 1
ATOM 2390 N N . LEU A 1 308 ? 8.387 -1.633 23.744 1.00 97.00 308 LEU A N 1
ATOM 2391 C CA . LEU A 1 308 ? 9.072 -2.867 24.127 1.00 97.00 308 LEU A CA 1
ATOM 2392 C C . LEU A 1 308 ? 9.896 -3.407 22.959 1.00 97.00 308 LEU A C 1
ATOM 2394 O O . LEU A 1 308 ? 9.388 -3.589 21.857 1.00 97.00 308 LEU A O 1
ATOM 2398 N N . THR A 1 309 ? 11.178 -3.681 23.202 1.00 97.38 309 THR A N 1
ATOM 2399 C CA . THR A 1 309 ? 12.023 -4.347 22.202 1.00 97.38 309 THR A CA 1
ATOM 2400 C C . THR A 1 309 ? 11.786 -5.846 22.280 1.00 97.38 309 THR A C 1
ATOM 2402 O O . THR A 1 309 ? 12.192 -6.473 23.256 1.00 97.38 309 THR A O 1
ATOM 2405 N N . SER A 1 310 ? 11.100 -6.405 21.289 1.00 95.62 310 SER A N 1
ATOM 2406 C CA . SER A 1 310 ? 10.754 -7.824 21.251 1.00 95.62 310 SER A CA 1
ATOM 2407 C C . SER A 1 310 ? 10.411 -8.249 19.827 1.00 95.62 310 SER A C 1
ATOM 2409 O O . SER A 1 310 ? 9.814 -7.478 19.072 1.00 95.62 310 SER A O 1
ATOM 2411 N N . SER A 1 311 ? 10.787 -9.469 19.446 1.00 92.62 311 SER A N 1
ATOM 2412 C CA . SER A 1 311 ? 10.248 -10.080 18.226 1.00 92.62 311 SER A CA 1
ATOM 2413 C C . SER A 1 311 ? 8.758 -10.420 18.384 1.00 92.62 311 SER A C 1
ATOM 2415 O O . SER A 1 311 ? 8.241 -10.475 19.500 1.00 92.62 311 SER A O 1
ATOM 2417 N N . HIS A 1 312 ? 8.071 -10.676 17.264 1.00 91.19 312 HIS A N 1
ATOM 2418 C CA . HIS A 1 312 ? 6.654 -11.064 17.248 1.00 91.19 312 HIS A CA 1
ATOM 2419 C C . HIS A 1 312 ? 6.384 -12.243 18.203 1.00 91.19 312 HIS A C 1
ATOM 2421 O O . HIS A 1 312 ? 5.618 -12.117 19.158 1.00 91.19 312 HIS A O 1
ATOM 2427 N N . ASP A 1 313 ? 7.101 -13.354 18.029 1.00 91.00 313 ASP A N 1
ATOM 2428 C CA . ASP A 1 313 ? 6.889 -14.568 18.824 1.00 91.00 313 ASP A CA 1
ATOM 2429 C C . ASP A 1 313 ? 7.282 -14.414 20.298 1.00 91.00 313 ASP A C 1
ATOM 2431 O O . ASP A 1 313 ? 6.713 -15.065 21.174 1.00 91.00 313 ASP A O 1
ATOM 2435 N N . GLU A 1 314 ? 8.303 -13.612 20.607 1.00 94.25 314 GLU A N 1
ATOM 2436 C CA . GLU A 1 314 ? 8.690 -13.334 21.996 1.00 94.25 314 GLU A CA 1
ATOM 2437 C C . GLU A 1 314 ? 7.618 -12.521 22.717 1.00 94.25 314 GLU A C 1
ATOM 2439 O O . GLU A 1 314 ? 7.251 -12.869 23.843 1.00 94.25 314 GLU A O 1
ATOM 2444 N N . PHE A 1 315 ? 7.076 -11.493 22.059 1.00 95.69 315 PHE A N 1
ATOM 2445 C CA . PHE A 1 315 ? 6.045 -10.649 22.642 1.00 95.69 315 PHE A CA 1
ATOM 2446 C C . PHE A 1 315 ? 4.803 -11.476 22.989 1.00 95.69 315 PHE A C 1
ATOM 2448 O O . PHE A 1 315 ? 4.387 -11.484 24.149 1.00 95.69 315 PHE A O 1
ATOM 2455 N N . TYR A 1 316 ? 4.265 -12.253 22.043 1.00 95.00 316 TYR A N 1
ATOM 2456 C CA . TYR A 1 316 ? 3.064 -13.066 22.280 1.00 95.00 316 TYR A CA 1
ATOM 2457 C C . TYR A 1 316 ? 3.270 -14.203 23.287 1.00 95.00 316 TYR A C 1
ATOM 2459 O O . TYR A 1 316 ? 2.331 -14.568 23.999 1.00 95.00 316 TYR A O 1
ATOM 2467 N N . ARG A 1 317 ? 4.491 -14.741 23.414 1.00 93.88 317 ARG A N 1
ATOM 2468 C CA . ARG A 1 317 ? 4.828 -15.680 24.499 1.00 93.88 317 ARG A CA 1
ATOM 2469 C C . ARG A 1 317 ? 4.821 -15.009 25.870 1.00 93.88 317 ARG A C 1
ATOM 2471 O O . ARG A 1 317 ? 4.432 -15.652 26.842 1.00 93.88 317 ARG A O 1
ATOM 2478 N N . SER A 1 318 ? 5.247 -13.748 25.936 1.00 92.88 318 SER A N 1
ATOM 2479 C CA . SER A 1 318 ? 5.264 -12.954 27.169 1.00 92.88 318 SER A CA 1
ATOM 2480 C C . SER A 1 318 ? 3.911 -12.334 27.529 1.00 92.88 318 SER A C 1
ATOM 2482 O O . SER A 1 318 ? 3.727 -11.939 28.675 1.00 92.88 318 SER A O 1
ATOM 2484 N N . LEU A 1 319 ? 2.979 -12.252 26.570 1.00 93.94 319 LEU A N 1
ATOM 2485 C CA . LEU A 1 319 ? 1.665 -11.652 26.767 1.00 93.94 319 LEU A CA 1
ATOM 2486 C C . LEU A 1 319 ? 0.813 -12.517 27.708 1.00 93.94 319 LEU A C 1
ATOM 2488 O O . LEU A 1 319 ? 0.564 -13.703 27.446 1.00 93.94 319 LEU A O 1
ATOM 2492 N N . ASP A 1 320 ? 0.349 -11.913 28.797 1.00 86.50 320 ASP A N 1
ATOM 2493 C CA . ASP A 1 320 ? -0.522 -12.549 29.781 1.00 86.50 320 ASP A CA 1
ATOM 2494 C C . ASP A 1 320 ? -1.712 -11.656 30.176 1.00 86.50 320 ASP A C 1
ATOM 2496 O O . ASP A 1 320 ? -1.841 -10.514 29.737 1.00 86.50 320 ASP A O 1
ATOM 2500 N N . GLY A 1 321 ? -2.620 -12.197 30.994 1.00 82.25 321 GLY A N 1
ATOM 2501 C CA . GLY A 1 321 ? -3.837 -11.493 31.410 1.00 82.25 321 GLY A CA 1
ATOM 2502 C C . GLY A 1 321 ? -3.615 -10.363 32.423 1.00 82.25 321 GLY A C 1
ATOM 2503 O O . GLY A 1 321 ? -4.563 -9.655 32.753 1.00 82.25 321 GLY A O 1
ATOM 2504 N N . SER A 1 322 ? -2.398 -10.171 32.945 1.00 86.94 322 SER A N 1
ATOM 2505 C CA . SER A 1 322 ? -2.084 -9.018 33.803 1.00 86.94 322 SER A CA 1
ATOM 2506 C C . SER A 1 322 ? -1.914 -7.736 32.984 1.00 86.94 322 SER A C 1
ATOM 2508 O O . SER A 1 322 ? -2.165 -6.632 33.474 1.00 86.94 322 SER A O 1
ATOM 2510 N N . GLN A 1 323 ? -1.533 -7.883 31.715 1.00 91.75 323 GLN A N 1
ATOM 2511 C CA . GLN A 1 323 ? -1.524 -6.809 30.736 1.00 91.75 323 GLN A CA 1
ATOM 2512 C C . GLN A 1 323 ? -2.939 -6.647 30.181 1.00 91.75 323 GLN A C 1
ATOM 2514 O O . GLN A 1 323 ? -3.614 -7.624 29.872 1.00 91.75 323 GLN A O 1
ATOM 2519 N N . GLN A 1 324 ? -3.407 -5.405 30.101 1.00 95.69 324 GLN A N 1
ATOM 2520 C CA . GLN A 1 324 ? -4.790 -5.095 29.747 1.00 95.69 324 GLN A CA 1
ATOM 2521 C C . GLN A 1 324 ? -4.807 -4.060 28.625 1.00 95.69 324 GLN A C 1
ATOM 2523 O O . GLN A 1 324 ? -4.343 -2.934 28.832 1.00 95.69 324 GLN A O 1
ATOM 2528 N N . TYR A 1 325 ? -5.345 -4.447 27.472 1.00 98.06 325 TYR A N 1
ATOM 2529 C CA . TYR A 1 325 ? -5.451 -3.657 26.249 1.00 98.06 325 TYR A CA 1
ATOM 2530 C C . TYR A 1 325 ? -6.877 -3.742 25.706 1.00 98.06 325 TYR A C 1
ATOM 2532 O O . TYR A 1 325 ? -7.494 -4.793 25.766 1.00 98.06 325 TYR A O 1
ATOM 2540 N N . ASP A 1 326 ? -7.395 -2.653 25.147 1.00 98.50 326 ASP A N 1
ATOM 2541 C CA . ASP A 1 326 ? -8.745 -2.603 24.575 1.00 98.50 326 ASP A CA 1
ATOM 2542 C C . ASP A 1 326 ? -8.725 -2.815 23.057 1.00 98.50 326 ASP A C 1
ATOM 2544 O O . ASP A 1 326 ? -9.602 -3.472 22.488 1.00 98.50 326 ASP A O 1
ATOM 2548 N N . VAL A 1 327 ? -7.709 -2.252 22.400 1.00 98.69 327 VAL A N 1
ATOM 2549 C CA . VAL A 1 327 ? -7.574 -2.223 20.943 1.00 98.69 327 VAL A CA 1
ATOM 2550 C C . VAL A 1 327 ? -6.195 -2.722 20.551 1.00 98.69 327 VAL A C 1
ATOM 2552 O O . VAL A 1 327 ? -5.188 -2.258 21.086 1.00 98.69 327 VAL A O 1
ATOM 2555 N N . TRP A 1 328 ? -6.145 -3.617 19.573 1.00 98.19 328 TRP A N 1
ATOM 2556 C CA . TRP A 1 328 ? -4.910 -4.029 18.923 1.00 98.19 328 TRP A CA 1
ATOM 2557 C C . TRP A 1 328 ? -4.883 -3.545 17.474 1.00 98.19 328 TRP A C 1
ATOM 2559 O O . TRP A 1 328 ? -5.849 -3.731 16.726 1.00 98.19 328 TRP A O 1
ATOM 2569 N N . ILE A 1 329 ? -3.768 -2.925 17.088 1.00 97.50 329 ILE A N 1
ATOM 2570 C CA . ILE A 1 329 ? -3.508 -2.463 15.725 1.00 97.50 329 ILE A CA 1
ATOM 2571 C C . ILE A 1 329 ? -2.236 -3.132 15.206 1.00 97.50 329 ILE A C 1
ATOM 2573 O O . ILE A 1 329 ? -1.143 -2.908 15.736 1.00 97.50 329 ILE A O 1
ATOM 2577 N N . ASN A 1 330 ? -2.370 -3.912 14.134 1.00 94.75 330 ASN A N 1
ATOM 2578 C CA . ASN A 1 330 ? -1.229 -4.531 13.465 1.00 94.75 330 ASN A CA 1
ATOM 2579 C C . ASN A 1 330 ? -0.657 -3.595 12.393 1.00 94.75 330 ASN A C 1
ATOM 2581 O O . ASN A 1 330 ? -1.239 -3.509 11.312 1.00 94.75 330 ASN A O 1
ATOM 2585 N N . ASN A 1 331 ? 0.479 -2.936 12.665 1.00 91.31 331 ASN A N 1
ATOM 2586 C CA . ASN A 1 331 ? 1.261 -2.187 11.663 1.00 91.31 331 ASN A CA 1
ATOM 2587 C C . ASN A 1 331 ? 2.492 -2.959 11.159 1.00 91.31 331 ASN A C 1
ATOM 2589 O O . ASN A 1 331 ? 3.346 -2.373 10.488 1.00 91.31 331 ASN A O 1
ATOM 2593 N N . GLY A 1 332 ? 2.611 -4.233 11.533 1.00 84.56 332 GLY A N 1
ATOM 2594 C CA . GLY A 1 332 ? 3.771 -5.075 11.291 1.00 84.56 332 GLY A CA 1
ATOM 2595 C C . GLY A 1 332 ? 3.695 -5.851 9.987 1.00 84.56 332 GLY A C 1
ATOM 2596 O O . GLY A 1 332 ? 3.261 -5.352 8.948 1.00 84.56 332 GLY A O 1
ATOM 2597 N N . GLU A 1 333 ? 4.202 -7.076 10.032 1.00 79.75 333 GLU A N 1
ATOM 2598 C CA . GLU A 1 333 ? 4.172 -7.975 8.887 1.00 79.75 333 GLU A CA 1
ATOM 2599 C C . GLU A 1 333 ? 2.783 -8.620 8.774 1.00 79.75 333 GLU A C 1
ATOM 2601 O O . GLU A 1 333 ? 2.156 -8.981 9.764 1.00 79.75 333 GLU A O 1
ATOM 2606 N N . GLY A 1 334 ? 2.284 -8.736 7.545 1.00 81.19 334 GLY A N 1
ATOM 2607 C CA . GLY A 1 334 ? 1.084 -9.514 7.259 1.00 81.19 334 GLY A CA 1
ATOM 2608 C C . GLY A 1 334 ? 1.326 -11.014 7.392 1.00 81.19 334 GLY A C 1
ATOM 2609 O O . GLY A 1 334 ? 2.466 -11.466 7.361 1.00 81.19 334 GLY A O 1
ATOM 2610 N N . ASP A 1 335 ? 0.244 -11.785 7.456 1.00 84.69 335 ASP A N 1
ATOM 2611 C CA . ASP A 1 335 ? 0.231 -13.252 7.416 1.00 84.69 335 ASP A CA 1
ATOM 2612 C C . ASP A 1 335 ? 0.969 -13.934 8.590 1.00 84.69 335 ASP A C 1
ATOM 2614 O O . ASP A 1 335 ? 1.314 -15.112 8.523 1.00 84.69 335 ASP A O 1
ATOM 2618 N N . ASN A 1 336 ? 1.190 -13.206 9.693 1.00 87.44 336 ASN A N 1
ATOM 2619 C CA . ASN A 1 336 ? 1.976 -13.672 10.841 1.00 87.44 336 ASN A CA 1
ATOM 2620 C C . ASN A 1 336 ? 1.142 -13.971 12.105 1.00 87.44 336 ASN A C 1
ATOM 2622 O O . ASN A 1 336 ? 1.569 -14.745 12.958 1.00 87.44 336 ASN A O 1
ATOM 2626 N N . THR A 1 337 ? -0.058 -13.395 12.239 1.00 93.00 337 THR A N 1
ATOM 2627 C CA . THR A 1 337 ? -0.847 -13.508 13.473 1.00 93.00 337 THR A CA 1
ATOM 2628 C C . THR A 1 337 ? -1.650 -14.806 13.478 1.00 93.00 337 THR A C 1
ATOM 2630 O O . THR A 1 337 ? -2.622 -14.965 12.728 1.00 93.00 337 THR A O 1
ATOM 2633 N N . LEU A 1 338 ? -1.236 -15.732 14.344 1.00 95.44 338 LEU A N 1
ATOM 2634 C CA . LEU A 1 338 ? -1.816 -17.064 14.491 1.00 95.44 338 LEU A CA 1
ATOM 2635 C C . LEU A 1 338 ? -3.042 -17.071 15.427 1.00 95.44 338 LEU A C 1
ATOM 2637 O O . LEU A 1 338 ? -3.174 -16.189 16.283 1.00 95.44 338 LEU A O 1
ATOM 2641 N N . PRO A 1 339 ? -3.917 -18.091 15.349 1.00 97.25 339 PRO A N 1
ATOM 2642 C CA . PRO A 1 339 ? -5.014 -18.276 16.300 1.00 97.25 339 PRO A CA 1
ATOM 2643 C C . PRO A 1 339 ? -4.580 -18.318 17.770 1.00 97.25 339 PRO A C 1
ATOM 2645 O O . PRO A 1 339 ? -5.360 -17.959 18.646 1.00 97.25 339 PRO A O 1
ATOM 2648 N N . GLU A 1 340 ? -3.362 -18.765 18.068 1.00 96.56 340 GLU A N 1
ATOM 2649 C CA . GLU A 1 340 ? -2.804 -18.778 19.423 1.00 96.56 340 GLU A CA 1
ATOM 2650 C C . GLU A 1 340 ? -2.450 -17.360 19.901 1.00 96.56 340 GLU A C 1
ATOM 2652 O O . GLU A 1 340 ? -2.618 -17.040 21.076 1.00 96.56 340 GLU A O 1
ATOM 2657 N N . HIS A 1 341 ? -2.013 -16.479 18.996 1.00 96.88 341 HIS A N 1
ATOM 2658 C CA . HIS A 1 341 ? -1.767 -15.065 19.304 1.00 96.88 341 HIS A CA 1
ATOM 2659 C C . HIS A 1 341 ? -3.087 -14.338 19.589 1.00 96.88 341 HIS A C 1
ATOM 2661 O O . HIS A 1 341 ? -3.161 -13.522 20.508 1.00 96.88 341 HIS A O 1
ATOM 2667 N N . VAL A 1 342 ? -4.154 -14.688 18.861 1.00 97.50 342 VAL A N 1
ATOM 2668 C CA . VAL A 1 342 ? -5.514 -14.185 19.114 1.00 97.50 342 VAL A CA 1
ATOM 2669 C C . VAL A 1 342 ? -5.990 -14.541 20.523 1.00 97.50 342 VAL A C 1
ATOM 2671 O O . VAL A 1 342 ? -6.492 -13.659 21.218 1.00 97.50 342 VAL A O 1
ATOM 2674 N N . ASP A 1 343 ? -5.784 -15.779 20.986 1.00 96.88 343 ASP A N 1
ATOM 2675 C CA . ASP A 1 343 ? -6.158 -16.176 22.354 1.00 96.88 343 ASP A CA 1
ATOM 2676 C C . ASP A 1 343 ? -5.463 -15.301 23.405 1.00 96.88 343 ASP A C 1
ATOM 2678 O O . ASP A 1 343 ? -6.082 -14.871 24.378 1.00 96.88 343 ASP A O 1
ATOM 2682 N N . LYS A 1 344 ? -4.178 -14.993 23.194 1.00 97.38 344 LYS A N 1
ATOM 2683 C CA . LYS A 1 344 ? -3.398 -14.115 24.078 1.00 97.38 344 LYS A CA 1
ATOM 2684 C C . LYS A 1 344 ? -3.916 -12.674 24.068 1.00 97.38 344 LYS A C 1
ATOM 2686 O O . LYS A 1 344 ? -4.030 -12.054 25.125 1.00 97.38 344 LYS A O 1
ATOM 2691 N N . LEU A 1 345 ? -4.279 -12.149 22.898 1.00 97.44 345 LEU A N 1
ATOM 2692 C CA . LEU A 1 345 ? -4.868 -10.811 22.768 1.00 97.44 345 LEU A CA 1
ATOM 2693 C C . LEU A 1 345 ? -6.226 -10.733 23.475 1.00 97.44 345 LEU A C 1
ATOM 2695 O O . LEU A 1 345 ? -6.460 -9.817 24.258 1.00 97.44 345 LEU A O 1
ATOM 2699 N N . LEU A 1 346 ? -7.089 -11.732 23.292 1.00 97.38 346 LEU A N 1
ATOM 2700 C CA . LEU A 1 346 ? -8.375 -11.804 23.990 1.00 97.38 346 LEU A CA 1
ATOM 2701 C C . LEU A 1 346 ? -8.198 -11.932 25.511 1.00 97.38 346 LEU A C 1
ATOM 2703 O O . LEU A 1 346 ? -8.896 -11.257 26.267 1.00 97.38 346 LEU A O 1
ATOM 2707 N N . ALA A 1 347 ? -7.242 -12.747 25.970 1.00 96.38 347 ALA A N 1
ATOM 2708 C CA . ALA A 1 347 ? -6.930 -12.912 27.392 1.00 96.38 347 ALA A CA 1
ATOM 2709 C C . ALA A 1 347 ? -6.374 -11.633 28.046 1.00 96.38 347 ALA A C 1
ATOM 2711 O O . ALA A 1 347 ? -6.584 -11.418 29.239 1.00 96.38 347 ALA A O 1
ATOM 2712 N N . SER A 1 348 ? -5.713 -10.774 27.266 1.00 97.31 348 SER A N 1
ATOM 2713 C CA . SER A 1 348 ? -5.279 -9.430 27.683 1.00 97.31 348 SER A CA 1
ATOM 2714 C C . SER A 1 348 ? -6.360 -8.356 27.493 1.00 97.31 348 SER A C 1
ATOM 2716 O O . SER A 1 348 ? -6.080 -7.170 27.619 1.00 97.31 348 SER A O 1
ATOM 2718 N N . GLY A 1 349 ? -7.606 -8.746 27.210 1.00 96.94 349 GLY A N 1
ATOM 2719 C CA . GLY A 1 349 ? -8.762 -7.848 27.210 1.00 96.94 349 GLY A CA 1
ATOM 2720 C C . GLY A 1 349 ? -9.110 -7.206 25.867 1.00 96.94 349 GLY A C 1
ATOM 2721 O O . GLY A 1 349 ? -10.109 -6.488 25.805 1.00 96.94 349 GLY A O 1
ATOM 2722 N N . VAL A 1 350 ? -8.365 -7.484 24.789 1.00 98.25 350 VAL A N 1
ATOM 2723 C CA . VAL A 1 350 ? -8.585 -6.834 23.486 1.00 98.25 350 VAL A CA 1
ATOM 2724 C C . VAL A 1 350 ? -9.990 -7.133 22.968 1.00 98.25 350 VAL A C 1
ATOM 2726 O O . VAL A 1 350 ? -10.399 -8.292 22.867 1.00 98.25 350 VAL A O 1
ATOM 2729 N N . LYS A 1 351 ? -10.725 -6.079 22.599 1.00 98.31 351 LYS A N 1
ATOM 2730 C CA . LYS A 1 351 ? -12.070 -6.160 22.011 1.00 98.31 351 LYS A CA 1
ATOM 2731 C C . LYS A 1 351 ? -12.166 -5.634 20.589 1.00 98.31 351 LYS A C 1
ATOM 2733 O O . LYS A 1 351 ? -13.148 -5.932 19.917 1.00 98.31 351 LYS A O 1
ATOM 2738 N N . ILE A 1 352 ? -11.170 -4.896 20.110 1.00 98.50 352 ILE A N 1
ATOM 2739 C CA . ILE A 1 352 ? -11.129 -4.402 18.731 1.00 98.50 352 ILE A CA 1
ATOM 2740 C C . ILE A 1 352 ? -9.800 -4.805 18.094 1.00 98.50 352 ILE A C 1
ATOM 2742 O O . ILE A 1 352 ? -8.733 -4.447 18.588 1.00 98.50 352 ILE A O 1
ATOM 2746 N N . PHE A 1 353 ? -9.882 -5.524 16.977 1.00 97.94 353 PHE A N 1
ATOM 2747 C CA . PHE A 1 353 ? -8.759 -5.949 16.148 1.00 97.94 353 PHE A CA 1
ATOM 2748 C C . PHE A 1 353 ? -8.792 -5.159 14.837 1.00 97.94 353 PHE A C 1
ATOM 2750 O O . PHE A 1 353 ? -9.731 -5.305 14.052 1.00 97.94 353 PHE A O 1
ATOM 2757 N N . CYS A 1 354 ? -7.782 -4.324 14.593 1.00 94.56 354 CYS A N 1
ATOM 2758 C CA . CYS A 1 354 ? -7.701 -3.483 13.398 1.00 94.56 354 CYS A CA 1
ATOM 2759 C C . CYS A 1 354 ? -6.418 -3.778 12.606 1.00 94.56 354 CYS A C 1
ATOM 2761 O O . CYS A 1 354 ? -5.310 -3.685 13.139 1.00 94.56 354 CYS A O 1
ATOM 2763 N N . GLY A 1 355 ? -6.556 -4.129 11.327 1.00 84.00 355 GLY A N 1
ATOM 2764 C CA . GLY A 1 355 ? -5.415 -4.386 10.448 1.00 84.00 355 GLY A CA 1
ATOM 2765 C C . GLY A 1 355 ? -4.924 -3.128 9.728 1.00 84.00 355 GLY A C 1
ATOM 2766 O O . GLY A 1 355 ? -5.669 -2.539 8.948 1.00 84.00 355 GLY A O 1
ATOM 2767 N N . ALA A 1 356 ? -3.660 -2.743 9.923 1.00 85.88 356 ALA A N 1
ATOM 2768 C CA . ALA A 1 356 ? -2.958 -1.821 9.021 1.00 85.88 356 ALA A CA 1
ATOM 2769 C C . ALA A 1 356 ? -2.080 -2.573 8.012 1.00 85.88 356 ALA A C 1
ATOM 2771 O O . ALA A 1 356 ? -1.948 -2.153 6.861 1.00 85.88 356 ALA A O 1
ATOM 2772 N N . ALA A 1 357 ? -1.480 -3.683 8.442 1.00 84.56 357 ALA A N 1
ATOM 2773 C CA . ALA A 1 357 ? -0.753 -4.602 7.585 1.00 84.56 357 ALA A CA 1
ATOM 2774 C C . ALA A 1 357 ? -1.717 -5.381 6.681 1.00 84.56 357 ALA A C 1
ATOM 2776 O O . ALA A 1 357 ? -2.779 -5.822 7.124 1.00 84.56 357 ALA A O 1
ATOM 2777 N N . ASN A 1 358 ? -1.322 -5.585 5.420 1.00 80.19 358 ASN A N 1
AT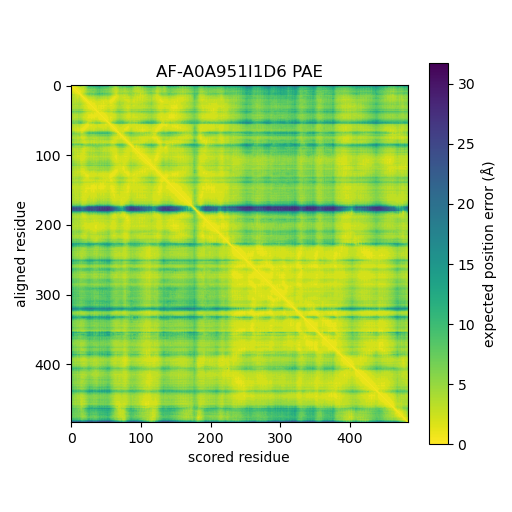OM 2778 C CA . ASN A 1 358 ? -2.075 -6.446 4.509 1.00 80.19 358 ASN A CA 1
ATOM 2779 C C . ASN A 1 358 ? -2.178 -7.847 5.102 1.00 80.19 358 ASN A C 1
ATOM 2781 O O . ASN A 1 358 ? -1.146 -8.385 5.490 1.00 80.19 358 ASN A O 1
ATOM 2785 N N . ASN A 1 359 ? -3.360 -8.465 5.105 1.00 83.25 359 ASN A N 1
ATOM 2786 C CA . ASN A 1 359 ? -3.544 -9.801 5.674 1.00 83.25 359 ASN A CA 1
ATOM 2787 C C . ASN A 1 359 ? -3.096 -9.881 7.143 1.00 83.25 359 ASN A C 1
ATOM 2789 O O . ASN A 1 359 ? -2.298 -10.742 7.490 1.00 83.25 359 ASN A O 1
ATOM 2793 N N . PHE A 1 360 ? -3.593 -9.014 8.025 1.00 88.50 360 PHE A N 1
ATOM 2794 C CA . PHE A 1 360 ? -3.125 -8.969 9.422 1.00 88.50 360 PHE A CA 1
ATOM 2795 C C . PHE A 1 360 ? -3.296 -10.288 10.216 1.00 88.50 360 PHE A C 1
ATOM 2797 O O . PHE A 1 360 ? -2.727 -10.428 11.292 1.00 88.50 360 PHE A O 1
ATOM 2804 N N . LEU A 1 361 ? -4.072 -11.251 9.703 1.00 92.06 361 LEU A N 1
ATOM 2805 C CA . LEU A 1 361 ? -4.177 -12.628 10.199 1.00 92.06 361 LEU A CA 1
ATOM 2806 C C . LEU A 1 361 ? -3.527 -13.601 9.213 1.00 92.06 361 LEU A C 1
ATOM 2808 O O . LEU A 1 361 ? -3.638 -13.408 7.997 1.00 92.06 361 LEU A O 1
ATOM 2812 N N . GLN A 1 362 ? -2.963 -14.697 9.730 1.00 91.12 362 GLN A N 1
ATOM 2813 C CA . GLN A 1 362 ? -2.443 -15.776 8.891 1.00 91.12 362 GLN A CA 1
ATOM 2814 C C . GLN A 1 362 ? -3.550 -16.355 7.994 1.00 91.12 362 GLN A C 1
ATOM 2816 O O . GLN A 1 362 ? -4.541 -16.889 8.491 1.00 91.12 362 GLN A O 1
ATOM 2821 N N . GLN A 1 363 ? -3.390 -16.288 6.672 1.00 86.31 363 GLN A N 1
ATOM 2822 C CA . GLN A 1 363 ? -4.423 -16.632 5.692 1.00 86.31 363 GLN A CA 1
ATOM 2823 C C . GLN A 1 363 ? -4.866 -18.089 5.794 1.00 86.31 363 GLN A C 1
ATOM 2825 O O . GLN A 1 363 ? -6.067 -18.365 5.794 1.00 86.31 363 GLN A O 1
ATOM 2830 N N . SER A 1 364 ? -3.917 -19.014 5.962 1.00 88.81 364 SER A N 1
ATOM 2831 C CA . SER A 1 364 ? -4.199 -20.452 6.084 1.00 88.81 364 SER A CA 1
ATOM 2832 C C . SER A 1 364 ? -5.081 -20.793 7.291 1.00 88.81 364 SER A C 1
ATOM 2834 O O . SER A 1 364 ? -5.797 -21.794 7.262 1.00 88.81 364 SER A O 1
ATOM 2836 N N . ARG A 1 365 ? -5.082 -19.946 8.330 1.00 95.44 365 ARG A N 1
ATOM 2837 C CA . ARG A 1 365 ? -5.860 -20.121 9.567 1.00 95.44 365 ARG A CA 1
ATOM 2838 C C . ARG A 1 365 ? -6.799 -18.949 9.868 1.00 95.44 365 ARG A C 1
ATOM 2840 O O . ARG A 1 365 ? -7.379 -18.882 10.949 1.00 95.44 365 ARG A O 1
ATOM 2847 N N . LYS A 1 366 ? -7.039 -18.056 8.900 1.00 94.69 366 LYS A N 1
ATOM 2848 C CA . LYS A 1 366 ? -7.828 -16.822 9.074 1.00 94.69 366 LYS A CA 1
ATOM 2849 C C . LYS A 1 366 ? -9.221 -17.098 9.627 1.00 94.69 366 LYS A C 1
ATOM 2851 O O . LYS A 1 366 ? -9.692 -16.382 10.504 1.00 94.69 366 LYS A O 1
ATOM 2856 N N . ARG A 1 367 ? -9.877 -18.155 9.138 1.00 96.44 367 ARG A N 1
ATOM 2857 C CA . ARG A 1 367 ? -11.210 -18.564 9.604 1.00 96.44 367 ARG A CA 1
ATOM 2858 C C . ARG A 1 367 ? -11.214 -18.935 11.088 1.00 96.44 367 ARG A C 1
ATOM 2860 O O . ARG A 1 367 ? -12.146 -18.560 11.788 1.00 96.44 367 ARG A O 1
ATOM 2867 N N . GLU A 1 368 ? -10.195 -19.655 11.545 1.00 97.94 368 GLU A N 1
ATOM 2868 C CA . GLU A 1 368 ? -10.046 -20.047 12.948 1.00 97.94 368 GLU A CA 1
ATOM 2869 C C . GLU A 1 368 ? -9.804 -18.816 13.830 1.00 97.94 368 GLU A C 1
ATOM 2871 O O . GLU A 1 368 ? -10.518 -18.619 14.811 1.00 97.94 368 GLU A O 1
ATOM 2876 N N . SER A 1 369 ? -8.874 -17.940 13.430 1.00 97.69 369 SER A N 1
ATOM 2877 C CA . SER A 1 369 ? -8.598 -16.676 14.124 1.00 97.69 369 SER A CA 1
ATOM 2878 C C . SER A 1 369 ? -9.846 -15.798 14.243 1.00 97.69 369 SER A C 1
ATOM 2880 O O . SER A 1 369 ? -10.163 -15.325 15.330 1.00 97.69 369 SER A O 1
ATOM 2882 N N . LEU A 1 370 ? -10.590 -15.605 13.148 1.00 97.75 370 LEU A N 1
ATOM 2883 C CA . LEU A 1 370 ? -11.821 -14.810 13.155 1.00 97.75 370 LEU A CA 1
ATOM 2884 C C . LEU A 1 370 ? -12.893 -15.424 14.059 1.00 97.75 370 LEU A C 1
ATOM 2886 O O . LEU A 1 370 ? -13.525 -14.695 14.817 1.00 97.75 370 LEU A O 1
ATOM 2890 N N . GLN A 1 371 ? -13.074 -16.748 14.019 1.00 98.12 371 GLN A N 1
ATOM 2891 C CA . GLN A 1 371 ? -14.045 -17.421 14.882 1.00 98.12 371 GLN A CA 1
ATOM 2892 C C . GLN A 1 371 ? -13.727 -17.182 16.362 1.00 98.12 371 GLN A C 1
ATOM 2894 O O . GLN A 1 371 ? -14.617 -16.786 17.107 1.00 98.12 371 GLN A O 1
ATOM 2899 N N . LYS A 1 372 ? -12.457 -17.307 16.766 1.00 98.38 372 LYS A N 1
ATOM 2900 C CA . LYS A 1 372 ? -12.019 -17.006 18.138 1.00 98.38 372 LYS A CA 1
ATOM 2901 C C . LYS A 1 372 ? -12.292 -15.557 18.544 1.00 98.38 372 LYS A C 1
ATOM 2903 O O . LYS A 1 372 ? -12.791 -15.320 19.640 1.00 98.38 372 LYS A O 1
ATOM 2908 N N . ILE A 1 373 ? -11.997 -14.592 17.665 1.00 98.38 373 ILE A N 1
ATOM 2909 C CA . ILE A 1 373 ? -12.290 -13.169 17.911 1.00 98.38 373 ILE A CA 1
ATOM 2910 C C . ILE A 1 373 ? -13.789 -12.982 18.184 1.00 98.38 373 ILE A C 1
ATOM 2912 O O . ILE A 1 373 ? -14.163 -12.355 19.176 1.00 98.38 373 ILE A O 1
ATOM 2916 N N . PHE A 1 374 ? -14.646 -13.554 17.335 1.00 98.06 374 PHE A N 1
ATOM 2917 C CA . PHE A 1 374 ? -16.096 -13.402 17.451 1.00 98.06 374 PHE A CA 1
ATOM 2918 C C . PHE A 1 374 ? -16.664 -14.116 18.682 1.00 98.06 374 PHE A C 1
ATOM 2920 O O . PHE A 1 374 ? -17.474 -13.526 19.395 1.00 98.06 374 PHE A O 1
ATOM 2927 N N . ASP A 1 375 ? -16.196 -15.329 18.985 1.00 97.88 375 ASP A N 1
ATOM 2928 C CA . ASP A 1 375 ? -16.592 -16.079 20.185 1.00 97.88 375 ASP A CA 1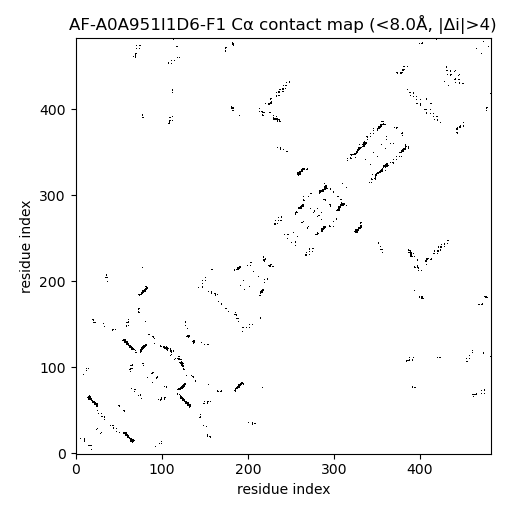
ATOM 2929 C C . ASP A 1 375 ? -16.169 -15.351 21.474 1.00 97.88 375 ASP A C 1
ATOM 2931 O O . ASP A 1 375 ? -16.864 -15.409 22.487 1.00 97.88 375 ASP A O 1
ATOM 2935 N N . GLY A 1 376 ? -15.065 -14.595 21.427 1.00 96.81 376 GLY A N 1
ATOM 2936 C CA . GLY A 1 376 ? -14.619 -13.698 22.499 1.00 96.81 376 GLY A CA 1
ATOM 2937 C C . GLY A 1 376 ? -15.421 -12.391 22.628 1.00 96.81 376 GLY A C 1
ATOM 2938 O O . GLY A 1 376 ? -15.084 -11.539 23.465 1.00 96.81 376 GLY A O 1
ATOM 2939 N N . GLY A 1 377 ? -16.455 -12.204 21.800 1.00 97.06 377 GLY A N 1
ATOM 2940 C CA . GLY A 1 377 ? -17.284 -10.999 21.735 1.00 97.06 377 GLY A CA 1
ATOM 2941 C C . GLY A 1 377 ? -16.562 -9.776 21.165 1.00 97.06 377 GLY A C 1
ATOM 2942 O O . GLY A 1 377 ? -17.031 -8.658 21.348 1.00 97.06 377 GLY A O 1
ATOM 2943 N N . ALA A 1 378 ? -15.410 -9.966 20.522 1.00 98.12 378 ALA A N 1
ATOM 2944 C CA . ALA A 1 378 ? -14.603 -8.890 19.965 1.00 98.12 378 ALA A CA 1
ATOM 2945 C C . ALA A 1 378 ? -14.971 -8.602 18.500 1.00 98.12 378 ALA A C 1
ATOM 2947 O O . ALA A 1 378 ? -15.601 -9.406 17.807 1.00 98.12 378 ALA A O 1
ATOM 2948 N N . TRP A 1 379 ? -14.575 -7.427 18.018 1.00 97.88 379 TRP A N 1
ATOM 2949 C CA . TRP A 1 379 ? -14.759 -6.989 16.639 1.00 97.88 379 TRP A CA 1
ATOM 2950 C C . TRP A 1 379 ? -13.437 -7.054 15.880 1.00 97.88 379 TRP A C 1
ATOM 2952 O O . TRP A 1 379 ? -12.392 -6.675 16.405 1.00 97.88 379 TRP A O 1
ATOM 2962 N N . ALA A 1 380 ? -13.494 -7.495 14.624 1.00 96.69 380 ALA A N 1
ATOM 2963 C CA . ALA A 1 380 ? -12.379 -7.424 13.688 1.00 96.69 380 ALA A CA 1
ATOM 2964 C C . ALA A 1 380 ? -12.745 -6.517 12.516 1.00 96.69 380 ALA A C 1
ATOM 2966 O O . ALA A 1 380 ? -13.858 -6.601 11.991 1.00 96.69 380 ALA A O 1
ATOM 2967 N N . TRP A 1 381 ? -11.793 -5.696 12.081 1.00 95.19 381 TRP A N 1
ATOM 2968 C CA . TRP A 1 381 ? -11.929 -4.857 10.898 1.00 95.19 381 TRP A CA 1
ATOM 2969 C C . TRP A 1 381 ? -10.870 -5.226 9.851 1.00 95.19 381 TRP A C 1
ATOM 2971 O O . TRP A 1 381 ? -9.683 -5.271 10.191 1.00 95.19 381 TRP A O 1
ATOM 2981 N N . PRO A 1 382 ? -11.268 -5.525 8.600 1.00 90.62 382 PRO A N 1
ATOM 2982 C CA . PRO A 1 382 ? -10.339 -5.970 7.568 1.00 90.62 382 PRO A CA 1
ATOM 2983 C C . PRO A 1 382 ? -9.369 -4.861 7.156 1.00 90.62 382 PRO A C 1
ATOM 2985 O O . PRO A 1 382 ? -9.738 -3.688 7.066 1.00 90.62 382 PRO A O 1
ATOM 2988 N N . ASP A 1 383 ? -8.131 -5.242 6.848 1.00 88.75 383 ASP A N 1
ATOM 2989 C CA . ASP A 1 383 ? -7.079 -4.306 6.458 1.00 88.75 383 ASP A CA 1
ATOM 2990 C C . ASP A 1 383 ? -7.378 -3.590 5.138 1.00 88.75 383 ASP A C 1
ATOM 2992 O O . ASP A 1 383 ? -7.018 -2.419 4.986 1.00 88.75 383 ASP A O 1
ATOM 2996 N N . GLU A 1 384 ? -8.098 -4.225 4.208 1.00 86.75 384 GLU A N 1
ATOM 2997 C CA . GLU A 1 384 ? -8.491 -3.597 2.940 1.00 86.75 384 GLU A CA 1
ATOM 2998 C C . GLU A 1 384 ? -9.394 -2.369 3.146 1.00 86.75 384 GLU A C 1
ATOM 3000 O O . GLU A 1 384 ? -9.438 -1.488 2.289 1.00 86.75 384 GLU A O 1
ATOM 3005 N N . ALA A 1 385 ? -10.076 -2.293 4.293 1.00 88.69 385 ALA A N 1
ATOM 3006 C CA . ALA A 1 385 ? -10.998 -1.223 4.662 1.00 88.69 385 ALA A CA 1
ATOM 3007 C C . ALA A 1 385 ? -10.410 -0.206 5.660 1.00 88.69 385 ALA A C 1
ATOM 3009 O O . ALA A 1 385 ? -11.135 0.680 6.102 1.00 88.69 385 ALA A O 1
ATOM 3010 N N . ALA A 1 386 ? -9.136 -0.336 6.046 1.00 88.06 386 ALA A N 1
ATOM 3011 C CA . ALA A 1 386 ? -8.463 0.593 6.967 1.00 88.06 386 ALA A CA 1
ATOM 3012 C C . ALA A 1 386 ? -7.135 1.135 6.409 1.00 88.06 386 ALA A C 1
ATOM 3014 O O . ALA A 1 386 ? -6.799 2.304 6.605 1.00 88.06 386 ALA A O 1
ATOM 3015 N N . SER A 1 387 ? -6.389 0.312 5.665 1.00 84.38 387 SER A N 1
ATOM 3016 C CA . SER A 1 387 ? -5.009 0.583 5.228 1.00 84.38 387 SER A CA 1
ATOM 3017 C C . SER A 1 387 ? -4.883 1.265 3.853 1.00 84.38 387 SER A C 1
ATOM 3019 O O . SER A 1 387 ? -3.820 1.233 3.227 1.00 84.38 387 SER A O 1
ATOM 3021 N N . GLY A 1 388 ? -5.955 1.886 3.350 1.00 86.75 388 GLY A N 1
ATOM 3022 C CA . GLY A 1 388 ? -5.998 2.529 2.027 1.00 86.75 388 GLY A CA 1
ATOM 3023 C C . GLY A 1 388 ? -5.241 3.861 1.913 1.00 86.75 388 GLY A C 1
ATOM 3024 O O . GLY A 1 388 ? -5.219 4.464 0.840 1.00 86.75 388 GLY A O 1
ATOM 3025 N N . GLY A 1 389 ? -4.606 4.337 2.988 1.00 88.12 389 GLY A N 1
ATOM 3026 C CA . GLY A 1 389 ? -3.988 5.665 3.034 1.00 88.12 389 GLY A CA 1
ATOM 3027 C C . GLY A 1 389 ? -2.852 5.867 2.032 1.00 88.12 389 GLY A C 1
ATOM 3028 O O . GLY A 1 389 ? -2.917 6.791 1.228 1.00 88.12 389 GLY A O 1
ATOM 3029 N N . GLY A 1 390 ? -1.855 4.977 2.000 1.00 88.25 390 GLY A N 1
ATOM 3030 C CA . GLY A 1 390 ? -0.746 5.090 1.043 1.00 88.25 390 GLY A CA 1
ATOM 3031 C C . GLY A 1 390 ? -1.207 5.090 -0.420 1.00 88.25 390 GLY A C 1
ATOM 3032 O O . GLY A 1 390 ? -0.630 5.784 -1.253 1.00 88.25 390 GLY A O 1
ATOM 3033 N N . TRP A 1 391 ? -2.293 4.374 -0.715 1.00 89.06 391 TRP A N 1
ATOM 3034 C CA . TRP A 1 391 ? -2.915 4.369 -2.037 1.00 89.06 391 TRP A CA 1
ATOM 3035 C C . TRP A 1 391 ? -3.693 5.669 -2.318 1.00 89.06 391 TRP A C 1
ATOM 3037 O O . TRP A 1 391 ? -3.572 6.234 -3.401 1.00 89.06 391 TRP A O 1
ATOM 3047 N N . THR A 1 392 ? -4.394 6.213 -1.316 1.00 91.44 392 THR A N 1
ATOM 3048 C CA . THR A 1 392 ? -5.038 7.543 -1.369 1.00 91.44 392 THR A CA 1
ATOM 3049 C C . THR A 1 392 ? -4.018 8.632 -1.701 1.00 91.44 392 THR A C 1
ATOM 3051 O O . THR A 1 392 ? -4.244 9.453 -2.588 1.00 91.44 392 THR A O 1
ATOM 3054 N N . LEU A 1 393 ? -2.864 8.609 -1.028 1.00 92.50 393 LEU A N 1
ATOM 3055 C CA . LEU A 1 393 ? -1.763 9.525 -1.306 1.00 92.50 393 LEU A CA 1
ATOM 3056 C C . LEU A 1 393 ? -1.252 9.372 -2.737 1.00 92.50 393 LEU A C 1
ATOM 3058 O O . LEU A 1 393 ? -1.071 10.377 -3.419 1.00 92.50 393 LEU A O 1
ATOM 3062 N N . ALA A 1 394 ? -1.026 8.135 -3.186 1.00 91.69 394 ALA A N 1
ATOM 3063 C CA . ALA A 1 394 ? -0.537 7.865 -4.531 1.00 91.69 394 ALA A CA 1
ATOM 3064 C C . ALA A 1 394 ? -1.479 8.444 -5.596 1.00 91.69 394 ALA A C 1
ATOM 3066 O O . ALA A 1 394 ? -1.000 9.117 -6.506 1.00 91.69 394 ALA A O 1
ATOM 3067 N N . VAL A 1 395 ? -2.796 8.249 -5.441 1.00 91.38 395 VAL A N 1
ATOM 3068 C CA . VAL A 1 395 ? -3.830 8.809 -6.327 1.00 91.38 395 VAL A CA 1
ATOM 3069 C C . VAL A 1 395 ? -3.814 10.332 -6.318 1.00 91.38 395 VAL A C 1
ATOM 3071 O O . VAL A 1 395 ? -3.773 10.944 -7.382 1.00 91.38 395 VAL A O 1
ATOM 3074 N N . ILE A 1 396 ? -3.855 10.957 -5.140 1.00 91.25 396 ILE A N 1
ATOM 3075 C CA . ILE A 1 396 ? -3.948 12.420 -5.049 1.00 91.25 396 ILE A CA 1
ATOM 3076 C C . ILE A 1 396 ? -2.667 13.075 -5.574 1.00 91.25 396 ILE A C 1
ATOM 3078 O O . ILE A 1 396 ? -2.746 14.109 -6.235 1.00 91.25 396 ILE A O 1
ATOM 3082 N N . ASP A 1 397 ? -1.502 12.456 -5.367 1.00 90.94 397 ASP A N 1
ATOM 3083 C CA . ASP A 1 397 ? -0.237 12.910 -5.945 1.00 90.94 397 ASP A CA 1
ATOM 3084 C C . ASP A 1 397 ? -0.288 12.953 -7.480 1.00 90.94 397 ASP A C 1
ATOM 3086 O O . ASP A 1 397 ? -0.049 14.002 -8.084 1.00 90.94 397 ASP A O 1
ATOM 3090 N N . VAL A 1 398 ? -0.633 11.834 -8.128 1.00 89.00 398 VAL A N 1
ATOM 3091 C CA . VAL A 1 398 ? -0.697 11.798 -9.599 1.00 89.00 398 VAL A CA 1
ATOM 3092 C C . VAL A 1 398 ? -1.825 12.669 -10.141 1.00 89.00 398 VAL A C 1
ATOM 3094 O O . VAL A 1 398 ? -1.641 13.317 -11.167 1.00 89.00 398 VAL A O 1
ATOM 3097 N N . LEU A 1 399 ? -2.956 12.759 -9.436 1.00 90.00 399 LEU A N 1
ATOM 3098 C CA . LEU A 1 399 ? -4.057 13.656 -9.779 1.00 90.00 399 LEU A CA 1
ATOM 3099 C C . LEU A 1 399 ? -3.592 15.113 -9.779 1.00 90.00 399 LEU A C 1
ATOM 3101 O O . LEU A 1 399 ? -3.779 15.813 -10.772 1.00 90.00 399 LEU A O 1
ATOM 3105 N N . THR A 1 400 ? -2.945 15.556 -8.704 1.00 89.75 400 THR A N 1
ATOM 3106 C CA . THR A 1 400 ? -2.465 16.936 -8.548 1.00 89.75 400 THR A CA 1
ATOM 3107 C C . THR A 1 400 ? -1.468 17.278 -9.650 1.00 89.75 400 THR A C 1
ATOM 3109 O O . THR A 1 400 ? -1.625 18.265 -10.373 1.00 89.75 400 THR A O 1
ATOM 3112 N N . ARG A 1 401 ? -0.488 16.401 -9.881 1.00 88.69 401 ARG A N 1
ATOM 3113 C CA . ARG A 1 401 ? 0.509 16.617 -10.935 1.00 88.69 401 ARG A CA 1
ATOM 3114 C C . ARG A 1 401 ? -0.077 16.540 -12.339 1.00 88.69 401 ARG A C 1
ATOM 3116 O O . ARG A 1 401 ? 0.366 17.288 -13.208 1.00 88.69 401 ARG A O 1
ATOM 3123 N N . SER A 1 402 ? -1.101 15.717 -12.573 1.00 86.12 402 SER A N 1
ATOM 3124 C CA . SER A 1 402 ? -1.789 15.665 -13.873 1.00 86.12 402 SER A CA 1
ATOM 3125 C C . SER A 1 402 ? -2.498 16.982 -14.220 1.00 86.12 402 SER A C 1
ATOM 3127 O O . SER A 1 402 ? -2.605 17.324 -15.399 1.00 86.12 402 SER A O 1
ATOM 3129 N N . LYS A 1 403 ? -2.895 17.770 -13.208 1.00 85.62 403 LYS A N 1
ATOM 3130 C CA . LYS A 1 403 ? -3.435 19.135 -13.361 1.00 85.62 403 LYS A CA 1
ATOM 3131 C C . LYS A 1 403 ? -2.349 20.194 -13.602 1.00 85.62 403 LYS A C 1
ATOM 3133 O O . LYS A 1 403 ? -2.658 21.350 -13.878 1.00 85.62 403 LYS A O 1
ATOM 3138 N N . GLY A 1 404 ? -1.071 19.813 -13.545 1.00 85.00 404 GLY A N 1
ATOM 3139 C CA . GLY A 1 404 ? 0.069 20.731 -13.620 1.00 85.00 404 GLY A CA 1
ATOM 3140 C C . GLY A 1 404 ? 0.368 21.451 -12.302 1.00 85.00 404 GLY A C 1
ATOM 3141 O O . GLY A 1 404 ? 1.120 22.425 -12.295 1.00 85.00 404 GLY A O 1
ATOM 3142 N N . GLU A 1 405 ? -0.216 20.986 -11.198 1.00 87.69 405 GLU A N 1
ATOM 3143 C CA . GLU A 1 405 ? -0.020 21.530 -9.856 1.00 87.69 405 GLU A CA 1
ATOM 3144 C C . GLU A 1 405 ? 1.116 20.791 -9.126 1.00 87.69 405 GLU A C 1
ATOM 3146 O O . GLU A 1 405 ? 1.562 19.715 -9.535 1.00 87.69 405 GLU A O 1
ATOM 3151 N N . ARG A 1 406 ? 1.616 21.375 -8.031 1.00 85.44 406 ARG A N 1
ATOM 3152 C CA . ARG A 1 406 ? 2.639 20.746 -7.181 1.00 85.44 406 ARG A CA 1
ATOM 3153 C C . ARG A 1 406 ? 1.977 20.035 -6.008 1.00 85.44 406 ARG A C 1
ATOM 3155 O O . ARG A 1 406 ? 1.270 20.675 -5.236 1.00 85.44 406 ARG A O 1
ATOM 3162 N N . SER A 1 407 ? 2.303 18.761 -5.801 1.00 87.38 407 SER A N 1
ATOM 3163 C CA . SER A 1 407 ? 1.787 17.984 -4.667 1.00 87.38 407 SER A CA 1
ATOM 3164 C C . SER A 1 407 ? 2.392 18.398 -3.320 1.00 87.38 407 SER A C 1
ATOM 3166 O O . SER A 1 407 ? 1.875 18.026 -2.271 1.00 87.38 407 SER A O 1
ATOM 3168 N N . SER A 1 408 ? 3.472 19.185 -3.318 1.00 87.81 408 SER A N 1
ATOM 3169 C CA . SER A 1 408 ? 4.198 19.604 -2.111 1.00 87.81 408 SER A CA 1
ATOM 3170 C C . SER A 1 408 ? 3.521 20.726 -1.307 1.00 87.81 408 SER A C 1
ATOM 3172 O O . SER A 1 408 ? 4.142 21.301 -0.414 1.00 87.81 408 SER A O 1
ATOM 3174 N N . SER A 1 409 ? 2.265 21.073 -1.593 1.00 88.44 409 SER A N 1
ATOM 3175 C CA . SER A 1 409 ? 1.537 22.096 -0.836 1.00 88.44 409 SER A CA 1
ATOM 3176 C C . SER A 1 409 ? 0.966 21.542 0.482 1.00 88.44 409 SER A C 1
ATOM 3178 O O . SER A 1 409 ? 0.743 20.337 0.638 1.00 88.44 409 SER A O 1
ATOM 3180 N N . GLN A 1 410 ? 0.733 22.425 1.459 1.00 89.31 410 GLN A N 1
ATOM 3181 C CA . GLN A 1 410 ? 0.097 22.034 2.722 1.00 89.31 410 GLN A CA 1
ATOM 3182 C C . GLN A 1 410 ? -1.376 21.656 2.505 1.00 89.31 410 GLN A C 1
ATOM 3184 O O . GLN A 1 410 ? -1.892 20.764 3.173 1.00 89.31 410 GLN A O 1
ATOM 3189 N N . GLU A 1 411 ? -2.035 22.308 1.551 1.00 90.75 411 GLU A N 1
ATOM 3190 C CA . GLU A 1 411 ? -3.415 22.048 1.148 1.00 90.75 411 GLU A CA 1
ATOM 3191 C C . GLU A 1 411 ? -3.563 20.627 0.597 1.00 90.75 411 GLU A C 1
ATOM 3193 O O . GLU A 1 411 ? -4.453 19.906 1.035 1.00 90.75 411 GLU A O 1
ATOM 3198 N N . VAL A 1 412 ? -2.650 20.178 -0.275 1.00 90.00 412 VAL A N 1
ATOM 3199 C CA . VAL A 1 412 ? -2.651 18.800 -0.803 1.00 90.00 412 VAL A CA 1
ATOM 3200 C C . VAL A 1 412 ? -2.425 17.788 0.317 1.00 90.00 412 VAL A C 1
ATOM 3202 O O . VAL A 1 412 ? -3.127 16.781 0.400 1.00 90.00 412 VAL A O 1
ATOM 3205 N N . ARG A 1 413 ? -1.490 18.065 1.238 1.00 90.94 413 ARG A N 1
ATOM 3206 C CA . ARG A 1 413 ? -1.299 17.232 2.435 1.00 90.94 413 ARG A CA 1
ATOM 3207 C C . ARG A 1 413 ? -2.592 17.115 3.246 1.00 90.94 413 ARG A C 1
ATOM 3209 O O . ARG A 1 413 ? -2.951 16.007 3.640 1.00 90.94 413 ARG A O 1
ATOM 3216 N N . ASN A 1 414 ? -3.271 18.230 3.509 1.00 91.00 414 ASN A N 1
ATOM 3217 C CA . ASN A 1 414 ? -4.522 18.230 4.264 1.00 91.00 414 ASN A CA 1
ATOM 3218 C C . ASN A 1 414 ? -5.614 17.463 3.508 1.00 91.00 414 ASN A C 1
ATOM 3220 O O . ASN A 1 414 ? -6.240 16.597 4.104 1.00 91.00 414 ASN A O 1
ATOM 3224 N N . GLN A 1 415 ? -5.750 17.670 2.196 1.00 91.44 415 GLN A N 1
ATOM 3225 C CA . GLN A 1 415 ? -6.698 16.942 1.353 1.00 91.44 415 GLN A CA 1
ATOM 3226 C C . GLN A 1 415 ? -6.472 15.425 1.404 1.00 91.44 415 GLN A C 1
ATOM 3228 O O . GLN A 1 415 ? -7.439 14.672 1.521 1.00 91.44 415 GLN A O 1
ATOM 3233 N N . ILE A 1 416 ? -5.217 14.960 1.353 1.00 91.81 416 ILE A N 1
ATOM 3234 C CA . ILE A 1 416 ? -4.882 13.532 1.479 1.00 91.81 416 ILE A CA 1
ATOM 3235 C C . ILE A 1 416 ? -5.384 12.977 2.811 1.00 91.81 416 ILE A C 1
ATOM 3237 O O . ILE A 1 416 ? -6.050 11.942 2.833 1.00 91.81 416 ILE A O 1
ATOM 3241 N N . LEU A 1 417 ? -5.061 13.660 3.912 1.00 91.88 417 LEU A N 1
ATOM 3242 C CA . LEU A 1 417 ? -5.417 13.215 5.258 1.00 91.88 417 LEU A CA 1
ATOM 3243 C C . LEU A 1 417 ? -6.932 13.276 5.496 1.00 91.88 417 LEU A C 1
ATOM 3245 O O . LEU A 1 417 ? -7.501 12.320 6.011 1.00 91.88 417 LEU A O 1
ATOM 3249 N N . GLU A 1 418 ? -7.594 14.354 5.086 1.00 92.12 418 GLU A N 1
ATOM 3250 C CA . GLU A 1 418 ? -9.045 14.521 5.203 1.00 92.12 418 GLU A CA 1
ATOM 3251 C C . GLU A 1 418 ? -9.799 13.469 4.389 1.00 92.12 418 GLU A C 1
ATOM 3253 O O . GLU A 1 418 ? -10.742 12.870 4.900 1.00 92.12 418 GLU A O 1
ATOM 3258 N N . THR A 1 419 ? -9.346 13.182 3.164 1.00 91.88 419 THR A N 1
ATOM 3259 C CA . THR A 1 419 ? -9.957 12.156 2.307 1.00 91.88 419 THR A CA 1
ATOM 3260 C C . THR A 1 419 ? -9.910 10.786 2.981 1.00 91.88 419 THR A C 1
ATOM 3262 O O . THR A 1 419 ? -10.947 10.140 3.118 1.00 91.88 419 THR A O 1
ATOM 3265 N N . ILE A 1 420 ? -8.735 10.338 3.447 1.00 92.06 420 ILE A N 1
ATOM 3266 C CA . ILE A 1 420 ? -8.623 9.008 4.068 1.00 92.06 420 ILE A CA 1
ATOM 3267 C C . ILE A 1 420 ? -9.372 8.925 5.404 1.00 92.06 420 ILE A C 1
ATOM 3269 O O . ILE A 1 420 ? -10.041 7.925 5.660 1.00 92.06 420 ILE A O 1
ATOM 3273 N N . ILE A 1 421 ? -9.301 9.969 6.240 1.00 92.44 421 ILE A N 1
ATOM 3274 C CA . ILE A 1 421 ? -10.012 10.009 7.526 1.00 92.44 421 ILE A CA 1
ATOM 3275 C C . ILE A 1 421 ? -11.520 9.949 7.277 1.00 92.44 421 ILE A C 1
ATOM 3277 O O . ILE A 1 421 ? -12.185 9.052 7.788 1.00 92.44 421 ILE A O 1
ATOM 3281 N N . SER A 1 422 ? -12.047 10.843 6.436 1.00 92.69 422 SER A N 1
ATOM 3282 C CA . SER A 1 422 ? -13.483 10.931 6.163 1.00 92.69 422 SER A CA 1
ATOM 3283 C C . SER A 1 422 ? -14.037 9.637 5.565 1.00 92.69 422 SER A C 1
ATOM 3285 O O . SER A 1 422 ? -15.085 9.162 6.002 1.00 92.69 422 SER A O 1
ATOM 3287 N N . ARG A 1 423 ? -13.329 9.017 4.609 1.00 91.06 423 ARG A N 1
ATOM 3288 C CA . ARG A 1 423 ? -13.780 7.767 3.975 1.00 91.06 423 ARG A CA 1
ATOM 3289 C C . ARG A 1 423 ? -13.808 6.601 4.961 1.00 91.06 423 ARG A C 1
ATOM 3291 O O . ARG A 1 423 ? -14.791 5.861 4.981 1.00 91.06 423 ARG A O 1
ATOM 3298 N N . ASN A 1 424 ? -12.786 6.469 5.805 1.00 93.19 424 ASN A N 1
ATOM 3299 C CA . ASN A 1 424 ? -12.742 5.409 6.809 1.00 93.19 424 ASN A CA 1
ATOM 3300 C C . ASN A 1 424 ? -13.797 5.611 7.908 1.00 93.19 424 ASN A C 1
ATOM 3302 O O . ASN A 1 424 ? -14.501 4.664 8.255 1.00 93.19 424 ASN A O 1
ATOM 3306 N N . GLU A 1 425 ? -13.968 6.834 8.420 1.00 94.69 425 GLU A N 1
ATOM 3307 C CA . GLU A 1 425 ? -15.003 7.134 9.420 1.00 94.69 425 GLU A CA 1
ATOM 3308 C C . GLU A 1 425 ? -16.411 6.891 8.874 1.00 94.69 425 GLU A C 1
ATOM 3310 O O . GLU A 1 425 ? -17.217 6.229 9.529 1.00 94.69 425 GLU A O 1
ATOM 3315 N N . LYS A 1 426 ? -16.691 7.375 7.656 1.00 93.62 426 LYS A N 1
ATOM 3316 C CA . LYS A 1 426 ? -17.983 7.189 6.991 1.00 93.62 426 LYS A CA 1
ATOM 3317 C C . LYS A 1 426 ? -18.301 5.710 6.808 1.00 93.62 426 LYS A C 1
ATOM 3319 O O . LYS A 1 426 ? -19.421 5.297 7.080 1.00 93.62 426 LYS A O 1
ATOM 3324 N N . LEU A 1 427 ? -17.323 4.904 6.400 1.00 93.06 427 LEU A N 1
ATOM 3325 C CA . LEU A 1 427 ? -17.513 3.466 6.241 1.00 93.06 427 LEU A CA 1
ATOM 3326 C C . LEU A 1 427 ? -17.834 2.769 7.571 1.00 93.06 427 LEU A C 1
ATOM 3328 O O . LEU A 1 427 ? -18.714 1.906 7.616 1.00 93.06 427 LEU A O 1
ATOM 3332 N N . VAL A 1 428 ? -17.134 3.128 8.652 1.00 95.81 428 VAL A N 1
ATOM 3333 C CA . VAL A 1 428 ? -17.434 2.590 9.986 1.00 95.81 428 VAL A CA 1
ATOM 3334 C C . VAL A 1 428 ? -18.847 2.989 10.412 1.00 95.81 428 VAL A C 1
ATOM 3336 O O . VAL A 1 428 ? -19.595 2.128 10.867 1.00 95.81 428 VAL A O 1
ATOM 3339 N N . ASP A 1 429 ? -19.251 4.244 10.213 1.00 95.75 429 ASP A N 1
ATOM 3340 C CA . ASP A 1 429 ? -20.607 4.703 10.541 1.00 95.75 429 ASP A CA 1
ATOM 3341 C C . ASP A 1 429 ? -21.688 4.009 9.700 1.00 95.75 429 ASP A C 1
ATOM 3343 O O . ASP A 1 429 ? -22.702 3.573 10.245 1.00 95.75 429 ASP A O 1
ATOM 3347 N N . GLU A 1 430 ? -21.464 3.843 8.395 1.00 93.94 430 GLU A N 1
ATOM 3348 C CA . GLU A 1 430 ? -22.375 3.133 7.490 1.00 93.94 430 GLU A CA 1
ATOM 3349 C C . GLU A 1 430 ? -22.589 1.679 7.929 1.00 93.94 430 GLU A C 1
ATOM 3351 O O . GLU A 1 430 ? -23.725 1.200 7.989 1.00 93.94 430 GLU A O 1
ATOM 3356 N N . VAL A 1 431 ? -21.506 0.966 8.249 1.00 95.38 431 VAL A N 1
ATOM 3357 C CA . VAL A 1 431 ? -21.570 -0.459 8.592 1.00 95.38 431 VAL A CA 1
ATOM 3358 C C . VAL A 1 431 ? -22.000 -0.666 10.039 1.00 95.38 431 VAL A C 1
ATOM 3360 O O . VAL A 1 431 ? -22.996 -1.336 10.307 1.00 95.38 431 VAL A O 1
ATOM 3363 N N . VAL A 1 432 ? -21.245 -0.111 10.984 1.00 96.44 432 VAL A N 1
ATOM 3364 C CA . VAL A 1 432 ? -21.434 -0.359 12.416 1.00 96.44 432 VAL A CA 1
ATOM 3365 C C . VAL A 1 432 ? -22.648 0.405 12.925 1.00 96.44 432 VAL A C 1
ATOM 3367 O O . VAL A 1 432 ? -23.482 -0.183 13.609 1.00 96.44 432 VAL A O 1
ATOM 3370 N N . GLY A 1 433 ? -22.813 1.672 12.535 1.00 93.75 433 GLY A N 1
ATOM 3371 C CA . GLY A 1 433 ? -23.990 2.467 12.896 1.00 93.75 433 GLY A CA 1
ATOM 3372 C C . GLY A 1 433 ? -25.290 1.857 12.366 1.00 93.75 433 GLY A C 1
ATOM 3373 O O . GLY A 1 433 ? -26.261 1.739 13.116 1.00 93.75 433 GLY A O 1
ATOM 3374 N N . GLY A 1 434 ? -25.293 1.376 11.117 1.00 94.62 434 GLY A N 1
ATOM 3375 C CA . GLY A 1 434 ? -26.431 0.656 10.537 1.00 94.62 434 GLY A CA 1
ATOM 3376 C C . GLY A 1 434 ? -26.775 -0.632 11.297 1.00 94.62 434 GLY A C 1
ATOM 3377 O O . GLY A 1 434 ? -27.935 -0.862 11.650 1.00 94.62 434 GLY A O 1
ATOM 3378 N N . LEU A 1 435 ? -25.767 -1.447 11.623 1.00 97.00 435 LEU A N 1
ATOM 3379 C CA . LEU A 1 435 ? -25.963 -2.680 12.393 1.00 97.00 435 LEU A CA 1
ATOM 3380 C C . LEU A 1 435 ? -26.436 -2.400 13.825 1.00 97.00 435 LEU A C 1
ATOM 3382 O O . LEU A 1 435 ? -27.332 -3.091 14.309 1.00 97.00 435 LEU A O 1
ATOM 3386 N N . ILE A 1 436 ? -25.911 -1.360 14.477 1.00 95.50 436 ILE A N 1
ATOM 3387 C CA . ILE A 1 436 ? -26.362 -0.913 15.802 1.00 95.50 436 ILE A CA 1
ATOM 3388 C C . ILE A 1 436 ? -27.838 -0.524 15.758 1.00 95.50 436 ILE A C 1
ATOM 3390 O O . ILE A 1 436 ? -28.607 -0.985 16.600 1.00 95.50 436 ILE A O 1
ATOM 3394 N N . ALA A 1 437 ? -28.242 0.294 14.781 1.00 94.06 437 ALA A N 1
ATOM 3395 C CA . ALA A 1 437 ? -29.625 0.748 14.646 1.00 94.06 437 ALA A CA 1
ATOM 3396 C C . ALA A 1 437 ? -30.603 -0.420 14.431 1.00 94.06 437 ALA A C 1
ATOM 3398 O O . ALA A 1 437 ? -31.733 -0.378 14.910 1.00 94.06 437 ALA A O 1
ATOM 3399 N N . SER A 1 438 ? -30.153 -1.481 13.754 1.00 94.31 438 SER A N 1
ATOM 3400 C CA . SER A 1 438 ? -30.931 -2.709 13.540 1.00 94.31 438 SER A CA 1
ATOM 3401 C C . SER A 1 438 ? -30.861 -3.731 14.688 1.00 94.31 438 SER A C 1
ATOM 3403 O O . SER A 1 438 ? -31.536 -4.756 14.623 1.00 94.31 438 SER A O 1
ATOM 3405 N N . GLY A 1 439 ? -30.058 -3.484 15.732 1.00 92.75 439 GLY A N 1
ATOM 3406 C CA . GLY A 1 439 ? -29.859 -4.421 16.845 1.00 92.75 439 GLY A CA 1
ATOM 3407 C C . GLY A 1 439 ? -29.028 -5.666 16.496 1.00 92.75 439 GLY A C 1
ATOM 3408 O O . GLY A 1 439 ? -29.138 -6.678 17.181 1.00 92.75 439 GLY A O 1
ATOM 3409 N N . GLN A 1 440 ? -28.210 -5.608 15.440 1.00 93.50 440 GLN A N 1
ATOM 3410 C CA . GLN A 1 440 ? -27.432 -6.734 14.890 1.00 93.50 440 GLN A CA 1
ATOM 3411 C C . GLN A 1 440 ? -25.911 -6.511 14.970 1.00 93.50 440 GLN A C 1
ATOM 3413 O O . GLN A 1 440 ? -25.137 -7.124 14.236 1.00 93.50 440 GLN A O 1
ATOM 3418 N N . ALA A 1 441 ? -25.459 -5.582 15.814 1.00 92.88 441 ALA A N 1
ATOM 3419 C CA . ALA A 1 441 ? -24.045 -5.236 15.927 1.00 92.88 441 ALA A CA 1
ATOM 3420 C C . ALA A 1 441 ? -23.264 -6.259 16.767 1.00 92.88 441 ALA A C 1
ATOM 3422 O O . ALA A 1 441 ? -23.057 -6.074 17.965 1.00 92.88 441 ALA A O 1
ATOM 3423 N N . ASP A 1 442 ? -22.796 -7.316 16.109 1.00 96.00 442 ASP A N 1
ATOM 3424 C CA . ASP A 1 442 ? -21.790 -8.247 16.619 1.00 96.00 442 ASP A CA 1
ATOM 3425 C C . ASP A 1 442 ? -20.574 -8.316 15.674 1.00 96.00 442 ASP A C 1
ATOM 3427 O O . ASP A 1 442 ? -20.638 -7.887 14.518 1.00 96.00 442 ASP A O 1
ATOM 3431 N N . GLY A 1 443 ? -19.451 -8.853 16.161 1.00 96.25 443 GLY A N 1
ATOM 3432 C CA . GLY A 1 443 ? -18.200 -8.891 15.397 1.00 96.25 443 GLY A CA 1
ATOM 3433 C C . GLY A 1 443 ? -18.308 -9.649 14.070 1.00 96.25 443 GLY A C 1
ATOM 3434 O O . GLY A 1 443 ? -17.717 -9.229 13.072 1.00 96.25 443 GLY A O 1
ATOM 3435 N N . GLN A 1 444 ? -19.101 -10.722 14.024 1.00 97.31 444 GLN A N 1
ATOM 3436 C CA . GLN A 1 444 ? -19.281 -11.532 12.824 1.00 97.31 444 GLN A CA 1
ATOM 3437 C C . GLN A 1 444 ? -20.156 -10.811 11.793 1.00 97.31 444 GLN A C 1
ATOM 3439 O O . GLN A 1 444 ? -19.833 -10.807 10.602 1.00 97.31 444 GLN A O 1
ATOM 3444 N N . SER A 1 445 ? -21.244 -10.184 12.239 1.00 97.31 445 SER A N 1
ATOM 3445 C CA . SER A 1 445 ? -22.138 -9.378 11.407 1.00 97.31 445 SER A CA 1
ATOM 3446 C C . SER A 1 445 ? -21.414 -8.165 10.821 1.00 97.31 445 SER A C 1
ATOM 3448 O O . SER A 1 445 ? -21.534 -7.914 9.620 1.00 97.31 445 SER A O 1
ATOM 3450 N N . ILE A 1 446 ? -20.579 -7.481 11.613 1.00 96.88 446 ILE A N 1
ATOM 3451 C CA . ILE A 1 446 ? -19.720 -6.383 11.139 1.00 96.88 446 ILE A CA 1
ATOM 3452 C C . ILE A 1 446 ? -18.763 -6.884 10.056 1.00 96.88 446 ILE A C 1
ATOM 3454 O O . ILE A 1 446 ? -18.773 -6.356 8.944 1.00 96.88 446 ILE A O 1
ATOM 3458 N N . TRP A 1 447 ? -17.992 -7.942 10.330 1.00 95.94 447 TRP A N 1
ATOM 3459 C CA . TRP A 1 447 ? -17.037 -8.491 9.363 1.00 95.94 447 TRP A CA 1
ATOM 3460 C C . TRP A 1 447 ? -17.709 -8.886 8.042 1.00 95.94 447 TRP A C 1
ATOM 3462 O O . TRP A 1 447 ? -17.236 -8.523 6.962 1.00 95.94 447 TRP A O 1
ATOM 3472 N N . ARG A 1 448 ? -18.840 -9.602 8.117 1.00 95.56 448 ARG A N 1
ATOM 3473 C CA . ARG A 1 448 ? -19.618 -9.996 6.933 1.00 95.56 448 ARG A CA 1
ATOM 3474 C C . ARG A 1 448 ? -20.111 -8.782 6.162 1.00 95.56 448 ARG A C 1
ATOM 3476 O O . ARG A 1 448 ? -20.009 -8.789 4.941 1.00 95.56 448 ARG A O 1
ATOM 3483 N N . LYS A 1 449 ? -20.617 -7.752 6.846 1.00 95.75 449 LYS A N 1
ATOM 3484 C CA . LYS A 1 449 ? -21.146 -6.558 6.187 1.00 95.75 449 LYS A CA 1
ATOM 3485 C C . LYS A 1 449 ? -20.047 -5.768 5.481 1.00 95.75 449 LYS A C 1
ATOM 3487 O O . LYS A 1 449 ? -20.264 -5.355 4.349 1.00 95.75 449 LYS A O 1
ATOM 3492 N N . VAL A 1 450 ? -18.861 -5.620 6.082 1.00 94.25 450 VAL A N 1
ATOM 3493 C CA . VAL A 1 450 ? -17.712 -4.992 5.400 1.00 94.25 450 VAL A CA 1
ATOM 3494 C C . VAL A 1 450 ? -17.285 -5.817 4.184 1.00 94.25 450 VAL A C 1
ATOM 3496 O O . VAL A 1 450 ? -17.135 -5.268 3.095 1.00 94.25 450 VAL A O 1
ATOM 3499 N N . ALA A 1 451 ? -17.134 -7.137 4.339 1.00 92.44 451 ALA A N 1
ATOM 3500 C CA . ALA A 1 451 ? -16.743 -8.021 3.240 1.00 92.44 451 ALA A CA 1
ATOM 3501 C C . ALA A 1 451 ? -17.762 -8.003 2.088 1.00 92.44 451 ALA A C 1
ATOM 3503 O O . ALA A 1 451 ? -17.366 -7.954 0.925 1.00 92.44 451 ALA A O 1
ATOM 3504 N N . GLN A 1 452 ? -19.057 -8.000 2.414 1.00 93.75 452 GLN A N 1
ATOM 3505 C CA . GLN A 1 452 ? -20.144 -7.853 1.452 1.00 93.75 452 GLN A CA 1
ATOM 3506 C C . GLN A 1 452 ? -20.050 -6.510 0.728 1.00 93.75 452 GLN A C 1
ATOM 3508 O O . GLN A 1 452 ? -20.028 -6.510 -0.494 1.00 93.75 452 GLN A O 1
ATOM 3513 N N . SER A 1 453 ? -19.917 -5.391 1.448 1.00 92.31 453 SER A N 1
ATOM 3514 C CA . SER A 1 453 ? -19.788 -4.063 0.835 1.00 92.31 453 SER A CA 1
ATOM 3515 C C . SER A 1 453 ? -18.587 -3.968 -0.109 1.00 92.31 453 SER A C 1
ATOM 3517 O O . SER A 1 453 ? -18.703 -3.381 -1.180 1.00 92.31 453 SER A O 1
ATOM 3519 N N . ILE A 1 454 ? -17.438 -4.553 0.254 1.00 91.69 454 ILE A N 1
ATOM 3520 C CA . ILE A 1 454 ? -16.267 -4.615 -0.635 1.00 91.69 454 ILE A CA 1
ATOM 3521 C C . ILE A 1 454 ? -16.616 -5.397 -1.903 1.00 91.69 454 ILE A C 1
ATOM 3523 O O . ILE A 1 454 ? -16.401 -4.897 -3.004 1.00 91.69 454 ILE A O 1
ATOM 3527 N N . ASN A 1 455 ? -17.150 -6.611 -1.753 1.00 92.69 455 ASN A N 1
ATOM 3528 C CA . ASN A 1 455 ? -17.451 -7.483 -2.887 1.00 92.69 455 ASN A CA 1
ATOM 3529 C C . ASN A 1 455 ? -18.505 -6.859 -3.807 1.00 92.69 455 ASN A C 1
ATOM 3531 O O . ASN A 1 455 ? -18.266 -6.769 -4.999 1.00 92.69 455 ASN A O 1
ATOM 3535 N N . GLU A 1 456 ? -19.599 -6.322 -3.261 1.00 92.81 456 GLU A N 1
ATOM 3536 C CA . GLU A 1 456 ? -20.639 -5.634 -4.036 1.00 92.81 456 GLU A CA 1
ATOM 3537 C C . GLU A 1 456 ? -20.070 -4.457 -4.835 1.00 92.81 456 GLU A C 1
ATOM 3539 O O . GLU A 1 456 ? -20.440 -4.265 -5.990 1.00 92.81 456 GLU A O 1
ATOM 3544 N N . ARG A 1 457 ? -19.145 -3.677 -4.258 1.00 91.94 457 ARG A N 1
ATOM 3545 C CA . ARG A 1 457 ? -18.497 -2.564 -4.970 1.00 91.94 457 ARG A CA 1
ATOM 3546 C C . ARG A 1 457 ? -17.526 -3.045 -6.049 1.00 91.94 457 ARG A C 1
ATOM 3548 O O . ARG A 1 457 ? -17.459 -2.420 -7.109 1.00 91.94 457 ARG A O 1
ATOM 3555 N N . VAL A 1 458 ? -16.781 -4.126 -5.800 1.00 91.94 458 VAL A N 1
ATOM 3556 C CA . VAL A 1 458 ? -15.917 -4.759 -6.812 1.00 91.94 458 VAL A CA 1
ATOM 3557 C C . VAL A 1 458 ? -16.768 -5.300 -7.959 1.00 91.94 458 VAL A C 1
ATOM 3559 O O . VAL A 1 458 ? -16.529 -4.920 -9.100 1.00 91.94 458 VAL A O 1
ATOM 3562 N N . ASP A 1 459 ? -17.787 -6.103 -7.664 1.00 91.06 459 ASP A N 1
ATOM 3563 C CA . ASP A 1 459 ? -18.673 -6.714 -8.658 1.00 91.06 459 ASP A CA 1
ATOM 3564 C C . ASP A 1 459 ? -19.391 -5.629 -9.469 1.00 91.06 459 ASP A C 1
ATOM 3566 O O . ASP A 1 459 ? -19.297 -5.605 -10.694 1.00 91.06 459 ASP A O 1
ATOM 3570 N N . HIS A 1 460 ? -19.980 -4.629 -8.797 1.00 89.50 460 HIS A N 1
ATOM 3571 C CA . HIS A 1 460 ? -20.603 -3.483 -9.464 1.00 89.50 460 HIS A CA 1
ATOM 3572 C C . HIS A 1 460 ? -19.635 -2.753 -10.400 1.00 89.50 460 HIS A C 1
ATOM 3574 O O . HIS A 1 460 ? -20.030 -2.306 -11.472 1.00 89.50 460 HIS A O 1
ATOM 3580 N N . THR A 1 461 ? -18.369 -2.616 -10.007 1.00 86.75 461 THR A N 1
ATOM 3581 C CA . THR A 1 461 ? -17.349 -1.980 -10.842 1.00 86.75 461 THR A CA 1
ATOM 3582 C C . THR A 1 461 ? -17.005 -2.830 -12.061 1.00 86.75 461 THR A C 1
ATOM 3584 O O . THR A 1 461 ? -16.899 -2.298 -13.162 1.00 86.75 461 THR A O 1
ATOM 3587 N N . LEU A 1 462 ? -16.792 -4.132 -11.875 1.00 88.06 462 LEU A N 1
ATOM 3588 C CA . LEU A 1 462 ? -16.327 -5.027 -12.934 1.00 88.06 462 LEU A CA 1
ATOM 3589 C C . LEU A 1 462 ? -17.433 -5.371 -13.945 1.00 88.06 462 LEU A C 1
ATOM 3591 O O . LEU A 1 462 ? -17.135 -5.563 -15.128 1.00 88.06 462 LEU A O 1
ATOM 3595 N N . ASP A 1 463 ? -18.691 -5.390 -13.507 1.00 87.44 463 ASP A N 1
ATOM 3596 C CA . ASP A 1 463 ? -19.854 -5.675 -14.355 1.00 87.44 463 ASP A CA 1
ATOM 3597 C C . ASP A 1 463 ? -20.346 -4.449 -15.131 1.00 87.44 463 ASP A C 1
ATOM 3599 O O . ASP A 1 463 ? -21.086 -4.581 -16.109 1.00 87.44 463 ASP A O 1
ATOM 3603 N N . ARG A 1 464 ? -19.947 -3.242 -14.719 1.00 84.19 464 ARG A N 1
ATOM 3604 C CA . ARG A 1 464 ? -20.417 -2.008 -15.341 1.00 84.19 464 ARG A CA 1
ATOM 3605 C C . ARG A 1 464 ? -19.731 -1.769 -16.679 1.00 84.19 464 ARG A C 1
ATOM 3607 O O . ARG A 1 464 ? -18.511 -1.662 -16.768 1.00 84.19 464 ARG A O 1
ATOM 3614 N N . GLU A 1 465 ? -20.549 -1.614 -17.712 1.00 84.81 465 GLU A N 1
ATOM 3615 C CA . GLU A 1 465 ? -20.113 -1.174 -19.032 1.00 84.81 465 GLU A CA 1
ATOM 3616 C C . GLU A 1 465 ? -20.369 0.325 -19.185 1.00 84.81 465 GLU A C 1
ATOM 3618 O O . GLU A 1 465 ? -21.401 0.849 -18.758 1.00 84.81 465 GLU A O 1
ATOM 3623 N N . PHE A 1 466 ? -19.405 1.021 -19.777 1.00 83.06 466 PHE A N 1
ATOM 3624 C CA . PHE A 1 466 ? -19.469 2.455 -20.018 1.00 83.06 466 PHE A CA 1
ATOM 3625 C C . PHE A 1 466 ? -19.434 2.714 -21.519 1.00 83.06 466 PHE A C 1
ATOM 3627 O O . PHE A 1 466 ? -18.677 2.078 -22.254 1.00 83.06 466 PHE A O 1
ATOM 3634 N N . ALA A 1 467 ? -20.245 3.666 -21.981 1.00 82.62 467 ALA A N 1
ATOM 3635 C CA . ALA A 1 467 ? -20.115 4.169 -23.340 1.00 82.62 467 ALA A CA 1
ATOM 3636 C C . ALA A 1 467 ? -18.755 4.883 -23.503 1.00 82.62 467 ALA A C 1
ATOM 3638 O O . ALA A 1 467 ? -18.256 5.447 -22.527 1.00 82.62 467 ALA A O 1
ATOM 3639 N N . PRO A 1 468 ? -18.161 4.934 -24.711 1.00 77.25 468 PRO A N 1
ATOM 3640 C CA . PRO A 1 468 ? -16.874 5.605 -24.932 1.00 77.25 468 PRO A CA 1
ATOM 3641 C C . PRO A 1 468 ? -16.815 7.051 -24.403 1.00 77.25 468 PRO A C 1
ATOM 3643 O O . PRO A 1 468 ? -15.825 7.455 -23.798 1.00 77.25 468 PRO A O 1
ATOM 3646 N N . GLU A 1 469 ? -17.903 7.809 -24.554 1.00 78.44 469 GLU A N 1
ATOM 3647 C CA . GLU A 1 469 ? -18.031 9.182 -24.041 1.00 78.44 469 GLU A CA 1
ATOM 3648 C C . GLU A 1 469 ? -18.002 9.241 -22.503 1.00 78.44 469 GLU A C 1
ATOM 3650 O O . GLU A 1 469 ? -17.394 10.136 -21.911 1.00 78.44 469 GLU A O 1
ATOM 3655 N N . ASP A 1 470 ? -18.622 8.259 -21.840 1.00 81.94 470 ASP A N 1
ATOM 3656 C CA . ASP A 1 470 ? -18.596 8.142 -20.384 1.00 81.94 470 ASP A CA 1
ATOM 3657 C C . ASP A 1 470 ? -17.211 7.750 -19.874 1.00 81.94 470 ASP A C 1
ATOM 3659 O O . ASP A 1 470 ? -16.780 8.283 -18.852 1.00 81.94 470 ASP A O 1
ATOM 3663 N N . ILE A 1 471 ? -16.508 6.866 -20.589 1.00 79.88 471 ILE A N 1
ATOM 3664 C CA . ILE A 1 471 ? -15.129 6.470 -20.276 1.00 79.88 471 ILE A CA 1
ATOM 3665 C C . ILE A 1 471 ? -14.219 7.703 -20.285 1.00 79.88 471 ILE A C 1
ATOM 3667 O O . ILE A 1 471 ? -13.505 7.953 -19.312 1.00 79.88 471 ILE A O 1
ATOM 3671 N N . ALA A 1 472 ? -14.297 8.525 -21.336 1.00 76.12 472 ALA A N 1
ATOM 3672 C CA . ALA A 1 472 ? -13.512 9.753 -21.436 1.00 76.12 472 ALA A CA 1
ATOM 3673 C C . ALA A 1 472 ? -13.835 10.742 -20.302 1.00 76.12 472 ALA A C 1
ATOM 3675 O O . ALA A 1 472 ? -12.929 11.278 -19.664 1.00 76.12 472 ALA A O 1
ATOM 3676 N N . ARG A 1 473 ? -15.123 10.935 -19.988 1.00 81.69 473 ARG A N 1
ATOM 3677 C CA . ARG A 1 473 ? -15.559 11.807 -18.887 1.00 81.69 473 ARG A CA 1
ATOM 3678 C C . ARG A 1 473 ? -15.063 11.324 -17.523 1.00 81.69 473 ARG A C 1
ATOM 3680 O O . ARG A 1 473 ? -14.668 12.140 -16.699 1.00 81.69 473 ARG A O 1
ATOM 3687 N N . GLN A 1 474 ? -15.094 10.016 -17.271 1.00 84.06 474 GLN A N 1
ATOM 3688 C CA . GLN A 1 474 ? -14.620 9.427 -16.016 1.00 84.06 474 GLN A CA 1
ATOM 3689 C C . GLN A 1 474 ? -13.090 9.435 -15.906 1.00 84.06 474 GLN A C 1
ATOM 3691 O O . GLN A 1 474 ? -12.565 9.395 -14.794 1.00 84.06 474 GLN A O 1
ATOM 3696 N N . ALA A 1 475 ? -12.359 9.490 -17.020 1.00 81.44 475 ALA A N 1
ATOM 3697 C CA . ALA A 1 475 ? -10.902 9.620 -17.022 1.00 81.44 475 ALA A CA 1
ATOM 3698 C C . ALA A 1 475 ? -10.410 11.055 -16.747 1.00 81.44 475 ALA A C 1
ATOM 3700 O O . ALA A 1 475 ? -9.274 11.233 -16.305 1.00 81.44 475 ALA A O 1
ATOM 3701 N N . ASP A 1 476 ? -11.255 12.067 -16.966 1.00 85.38 476 ASP A N 1
ATOM 3702 C CA . ASP A 1 476 ? -10.937 13.472 -16.696 1.00 85.38 476 ASP A CA 1
ATOM 3703 C C . ASP A 1 476 ? -10.971 13.786 -15.190 1.00 85.38 476 ASP A C 1
ATOM 3705 O O . ASP A 1 476 ? -12.034 13.889 -14.564 1.00 85.38 476 ASP A O 1
ATOM 3709 N N . VAL A 1 477 ? -9.791 14.019 -14.610 1.00 85.62 477 VAL A N 1
ATOM 3710 C CA . VAL A 1 477 ? -9.606 14.284 -13.176 1.00 85.62 477 VAL A CA 1
ATOM 3711 C C . VAL A 1 477 ? -10.168 15.629 -12.705 1.00 85.62 477 VAL A C 1
ATOM 3713 O O . VAL A 1 477 ? -10.200 15.891 -11.498 1.00 85.62 477 VAL A O 1
ATOM 3716 N N . THR A 1 478 ? -10.598 16.518 -13.608 1.00 82.88 478 THR A N 1
ATOM 3717 C CA . THR A 1 478 ? -11.306 17.753 -13.220 1.00 82.88 478 THR A CA 1
ATOM 3718 C C . THR A 1 478 ? -12.723 17.477 -12.732 1.00 82.88 478 THR A C 1
ATOM 3720 O O . THR A 1 478 ? -13.273 18.267 -11.965 1.00 82.88 478 THR A O 1
ATOM 3723 N N . THR A 1 479 ? -13.299 16.340 -13.124 1.00 80.44 479 THR A N 1
ATOM 3724 C CA . THR A 1 479 ? -14.654 15.941 -12.729 1.00 80.44 479 THR A CA 1
ATOM 3725 C C . THR A 1 479 ? -14.691 15.218 -11.381 1.00 80.44 479 THR A C 1
ATOM 3727 O O . THR A 1 479 ? -15.759 15.061 -10.785 1.00 80.44 479 THR A O 1
ATOM 3730 N N . TRP A 1 480 ? -13.530 14.793 -10.875 1.00 85.81 480 TRP A N 1
ATOM 3731 C CA . TRP A 1 480 ? -13.430 13.963 -9.681 1.00 85.81 480 TRP A CA 1
ATOM 3732 C C . TRP A 1 480 ? -13.642 14.775 -8.408 1.00 85.81 480 TRP A C 1
ATOM 3734 O O . TRP A 1 480 ? -13.004 15.805 -8.179 1.00 85.81 480 TRP A O 1
ATOM 3744 N N . ARG A 1 481 ? -14.511 14.261 -7.538 1.00 79.81 481 ARG A N 1
ATOM 3745 C CA . ARG A 1 481 ? -14.743 14.792 -6.194 1.00 79.81 481 ARG A CA 1
ATOM 3746 C C . ARG A 1 481 ? -14.146 13.822 -5.188 1.00 79.81 481 ARG A C 1
ATOM 3748 O O . ARG A 1 481 ? -14.629 12.706 -5.042 1.00 79.81 481 ARG A O 1
ATOM 3755 N N . LEU A 1 482 ? -13.066 14.244 -4.536 1.00 74.19 482 LEU A N 1
ATOM 3756 C CA . LEU A 1 482 ? -12.339 13.404 -3.580 1.00 74.19 482 LEU A CA 1
ATOM 3757 C C . LEU A 1 482 ? -13.032 13.366 -2.204 1.00 74.19 482 LEU A C 1
ATOM 3759 O O . LEU A 1 482 ? -12.904 12.377 -1.483 1.00 74.19 482 LEU A O 1
ATOM 3763 N N . THR A 1 483 ? -13.831 14.388 -1.886 1.00 59.66 483 THR A N 1
ATOM 3764 C CA . THR A 1 483 ? -14.600 14.528 -0.636 1.00 59.66 483 THR A CA 1
ATOM 3765 C C . THR A 1 483 ? -16.066 14.195 -0.823 1.00 59.66 483 THR A C 1
ATOM 3767 O O . THR A 1 483 ? -16.694 14.856 -1.688 1.00 59.66 483 THR A O 1
#

Nearest PDB structures (foldseek):
  7f79-assembly1_F  TM=6.170E-01  e=2.813E-14  Candida albicans SC5314
  5xvv-assembly1_C  TM=6.641E-01  e=1.943E-13  Aspergillus niger
  7ecr-assembly1_A  TM=6.282E-01  e=2.357E-13  Aspergillus terreus
  7f79-assembly1_B  TM=5.839E-01  e=8.143E-14  Candida albicans SC5314
  7f79-assembly1_E  TM=5.979E-01  e=2.725E-13  Candida albicans SC5314

Solvent-accessible surface area (backbone atoms only — not comparable to full-atom values): 24167 Å² total; per-residue (Å²): 112,73,68,57,51,52,53,50,48,35,60,74,71,68,37,64,47,75,47,76,42,76,43,71,67,43,77,65,52,39,54,60,25,24,56,76,48,95,59,28,69,62,41,38,49,53,54,50,50,50,55,73,76,37,96,44,43,31,45,35,34,40,36,28,25,41,52,47,47,41,35,47,58,56,20,23,25,63,25,38,32,28,49,76,88,57,83,80,51,41,35,70,66,42,47,49,67,49,28,47,59,50,2,50,47,30,24,46,20,29,40,58,70,42,67,88,45,55,29,53,37,18,12,18,18,32,38,45,51,41,24,38,79,87,49,38,52,64,79,91,71,53,69,66,46,54,48,23,50,45,60,50,45,50,62,56,44,39,48,52,53,41,56,51,29,48,54,53,33,40,75,69,70,57,41,96,68,95,79,82,70,30,50,65,62,26,38,32,48,29,59,31,54,71,36,41,92,41,37,58,61,45,52,52,33,37,51,77,72,69,49,74,63,80,40,44,33,69,39,44,50,96,71,46,11,38,70,54,63,50,34,39,34,21,14,39,9,29,40,34,34,51,54,49,49,41,56,70,74,41,66,91,57,60,59,55,76,50,24,37,36,35,34,28,56,52,64,32,25,50,26,28,53,54,42,40,46,74,75,48,32,40,41,86,34,34,38,35,36,20,68,45,54,67,45,24,50,51,48,24,73,75,60,60,29,51,47,39,66,33,45,74,71,56,44,54,71,68,49,46,63,88,48,74,30,40,31,38,38,35,45,42,72,43,53,65,44,44,52,70,50,47,53,35,42,47,54,12,53,36,39,37,42,38,18,46,13,64,52,45,40,18,71,97,48,34,69,59,34,50,49,54,40,37,76,70,72,13,35,54,46,62,21,55,68,20,34,41,10,38,57,49,40,28,52,52,34,39,51,34,41,25,65,74,46,66,17,49,36,71,65,49,38,49,50,44,46,49,36,34,29,51,40,24,36,49,50,48,44,59,52,49,48,49,26,48,77,70,73,52,68,44,28,60,51,47,39,50,51,54,53,47,54,45,48,54,45,48,50,55,39,60,70,43,82,62,56,58,71,52,39,48,54,59,42,33,56,83,73,63,72,82,118

Mean predicted aligned error: 5.27 Å